Protein AF-Q23RE1-F1 (afdb_monomer_lite)

Sequence (460 aa):
MSYIGLNTQYVQHLGGQAGCQQHKNNHCCHHVPPTLEVQDVNYEVIREREELRIKIAQLEQNHLQELEILKNNIIAQCESTLEKELREQELSYENQISILNQKIDSLSKKCAQQDQVIQTMKKENADLEESSKQANIKVAKLKRNVTELEQKHEKDIKDLNESLNAKLKRELEEQENILNNAFERERIRQNSQIEEHKLKINEFQSRMKQVASELEKIRSELHAKKLIADEWRLKYESLQRSTELEIYQLRREVDVYKLTPPQKNLEYEIKELTEKLQRKKLKIQKVREEVRVKTETIVVEKPVEVEKIVEVVKYIPVEKIVKEIQPPKQPIIIQECGVADKSDTLIKDYQRELEDRDRTIERLKIENEDLIVQLRELQLQFDQLQADYLLLQHDRENLIAQISSFNSYLQQLEQAYGQKNQELMNKVQQLYSQITNQPKNVGKILVRIGKDGKPVVETK

Foldseek 3Di:
DDDDDDDDDDDDDDDDDDDDDDDDDDDDDDDDDDDDDDDDPVVVVVVVVVVVVVVVVVVVVVVVVVVVVVVVVVVVVVVVVVVVVVVVVVVVVVVVVVVVVVVVVVVVVVVVVVVVVVVVVVVVVVVVVVVVVVVVVVVVVVVVVVVVVVVVVVVVVVVVVVVVVVVVVVVVVVVVVVVVVVVVVVVVVVVVVVVVVVVVVVVVVVVVVVVVVVVVVVVVVVVVVVVVVVVVVVVVVVVVVVVVVVVVVVVVVVVVVVVDDPPVVVVVVVVVVVVVVVVVVVVVVVVVVVPDDDDDDDDDDDDDDDDDDDDDDDDDDDDDDDDDDDDDPDPPPPVPPDPDPPPVVVVVVVVVVVVVVVVVVVVVVVVVVVVVVVVVVVVVVVVVVVVVVVVVVVVVVVVVVVVVVVVVVVVVVVVVVVVVVVVVVVVVVVVVCCVVPPPPPPFPFDFDQDPVRDTDTDTD

pLDDT: mean 73.25, std 21.92, range [27.27, 95.75]

Structure (mmCIF, N/CA/C/O backbone):
data_AF-Q23RE1-F1
#
_entry.id   AF-Q23RE1-F1
#
loop_
_atom_site.group_PDB
_atom_site.id
_atom_site.type_symbol
_atom_site.label_atom_id
_atom_site.label_alt_id
_atom_site.label_comp_id
_atom_site.label_asym_id
_atom_site.label_entity_id
_atom_site.label_seq_id
_atom_site.pdbx_PDB_ins_code
_atom_site.Cartn_x
_atom_site.Cartn_y
_atom_site.Cartn_z
_atom_site.occupancy
_atom_site.B_iso_or_equiv
_atom_site.auth_seq_id
_atom_site.auth_comp_id
_atom_site.auth_asym_id
_atom_site.auth_atom_id
_atom_site.pdbx_PDB_model_num
ATOM 1 N N . MET A 1 1 ? -39.747 -19.073 85.329 1.00 41.94 1 MET A N 1
ATOM 2 C CA . MET A 1 1 ? -39.596 -20.254 86.201 1.00 41.94 1 MET A CA 1
ATOM 3 C C . MET A 1 1 ? -38.924 -19.809 87.487 1.00 41.94 1 MET A C 1
ATOM 5 O O . MET A 1 1 ? -37.759 -19.457 87.416 1.00 41.94 1 MET A O 1
ATOM 9 N N . SER A 1 2 ? -39.680 -19.731 88.582 1.00 36.50 2 SER A N 1
ATOM 10 C CA . SER A 1 2 ? -39.256 -19.870 89.988 1.00 36.50 2 SER A CA 1
ATOM 11 C C . SER A 1 2 ? -40.513 -19.721 90.847 1.00 36.50 2 SER A C 1
ATOM 13 O O . SER A 1 2 ? -41.362 -18.881 90.560 1.00 36.50 2 SER A O 1
ATOM 15 N N . TYR A 1 3 ? -40.664 -20.634 91.799 1.00 36.53 3 TYR A N 1
ATOM 16 C CA . TYR A 1 3 ? -41.891 -20.967 92.517 1.00 36.53 3 TYR A CA 1
ATOM 17 C C . TYR A 1 3 ? -42.221 -20.019 93.689 1.00 36.53 3 TYR A C 1
ATOM 19 O O . TYR A 1 3 ? -41.359 -19.354 94.252 1.00 36.53 3 TYR A O 1
ATOM 27 N N . ILE A 1 4 ? -43.512 -20.063 94.020 1.00 43.78 4 ILE A N 1
ATOM 28 C CA . ILE A 1 4 ? -44.318 -19.574 95.154 1.00 43.78 4 ILE A CA 1
ATOM 29 C C . ILE A 1 4 ? -43.710 -19.839 96.550 1.00 43.78 4 ILE A C 1
ATOM 31 O O . ILE A 1 4 ? -43.055 -20.862 96.737 1.00 43.78 4 ILE A O 1
ATOM 35 N N . GLY A 1 5 ? -44.073 -19.025 97.563 1.00 32.03 5 GLY A N 1
ATOM 36 C CA . GLY A 1 5 ? -44.171 -19.542 98.941 1.00 32.03 5 GLY A CA 1
ATOM 37 C C . GLY A 1 5 ? -44.229 -18.546 100.109 1.00 32.03 5 GLY A C 1
ATOM 38 O O . GLY A 1 5 ? -43.270 -18.470 100.866 1.00 32.03 5 GLY A O 1
ATOM 39 N N . LEU A 1 6 ? -45.367 -17.885 100.353 1.00 32.66 6 LEU A N 1
ATOM 40 C CA . LEU A 1 6 ? -45.792 -17.557 101.724 1.00 32.66 6 LEU A CA 1
ATOM 41 C C . LEU A 1 6 ? -47.168 -18.187 101.933 1.00 32.66 6 LEU A C 1
ATOM 43 O O . LEU A 1 6 ? -48.166 -17.738 101.378 1.00 32.66 6 LEU A O 1
ATOM 47 N N . ASN A 1 7 ? -47.161 -19.298 102.666 1.00 34.97 7 ASN A N 1
ATOM 48 C CA . ASN A 1 7 ? -48.334 -20.072 103.030 1.00 34.97 7 ASN A CA 1
ATOM 49 C C . ASN A 1 7 ? -48.819 -19.569 104.394 1.00 34.97 7 ASN A C 1
ATOM 51 O O . ASN A 1 7 ? -48.144 -19.733 105.410 1.00 34.97 7 ASN A O 1
ATOM 55 N N . THR A 1 8 ? -49.980 -18.934 104.391 1.00 41.78 8 THR A N 1
ATOM 56 C CA . THR A 1 8 ? -50.840 -18.697 105.546 1.00 41.78 8 THR A CA 1
ATOM 57 C C . THR A 1 8 ? -51.368 -20.047 106.042 1.00 41.78 8 THR A C 1
ATOM 59 O O . THR A 1 8 ? -51.971 -20.794 105.277 1.00 41.78 8 THR A O 1
ATOM 62 N N . GLN A 1 9 ? -51.186 -20.366 107.325 1.00 33.78 9 GLN A N 1
ATOM 63 C CA . GLN A 1 9 ? -51.977 -21.390 108.014 1.00 33.78 9 GLN A CA 1
ATOM 64 C C . GLN A 1 9 ? -52.793 -20.717 109.119 1.00 33.78 9 GLN A C 1
ATOM 66 O O . GLN A 1 9 ? -52.293 -20.432 110.201 1.00 33.78 9 GLN A O 1
ATOM 71 N N . TYR A 1 10 ? -54.065 -20.473 108.817 1.00 38.75 10 TYR A N 1
ATOM 72 C CA . TYR A 1 10 ? -55.150 -20.373 109.788 1.00 38.75 10 TYR A CA 1
ATOM 73 C C . TYR A 1 10 ? -56.297 -21.225 109.232 1.00 38.75 10 TYR A C 1
ATOM 75 O O . TYR A 1 10 ? -56.916 -20.875 108.233 1.00 38.75 10 TYR A O 1
ATOM 83 N N . VAL A 1 11 ? -56.526 -22.378 109.855 1.00 36.88 11 VAL A N 1
ATOM 84 C CA . VAL A 1 11 ? -57.699 -23.258 109.709 1.00 36.88 11 VAL A CA 1
ATOM 85 C C . VAL A 1 11 ? -57.984 -23.682 111.154 1.00 36.88 11 VAL A C 1
ATOM 87 O O . VAL A 1 11 ? -57.117 -24.269 111.790 1.00 36.88 11 VAL A O 1
ATOM 90 N N . GLN A 1 12 ? -58.968 -23.077 111.821 1.00 36.44 12 GLN A N 1
ATOM 91 C CA . GLN A 1 12 ? -60.419 -23.328 111.776 1.00 36.44 12 GLN A CA 1
ATOM 92 C C . GLN A 1 12 ? -60.873 -24.350 112.828 1.00 36.44 12 GLN A C 1
ATOM 94 O O . GLN A 1 12 ? -60.403 -25.481 112.847 1.00 36.44 12 GLN A O 1
ATOM 99 N N . HIS A 1 13 ? -61.912 -23.915 113.554 1.00 36.59 13 HIS A N 1
ATOM 100 C CA . HIS A 1 13 ? -62.974 -24.692 114.206 1.00 36.59 13 HIS A CA 1
ATOM 101 C C . HIS A 1 13 ? -62.558 -25.557 115.413 1.00 36.59 13 HIS A C 1
ATOM 103 O O . HIS A 1 13 ? -61.466 -26.094 115.478 1.00 36.59 13 HIS A O 1
ATOM 109 N N . LEU A 1 14 ? -63.354 -25.693 116.475 1.00 34.62 14 LEU A N 1
ATOM 110 C CA . LEU A 1 14 ? -64.798 -25.939 116.611 1.00 34.62 14 LEU A CA 1
ATOM 111 C C . LEU A 1 14 ? -65.261 -25.271 117.933 1.00 34.62 14 LEU A C 1
ATOM 113 O O . LEU A 1 14 ? -64.459 -25.120 118.845 1.00 34.62 14 LEU A O 1
ATOM 117 N N . GLY A 1 15 ? -66.477 -24.747 118.104 1.00 31.36 15 GLY A N 1
ATOM 118 C CA . GLY A 1 15 ? -67.763 -25.410 117.891 1.00 31.36 15 GLY A CA 1
ATOM 119 C C . GLY A 1 15 ? -68.229 -26.044 119.211 1.00 31.36 15 GLY A C 1
ATOM 120 O O . GLY A 1 15 ? -67.479 -26.806 119.808 1.00 31.36 15 GLY A O 1
ATOM 121 N N . GLY A 1 16 ? -69.456 -25.758 119.661 1.00 34.81 16 GLY A N 1
ATOM 122 C CA . GLY A 1 16 ? -70.076 -26.561 120.725 1.00 34.81 16 GLY A CA 1
ATOM 123 C C . GLY A 1 16 ? -71.131 -25.852 121.566 1.00 34.81 16 GLY A C 1
ATOM 124 O O . GLY A 1 16 ? -70.810 -25.195 122.545 1.00 34.81 16 GLY A O 1
ATOM 125 N N . GLN A 1 17 ? -72.389 -26.027 121.167 1.00 39.56 17 GLN A N 1
ATOM 126 C CA . GLN A 1 17 ? -73.622 -25.669 121.873 1.00 39.56 17 GLN A CA 1
ATOM 127 C C . GLN A 1 17 ? -73.912 -26.560 123.105 1.00 39.56 17 GLN A C 1
ATOM 129 O O . GLN A 1 17 ? -73.266 -27.584 123.304 1.00 39.56 17 GLN A O 1
ATOM 134 N N . ALA A 1 18 ? -75.034 -26.218 123.764 1.00 34.03 18 ALA A N 1
ATOM 135 C CA . ALA A 1 18 ? -75.893 -26.989 124.683 1.00 34.03 18 ALA A CA 1
ATOM 136 C C . ALA A 1 18 ? -75.635 -26.737 126.182 1.00 34.03 18 ALA A C 1
ATOM 138 O O . ALA A 1 18 ? -74.501 -26.724 126.626 1.00 34.03 18 ALA A O 1
ATOM 139 N N . GLY A 1 19 ? -76.634 -26.526 127.044 1.00 29.67 19 GLY A N 1
ATOM 140 C CA . GLY A 1 19 ? -78.087 -26.541 126.885 1.00 29.67 19 GLY A CA 1
ATOM 141 C C . GLY A 1 19 ? -78.801 -26.403 128.248 1.00 29.67 19 GLY A C 1
ATOM 142 O O . GLY A 1 19 ? -78.209 -26.656 129.287 1.00 29.67 19 GLY A O 1
ATOM 143 N N . CYS A 1 20 ? -80.069 -25.983 128.184 1.00 30.84 20 CYS A N 1
ATOM 144 C CA . CYS A 1 20 ? -81.245 -26.284 129.028 1.00 30.84 20 CYS A CA 1
ATOM 145 C C . CYS A 1 20 ? -81.204 -26.396 130.581 1.00 30.84 20 CYS A C 1
ATOM 147 O O . CYS A 1 20 ? -80.588 -27.287 131.143 1.00 30.84 20 CYS A O 1
ATOM 149 N N . GLN A 1 21 ? -82.087 -25.584 131.202 1.00 37.72 21 GLN A N 1
ATOM 150 C CA . GLN A 1 21 ? -83.114 -25.887 132.237 1.00 37.72 21 GLN A CA 1
ATOM 151 C C . GLN A 1 21 ? -82.752 -26.652 133.533 1.00 37.72 21 GLN A C 1
ATOM 153 O O . GLN A 1 21 ? -82.372 -27.813 133.476 1.00 37.72 21 GLN A O 1
ATOM 158 N N . GLN A 1 22 ? -83.142 -26.098 134.700 1.00 34.06 22 GLN A N 1
ATOM 159 C CA . GLN A 1 22 ? -84.203 -26.667 135.570 1.00 34.06 22 GLN A CA 1
ATOM 160 C C . GLN A 1 22 ? -84.543 -25.808 136.816 1.00 34.06 22 GLN A C 1
ATOM 162 O O . GLN A 1 22 ? -83.699 -25.144 137.406 1.00 34.06 22 GLN A O 1
ATOM 167 N N . HIS A 1 23 ? -85.829 -25.869 137.185 1.00 37.59 23 HIS A N 1
ATOM 168 C CA . HIS A 1 23 ? -86.545 -25.295 138.336 1.00 37.59 23 HIS A CA 1
ATOM 169 C C . HIS A 1 23 ? -86.069 -25.755 139.734 1.00 37.59 23 HIS A C 1
ATOM 171 O O . HIS A 1 23 ? -85.589 -26.880 139.860 1.00 37.59 23 HIS A O 1
ATOM 177 N N . LYS A 1 24 ? -86.421 -24.993 140.798 1.00 35.56 24 LYS A N 1
ATOM 178 C CA . LYS A 1 24 ? -87.217 -25.488 141.961 1.00 35.56 24 LYS A CA 1
ATOM 179 C C . LYS A 1 24 ? -87.683 -24.385 142.943 1.00 35.56 24 LYS A C 1
ATOM 181 O O . LYS A 1 24 ? -86.924 -23.494 143.300 1.00 35.56 24 LYS A O 1
ATOM 186 N N . ASN A 1 25 ? -88.948 -24.515 143.361 1.00 38.31 25 ASN A N 1
ATOM 187 C CA . ASN A 1 25 ? -89.707 -23.769 144.384 1.00 38.31 25 ASN A CA 1
ATOM 188 C C . ASN A 1 25 ? -89.386 -24.209 145.835 1.00 38.31 25 ASN A C 1
ATOM 190 O O . ASN A 1 25 ? -88.940 -25.341 146.015 1.00 38.31 25 ASN A O 1
ATOM 194 N N . ASN A 1 26 ? -89.716 -23.357 146.833 1.00 33.38 26 ASN A N 1
ATOM 195 C CA . ASN A 1 26 ? -90.401 -23.621 148.140 1.00 33.38 26 ASN A CA 1
ATOM 196 C C . ASN A 1 26 ? -90.231 -22.374 149.059 1.00 33.38 26 ASN A C 1
ATOM 198 O O . ASN A 1 26 ? -89.112 -21.897 149.176 1.00 33.38 26 ASN A O 1
ATOM 202 N N . HIS A 1 27 ? -91.224 -21.626 149.578 1.00 34.16 27 HIS A N 1
ATOM 203 C CA . HIS A 1 27 ? -92.368 -21.834 150.505 1.00 34.16 27 HIS A CA 1
ATOM 204 C C . HIS A 1 27 ? -92.059 -22.061 152.015 1.00 34.16 27 HIS A C 1
ATOM 206 O O . HIS A 1 27 ? -91.404 -23.032 152.374 1.00 34.16 27 HIS A O 1
ATOM 212 N N . CYS A 1 28 ? -92.699 -21.202 152.842 1.00 30.72 28 CYS A N 1
ATOM 213 C CA . CYS A 1 28 ? -93.179 -21.317 154.245 1.00 30.72 28 CYS A CA 1
ATOM 214 C C . CYS A 1 28 ? -92.360 -20.878 155.498 1.00 30.72 28 CYS A C 1
ATOM 216 O O . CYS A 1 28 ? -91.428 -21.543 155.925 1.00 30.72 28 CYS A O 1
ATOM 218 N N . CYS A 1 29 ? -92.888 -19.804 156.128 1.00 31.62 29 CYS A N 1
ATOM 219 C CA . CYS A 1 29 ? -93.319 -19.591 157.536 1.00 31.62 29 CYS A CA 1
ATOM 220 C C . CYS A 1 29 ? -92.392 -19.886 158.741 1.00 31.62 29 CYS A C 1
ATOM 222 O O . CYS A 1 29 ? -92.067 -21.037 158.991 1.00 31.62 29 CYS A O 1
ATOM 224 N N . HIS A 1 30 ? -92.180 -18.893 159.631 1.00 30.17 30 HIS A N 1
ATOM 225 C CA . HIS A 1 30 ? -92.964 -18.737 160.881 1.00 30.17 30 HIS A CA 1
ATOM 226 C C . HIS A 1 30 ? -92.507 -17.579 161.815 1.00 30.17 30 HIS A C 1
ATOM 228 O O . HIS A 1 30 ? -91.324 -17.392 162.065 1.00 30.17 30 HIS A O 1
ATOM 234 N N . HIS A 1 31 ? -93.520 -16.913 162.397 1.00 31.86 31 HIS A N 1
ATOM 235 C CA . HIS A 1 31 ? -93.609 -16.276 163.731 1.00 31.86 31 HIS A CA 1
ATOM 236 C C . HIS A 1 31 ? -93.037 -14.864 164.041 1.00 31.86 31 HIS A C 1
ATOM 238 O O . HIS A 1 31 ? -91.872 -14.670 164.358 1.00 31.86 31 HIS A O 1
ATOM 244 N N . VAL A 1 32 ? -93.984 -13.909 164.088 1.00 42.69 32 VAL A N 1
ATOM 245 C CA . VAL A 1 32 ? -94.141 -12.733 164.997 1.00 42.69 32 VAL A CA 1
ATOM 246 C C . VAL A 1 32 ? -94.178 -13.238 166.466 1.00 42.69 32 VAL A C 1
ATOM 248 O O . VAL A 1 32 ? -94.713 -14.345 166.613 1.00 42.69 32 VAL A O 1
ATOM 251 N N . PRO A 1 33 ? -93.694 -12.552 167.549 1.00 47.81 33 PRO A N 1
ATOM 252 C CA . PRO A 1 33 ? -94.167 -11.223 168.044 1.00 47.81 33 PRO A CA 1
ATOM 253 C C . PRO A 1 33 ? -93.158 -10.409 168.927 1.00 47.81 33 PRO A C 1
ATOM 255 O O . PRO A 1 33 ? -92.008 -10.816 169.044 1.00 47.81 33 PRO A O 1
ATOM 258 N N . PRO A 1 34 ? -93.546 -9.349 169.680 1.00 51.47 34 PRO A N 1
ATOM 259 C CA . PRO A 1 34 ? -94.335 -8.148 169.358 1.00 51.47 34 PRO A CA 1
ATOM 260 C C . PRO A 1 34 ? -93.615 -6.812 169.725 1.00 51.47 34 PRO A C 1
ATOM 262 O O . PRO A 1 34 ? -92.654 -6.794 170.485 1.00 51.47 34 PRO A O 1
ATOM 265 N N . THR A 1 35 ? -94.196 -5.693 169.256 1.00 37.81 35 THR A N 1
ATOM 266 C CA . THR A 1 35 ? -94.222 -4.332 169.867 1.00 37.81 35 THR A CA 1
ATOM 267 C C . THR A 1 35 ? -92.907 -3.616 170.208 1.00 37.81 35 THR A C 1
ATOM 269 O O . THR A 1 35 ? -92.248 -3.971 171.176 1.00 37.81 35 THR A O 1
ATOM 272 N N . LEU A 1 36 ? -92.629 -2.475 169.564 1.00 31.55 36 LEU A N 1
ATOM 273 C CA . LEU A 1 36 ? -92.935 -1.127 170.085 1.00 31.55 36 LEU A CA 1
ATOM 274 C C . LEU A 1 36 ? -92.404 -0.036 169.141 1.00 31.55 36 LEU A C 1
ATOM 276 O O . LEU A 1 36 ? -91.470 -0.243 168.375 1.00 31.55 36 LEU A O 1
ATOM 280 N N . GLU A 1 37 ? -93.095 1.096 169.205 1.00 46.66 37 GLU A N 1
ATOM 281 C CA . GLU A 1 37 ? -92.910 2.365 168.501 1.00 46.66 37 GLU A CA 1
ATOM 282 C C . GLU A 1 37 ? -91.450 2.831 168.421 1.00 46.66 37 GLU A C 1
ATOM 284 O O . GLU A 1 37 ? -90.727 2.695 169.398 1.00 46.66 37 GLU A O 1
ATOM 289 N N . VAL A 1 38 ? -91.054 3.414 167.281 1.00 34.28 38 VAL A N 1
ATOM 290 C CA . VAL A 1 38 ? -90.505 4.782 167.116 1.00 34.28 38 VAL A CA 1
ATOM 291 C C . VAL A 1 38 ? -90.265 4.994 165.605 1.00 34.28 38 VAL A C 1
ATOM 293 O O . VAL A 1 38 ? -89.623 4.178 164.950 1.00 34.28 38 VAL A O 1
ATOM 296 N N . GLN A 1 39 ? -90.811 6.071 165.027 1.00 46.09 39 GLN A N 1
ATOM 297 C CA . GLN A 1 39 ? -90.486 6.520 163.665 1.00 46.09 39 GLN A CA 1
ATOM 298 C C . GLN A 1 39 ? -89.015 6.955 163.607 1.00 46.09 39 GLN A C 1
ATOM 300 O O . GLN A 1 39 ? -88.648 7.928 164.262 1.00 46.09 39 GLN A O 1
ATOM 305 N N . ASP A 1 40 ? -88.193 6.262 162.815 1.00 44.00 40 ASP A N 1
ATOM 306 C CA . ASP A 1 40 ? -86.776 6.587 162.635 1.00 44.00 40 ASP A CA 1
ATOM 307 C C . ASP A 1 40 ? -86.490 6.907 161.157 1.00 44.00 40 ASP A C 1
ATOM 309 O O . ASP A 1 40 ? -86.525 6.042 160.278 1.00 44.00 40 ASP A O 1
ATOM 313 N N . VAL A 1 41 ? -86.229 8.188 160.889 1.00 56.81 41 VAL A N 1
ATOM 314 C CA . VAL A 1 41 ? -85.977 8.820 159.575 1.00 56.81 41 VAL A CA 1
ATOM 315 C C . VAL A 1 41 ? -84.848 8.123 158.785 1.00 56.81 41 VAL A C 1
ATOM 317 O O . VAL A 1 41 ? -84.738 8.255 157.567 1.00 56.81 41 VAL A O 1
ATOM 320 N N . ASN A 1 42 ? -84.036 7.306 159.457 1.00 60.09 42 ASN A N 1
ATOM 321 C CA . ASN A 1 42 ? -82.923 6.553 158.885 1.00 60.09 42 ASN A CA 1
ATOM 322 C C . ASN A 1 42 ? -83.331 5.519 157.814 1.00 60.09 42 ASN A C 1
ATOM 324 O O . ASN A 1 42 ? -82.558 5.250 156.893 1.00 60.09 42 ASN A O 1
ATOM 328 N N . TYR A 1 43 ? -84.529 4.932 157.904 1.00 65.44 43 TYR A N 1
ATOM 329 C CA . TYR A 1 43 ? -84.935 3.854 156.989 1.00 65.44 43 TYR A CA 1
ATOM 330 C C . TYR A 1 43 ? -85.298 4.367 155.583 1.00 65.44 43 TYR A C 1
ATOM 332 O O . TYR A 1 43 ? -85.019 3.701 154.585 1.00 65.44 43 TYR A O 1
ATOM 340 N N . GLU A 1 44 ? -85.866 5.572 155.480 1.00 68.50 44 GLU A N 1
ATOM 341 C CA . GLU A 1 44 ? -86.208 6.181 154.186 1.00 68.50 44 GLU A CA 1
ATOM 342 C C . GLU A 1 44 ? -84.964 6.621 153.415 1.00 68.50 44 GLU A C 1
ATOM 344 O O . GLU A 1 44 ? -84.870 6.363 152.216 1.00 68.50 44 GLU A O 1
ATOM 349 N N . VAL A 1 45 ? -83.959 7.158 154.113 1.00 72.31 45 VAL A N 1
ATOM 350 C CA . VAL A 1 45 ? -82.672 7.540 153.511 1.00 72.31 45 VAL A CA 1
ATOM 351 C C . VAL A 1 45 ? -81.933 6.319 152.947 1.00 72.31 45 VAL A C 1
ATOM 353 O O . VAL A 1 45 ? -81.334 6.391 151.873 1.00 72.31 45 VAL A O 1
ATOM 356 N N . ILE A 1 46 ? -81.983 5.173 153.638 1.00 75.31 46 ILE A N 1
ATOM 357 C CA . ILE A 1 46 ? -81.374 3.922 153.156 1.00 75.31 46 ILE A CA 1
ATOM 358 C C . ILE A 1 46 ? -82.095 3.407 151.904 1.00 75.31 46 ILE A C 1
ATOM 360 O O . ILE A 1 46 ? -81.429 3.006 150.948 1.00 75.31 46 ILE A O 1
ATOM 364 N N . ARG A 1 47 ? -83.433 3.452 151.878 1.00 78.81 47 ARG A N 1
ATOM 365 C CA . ARG A 1 47 ? -84.230 3.045 150.710 1.00 78.81 47 ARG A CA 1
ATOM 366 C C . ARG A 1 47 ? -83.927 3.917 149.490 1.00 78.81 47 ARG A C 1
ATOM 368 O O . ARG A 1 47 ? -83.626 3.379 148.430 1.00 78.81 47 ARG A O 1
ATOM 375 N N . GLU A 1 48 ? -83.940 5.241 149.645 1.00 79.00 48 GLU A N 1
ATOM 376 C CA . GLU A 1 48 ? -83.629 6.177 148.553 1.00 79.00 48 GLU A CA 1
ATOM 377 C C . GLU A 1 48 ? -82.204 5.987 148.022 1.00 79.00 48 GLU A C 1
ATOM 379 O O . GLU A 1 48 ? -81.970 6.012 146.813 1.00 79.00 48 GLU A O 1
ATOM 384 N N . ARG A 1 49 ? -81.237 5.732 148.910 1.00 81.62 49 ARG A N 1
ATOM 385 C CA . ARG A 1 49 ? -79.857 5.431 148.513 1.00 81.62 49 ARG A CA 1
ATOM 386 C C . ARG A 1 49 ? -79.762 4.158 147.672 1.00 81.62 49 ARG A C 1
ATOM 388 O O . ARG A 1 49 ? -78.978 4.119 146.723 1.00 81.62 49 ARG A O 1
ATOM 395 N N . GLU A 1 50 ? -80.520 3.123 148.018 1.00 81.44 50 GLU A N 1
ATOM 396 C CA . GLU A 1 50 ? -80.503 1.854 147.290 1.00 81.44 50 GLU A CA 1
ATOM 397 C C . GLU A 1 50 ? -81.236 1.964 145.942 1.00 81.44 50 GLU A C 1
ATOM 399 O O . GLU A 1 50 ? -80.738 1.472 144.930 1.00 81.44 50 GLU A O 1
ATOM 404 N N . GLU A 1 51 ? -82.337 2.717 145.877 1.00 82.75 51 GLU A N 1
ATOM 405 C CA . GLU A 1 51 ? -83.002 3.071 144.614 1.00 82.75 51 GLU A CA 1
ATOM 406 C C . GLU A 1 51 ? -82.072 3.862 143.683 1.00 82.75 51 GLU A C 1
ATOM 408 O O . GLU A 1 51 ? -81.987 3.568 142.488 1.00 82.75 51 GLU A O 1
ATOM 413 N N . LEU A 1 52 ? -81.312 4.821 144.223 1.00 84.44 52 LEU A N 1
ATOM 414 C CA . LEU A 1 52 ? -80.307 5.561 143.459 1.00 84.44 52 LEU A CA 1
ATOM 415 C C . LEU A 1 52 ? -79.179 4.653 142.960 1.00 84.44 52 LEU A C 1
ATOM 417 O O . LEU A 1 52 ? -78.754 4.807 141.819 1.00 84.44 52 LEU A O 1
ATOM 421 N N . ARG A 1 53 ? -78.715 3.684 143.758 1.00 84.81 53 ARG A N 1
ATOM 422 C CA . ARG A 1 53 ? -77.700 2.704 143.326 1.00 84.81 53 ARG A CA 1
ATOM 423 C C . ARG A 1 53 ? -78.190 1.823 142.187 1.00 84.81 53 ARG A C 1
ATOM 425 O O . ARG A 1 53 ? -77.461 1.645 141.217 1.00 84.81 53 ARG A O 1
ATOM 432 N N . ILE A 1 54 ? -79.416 1.310 142.283 1.00 84.75 54 ILE A N 1
ATOM 433 C CA . ILE A 1 54 ? -80.033 0.510 141.216 1.00 84.75 54 ILE A CA 1
ATOM 434 C C . ILE A 1 54 ? -80.162 1.351 139.944 1.00 84.75 54 ILE A C 1
ATOM 436 O O . ILE A 1 54 ? -79.838 0.881 138.855 1.00 84.75 54 ILE A O 1
ATOM 440 N N . LYS A 1 55 ? -80.574 2.614 140.082 1.00 88.31 55 LYS A N 1
ATOM 441 C CA . LYS A 1 55 ? -80.708 3.537 138.955 1.00 88.31 55 LYS A CA 1
ATOM 442 C C . LYS A 1 55 ? -79.360 3.883 138.321 1.00 88.31 55 LYS A C 1
ATOM 444 O O . LYS A 1 55 ? -79.275 3.931 137.100 1.00 88.31 55 LYS A O 1
ATOM 449 N N . ILE A 1 56 ? -78.310 4.073 139.123 1.00 86.81 56 ILE A N 1
ATOM 450 C CA . ILE A 1 56 ? -76.934 4.260 138.637 1.00 86.81 56 ILE A CA 1
ATOM 451 C C . ILE A 1 56 ? -76.470 3.012 137.881 1.00 86.81 56 ILE A C 1
ATOM 453 O O . ILE A 1 56 ? -76.049 3.139 136.740 1.00 86.81 56 ILE A O 1
ATOM 457 N N . ALA A 1 57 ? -76.635 1.814 138.449 1.00 84.06 57 ALA A N 1
ATOM 458 C CA . ALA A 1 57 ? -76.239 0.566 137.796 1.00 84.06 57 ALA A CA 1
ATOM 459 C C . ALA A 1 57 ? -76.994 0.323 136.473 1.00 84.06 57 ALA A C 1
ATOM 461 O O . ALA A 1 57 ? -76.402 -0.111 135.488 1.00 84.06 57 ALA A O 1
ATOM 462 N N . GLN A 1 58 ? -78.292 0.648 136.416 1.00 86.06 58 GLN A N 1
ATOM 463 C CA . GLN A 1 58 ? -79.076 0.592 135.177 1.00 86.06 58 GLN A CA 1
ATOM 464 C C . GLN A 1 58 ? -78.598 1.615 134.142 1.00 86.06 58 GLN A C 1
ATOM 466 O O . GLN A 1 58 ? -78.505 1.287 132.962 1.00 86.06 58 GLN A O 1
ATOM 471 N N . LEU A 1 59 ? -78.275 2.841 134.560 1.00 88.44 59 LEU A N 1
ATOM 472 C CA . LEU A 1 59 ? -77.729 3.862 133.664 1.00 88.44 59 LEU A CA 1
ATOM 473 C C . LEU A 1 59 ? -76.343 3.471 133.136 1.00 88.44 59 LEU A C 1
ATOM 475 O O . LEU A 1 59 ? -76.091 3.647 131.949 1.00 88.44 59 LEU A O 1
ATOM 479 N N . GLU A 1 60 ? -75.482 2.891 133.973 1.00 88.44 60 GLU A N 1
ATOM 480 C CA . GLU A 1 60 ? -74.173 2.361 133.573 1.00 88.44 60 GLU A CA 1
ATOM 481 C C . GLU A 1 60 ? -74.313 1.207 132.574 1.00 88.44 60 GLU A C 1
ATOM 483 O O . GLU A 1 60 ? -73.622 1.189 131.556 1.00 88.44 60 GLU A O 1
ATOM 488 N N . GLN A 1 61 ? -75.241 0.274 132.815 1.00 88.75 61 GLN A N 1
ATOM 489 C CA . GLN A 1 61 ? -75.521 -0.825 131.891 1.00 88.75 61 GLN A CA 1
ATOM 490 C C . GLN A 1 61 ? -76.072 -0.318 130.550 1.00 88.75 61 GLN A C 1
ATOM 492 O O . GLN A 1 61 ? -75.643 -0.793 129.499 1.00 88.75 61 GLN A O 1
ATOM 497 N N . ASN A 1 62 ? -76.973 0.667 130.574 1.00 88.69 62 ASN A N 1
ATOM 498 C CA . ASN A 1 62 ? -77.498 1.291 129.360 1.00 88.69 62 ASN A CA 1
ATOM 499 C C . ASN A 1 62 ? -76.394 2.039 128.599 1.00 88.69 62 ASN A C 1
ATOM 501 O O . ASN A 1 62 ? -76.268 1.855 127.394 1.00 88.69 62 ASN A O 1
ATOM 505 N N . HIS A 1 63 ? -75.541 2.806 129.288 1.00 89.81 63 HIS A N 1
ATOM 506 C CA . HIS A 1 63 ? -74.387 3.467 128.667 1.00 89.81 63 HIS A CA 1
ATOM 507 C C . HIS A 1 63 ? -73.402 2.463 128.059 1.00 89.81 63 HIS A C 1
ATOM 509 O O . HIS A 1 63 ? -72.907 2.690 126.959 1.00 89.81 63 HIS A O 1
ATOM 515 N N . LEU A 1 64 ? -73.127 1.338 128.727 1.00 90.25 64 LEU A N 1
ATOM 516 C CA . LEU A 1 64 ? -72.283 0.272 128.178 1.00 90.25 64 LEU A CA 1
ATOM 517 C C . LEU A 1 64 ? -72.887 -0.328 126.903 1.00 90.25 64 LEU A C 1
ATOM 519 O O . LEU A 1 64 ? -72.175 -0.495 125.916 1.00 90.25 64 LEU A O 1
ATOM 523 N N . GLN A 1 65 ? -74.195 -0.601 126.894 1.00 89.31 65 GLN A N 1
ATOM 524 C CA . GLN A 1 65 ? -74.894 -1.098 125.706 1.00 89.31 65 GLN A CA 1
ATOM 525 C C . GLN A 1 65 ? -74.894 -0.073 124.565 1.00 89.31 65 GLN A C 1
ATOM 527 O O . GLN A 1 65 ? -74.629 -0.436 123.421 1.00 89.31 65 GLN A O 1
ATOM 532 N N . GLU A 1 66 ? -75.137 1.206 124.858 1.00 90.19 66 GLU A N 1
ATOM 533 C CA . GLU A 1 66 ? -75.077 2.294 123.876 1.00 90.19 66 GLU A CA 1
ATOM 534 C C . GLU A 1 66 ? -73.668 2.451 123.288 1.00 90.19 66 GLU A C 1
ATOM 536 O O . GLU A 1 66 ? -73.523 2.581 122.071 1.00 90.19 66 GLU A O 1
ATOM 541 N N . LEU A 1 67 ? -72.624 2.368 124.121 1.00 90.50 67 LEU A N 1
ATOM 542 C CA . LEU A 1 67 ? -71.229 2.392 123.678 1.00 90.50 67 LEU A CA 1
ATOM 543 C C . LEU A 1 67 ? -70.874 1.174 122.817 1.00 90.50 67 LEU A C 1
ATOM 545 O O . LEU A 1 67 ? -70.145 1.318 121.836 1.00 90.50 67 LEU A O 1
ATOM 549 N N . GLU A 1 68 ? -71.389 -0.011 123.139 1.00 91.38 68 GLU A N 1
ATOM 550 C CA . GLU A 1 68 ? -71.164 -1.228 122.354 1.00 91.38 68 GLU A CA 1
ATOM 551 C C . GLU A 1 68 ? -71.875 -1.168 120.993 1.00 91.38 68 GLU A C 1
ATOM 553 O O . GLU A 1 68 ? -71.278 -1.495 119.965 1.00 91.38 68 GLU A O 1
ATOM 558 N N . ILE A 1 69 ? -73.112 -0.662 120.955 1.00 91.31 69 ILE A N 1
ATOM 559 C CA . ILE A 1 69 ? -73.841 -0.393 119.708 1.00 91.31 69 ILE A CA 1
ATOM 560 C C . ILE A 1 69 ? -73.085 0.641 118.866 1.00 91.31 69 ILE A C 1
ATOM 562 O O . ILE A 1 69 ? -72.877 0.426 117.671 1.00 91.31 69 ILE A O 1
ATOM 566 N N . LEU A 1 70 ? -72.629 1.739 119.476 1.00 93.25 70 LEU A N 1
ATOM 567 C CA . LEU A 1 70 ? -71.868 2.779 118.784 1.00 93.25 70 LEU A CA 1
ATOM 568 C C . LEU A 1 70 ? -70.555 2.226 118.217 1.00 93.25 70 LEU A C 1
ATOM 570 O O . LEU A 1 70 ? -70.243 2.470 117.053 1.00 93.25 70 LEU A O 1
ATOM 574 N N . LYS A 1 71 ? -69.814 1.437 119.002 1.00 93.56 71 LYS A N 1
ATOM 575 C CA . LYS A 1 71 ? -68.588 0.759 118.564 1.00 93.56 71 LYS A CA 1
ATOM 576 C C . LYS A 1 71 ? -68.854 -0.148 117.362 1.00 93.56 71 LYS A C 1
ATOM 578 O O . LYS A 1 71 ? -68.129 -0.059 116.377 1.00 93.56 71 LYS A O 1
ATOM 583 N N . ASN A 1 72 ? -69.886 -0.988 117.422 1.00 91.88 72 ASN A N 1
ATOM 584 C CA . ASN A 1 72 ? -70.223 -1.903 116.329 1.00 91.88 72 ASN A CA 1
ATOM 585 C C . ASN A 1 72 ? -70.653 -1.149 115.063 1.00 91.88 72 ASN A C 1
ATOM 587 O O . ASN A 1 72 ? -70.250 -1.528 113.967 1.00 91.88 72 ASN A O 1
ATOM 591 N N . ASN A 1 73 ? -71.390 -0.044 115.206 1.00 92.69 73 ASN A N 1
ATOM 592 C CA . ASN A 1 73 ? -71.752 0.818 114.080 1.00 92.69 73 ASN A CA 1
ATOM 593 C C . ASN A 1 73 ? -70.522 1.480 113.442 1.00 92.69 73 ASN A C 1
ATOM 595 O O . ASN A 1 73 ? -70.420 1.510 112.217 1.00 92.69 73 ASN A O 1
ATOM 599 N N . ILE A 1 74 ? -69.574 1.969 114.251 1.00 92.94 74 ILE A N 1
ATOM 600 C CA . ILE A 1 74 ? -68.315 2.543 113.751 1.00 92.94 74 ILE A CA 1
ATOM 601 C C . ILE A 1 74 ? -67.495 1.475 113.018 1.00 92.94 74 ILE A C 1
ATOM 603 O O . ILE A 1 74 ? -67.023 1.736 111.915 1.00 92.94 74 ILE A O 1
ATOM 607 N N . ILE A 1 75 ? -67.360 0.268 113.583 1.00 92.75 75 ILE A N 1
ATOM 608 C CA . ILE A 1 75 ? -66.640 -0.845 112.942 1.00 92.75 75 ILE A CA 1
ATOM 609 C C . ILE A 1 75 ? -67.281 -1.189 111.596 1.00 92.75 75 ILE A C 1
ATOM 611 O O . ILE A 1 75 ? -66.585 -1.182 110.585 1.00 92.75 75 ILE A O 1
ATOM 615 N N . ALA A 1 76 ? -68.600 -1.395 111.555 1.00 91.88 76 ALA A N 1
ATOM 616 C CA . ALA A 1 76 ? -69.310 -1.721 110.321 1.00 91.88 76 ALA A CA 1
ATOM 617 C C . ALA A 1 76 ? -69.177 -0.614 109.259 1.00 91.88 76 ALA A C 1
ATOM 619 O O . ALA A 1 76 ? -69.027 -0.898 108.070 1.00 91.88 76 ALA A O 1
ATOM 620 N N . GLN A 1 77 ? -69.188 0.659 109.671 1.00 93.06 77 GLN A N 1
ATOM 621 C CA . GLN A 1 77 ? -68.976 1.786 108.763 1.00 93.06 77 GLN A CA 1
ATOM 622 C C . GLN A 1 77 ? -67.537 1.823 108.222 1.00 93.06 77 GLN A C 1
ATOM 624 O O . GLN A 1 77 ? -67.338 2.068 107.029 1.00 93.06 77 GLN A O 1
ATOM 629 N N . CYS A 1 78 ? -66.535 1.552 109.064 1.00 92.19 78 CYS A N 1
ATOM 630 C CA . CYS A 1 78 ? -65.138 1.442 108.646 1.00 92.19 78 CYS A CA 1
ATOM 631 C C . CYS A 1 78 ? -64.920 0.264 107.687 1.00 92.19 78 CYS A C 1
ATOM 633 O O . CYS A 1 78 ? -64.303 0.454 106.643 1.00 92.19 78 CYS A O 1
ATOM 635 N N . GLU A 1 79 ? -65.461 -0.917 107.993 1.00 93.25 79 GLU A N 1
ATOM 636 C CA . GLU A 1 79 ? -65.389 -2.109 107.136 1.00 93.25 79 GLU A CA 1
ATOM 637 C C . GLU A 1 79 ? -66.062 -1.862 105.784 1.00 93.25 79 GLU A C 1
ATOM 639 O O . GLU A 1 79 ? -65.464 -2.121 104.742 1.00 93.25 79 GLU A O 1
ATOM 644 N N . SER A 1 80 ? -67.258 -1.267 105.781 1.00 93.88 80 SER A N 1
ATOM 645 C CA . SER A 1 80 ? -67.959 -0.919 104.542 1.00 93.88 80 SER A CA 1
ATOM 646 C C . SER A 1 80 ? -67.192 0.102 103.698 1.00 93.88 80 SER A C 1
ATOM 648 O O . SER A 1 80 ? -67.222 0.014 102.469 1.00 93.88 80 SER A O 1
ATOM 650 N N . THR A 1 81 ? -66.520 1.069 104.330 1.00 93.12 81 THR A N 1
ATOM 651 C CA . THR A 1 81 ? -65.707 2.067 103.618 1.00 93.12 81 THR A CA 1
ATOM 652 C C . THR A 1 81 ? -64.457 1.416 103.025 1.00 93.12 81 THR A C 1
ATOM 654 O O . THR A 1 81 ? -64.182 1.606 101.843 1.00 93.12 81 THR A O 1
ATOM 657 N N . LEU A 1 82 ? -63.761 0.581 103.803 1.00 93.31 82 LEU A N 1
ATOM 658 C CA . LEU A 1 82 ? -62.579 -0.160 103.357 1.00 93.31 82 LEU A CA 1
ATOM 659 C C . LEU A 1 82 ? -62.900 -1.140 102.224 1.00 93.31 82 LEU A C 1
ATOM 661 O O . LEU A 1 82 ? -62.168 -1.180 101.242 1.00 93.31 82 LEU A O 1
ATOM 665 N N . GLU A 1 83 ? -63.997 -1.898 102.308 1.00 94.19 83 GLU A N 1
ATOM 666 C CA . GLU A 1 83 ? -64.417 -2.792 101.219 1.00 94.19 83 GLU A CA 1
ATOM 667 C C . GLU A 1 83 ? -64.718 -2.024 99.934 1.00 94.19 83 GLU A C 1
ATOM 669 O O . GLU A 1 83 ? -64.397 -2.491 98.840 1.00 94.19 83 GLU A O 1
ATOM 674 N N . LYS A 1 84 ? -65.339 -0.845 100.048 1.00 94.38 84 LYS A N 1
ATOM 675 C CA . LYS A 1 84 ? -65.634 -0.008 98.888 1.00 94.38 84 LYS A CA 1
ATOM 676 C C . LYS A 1 84 ? -64.346 0.500 98.237 1.00 94.38 84 LYS A C 1
ATOM 678 O O . LYS A 1 84 ? -64.199 0.358 97.026 1.00 94.38 84 LYS A O 1
ATOM 683 N N . GLU A 1 85 ? -63.416 1.036 99.026 1.00 93.31 85 GLU A N 1
ATOM 684 C CA . GLU A 1 85 ? -62.112 1.498 98.534 1.00 93.31 85 GLU A CA 1
ATOM 685 C C . GLU A 1 85 ? -61.296 0.353 97.916 1.00 93.31 85 GLU A C 1
ATOM 687 O O . GLU A 1 85 ? -60.699 0.527 96.852 1.00 93.31 85 GLU A O 1
ATOM 692 N N . LEU A 1 86 ? -61.321 -0.836 98.530 1.00 94.06 86 LEU A N 1
ATOM 693 C CA . LEU A 1 86 ? -60.649 -2.025 98.010 1.00 94.06 86 LEU A CA 1
ATOM 694 C C . LEU A 1 86 ? -61.229 -2.438 96.651 1.00 94.06 86 LEU A C 1
ATOM 696 O O . LEU A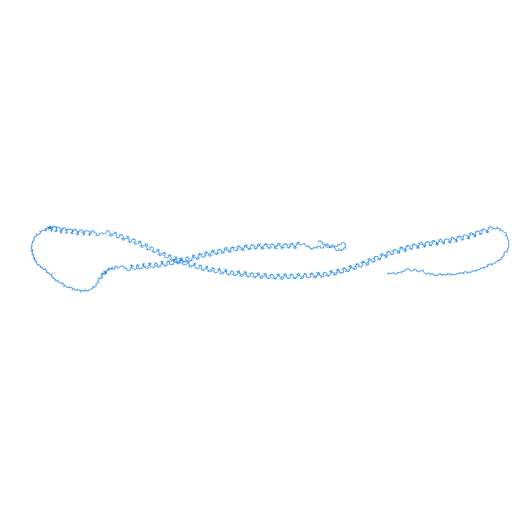 1 86 ? -60.472 -2.610 95.700 1.00 94.06 86 LEU A O 1
ATOM 700 N N . ARG A 1 87 ? -62.561 -2.516 96.520 1.00 93.25 87 ARG A N 1
ATOM 701 C CA . ARG A 1 87 ? -63.217 -2.855 95.243 1.00 93.25 87 ARG A CA 1
ATOM 702 C C . ARG A 1 87 ? -62.943 -1.821 94.155 1.00 93.25 87 ARG A C 1
ATOM 704 O O . ARG A 1 87 ? -62.758 -2.187 92.997 1.00 93.25 87 ARG A O 1
ATOM 711 N N . GLU A 1 88 ? -62.919 -0.532 94.496 1.00 93.94 88 GLU A N 1
ATOM 712 C CA . GLU A 1 88 ? -62.572 0.531 93.545 1.00 93.94 88 GLU A CA 1
ATOM 713 C C . GLU A 1 88 ? -61.116 0.401 93.062 1.00 93.94 88 GLU A C 1
ATOM 715 O O . GLU A 1 88 ? -60.845 0.564 91.867 1.00 93.94 88 GLU A O 1
ATOM 720 N N . GLN A 1 89 ? -60.184 0.047 93.955 1.00 93.75 89 GLN A N 1
ATOM 721 C CA . GLN A 1 89 ? -58.795 -0.237 93.585 1.00 93.75 89 GLN A CA 1
ATOM 722 C C . GLN A 1 89 ? -58.660 -1.503 92.733 1.00 93.75 89 GLN A C 1
ATOM 724 O O . GLN A 1 89 ? -57.966 -1.465 91.716 1.00 93.75 89 GLN A O 1
ATOM 729 N N . GLU A 1 90 ? -59.338 -2.594 93.091 1.00 93.94 90 GLU A N 1
ATOM 730 C CA . GLU A 1 90 ? -59.360 -3.839 92.312 1.00 93.94 90 GLU A CA 1
ATOM 731 C C . GLU A 1 90 ? -59.860 -3.583 90.887 1.00 93.94 90 GLU A C 1
ATOM 733 O O . GLU A 1 90 ? -59.167 -3.916 89.925 1.00 93.94 90 GLU A O 1
ATOM 738 N N . LEU A 1 91 ? -60.989 -2.881 90.738 1.00 94.56 91 LEU A N 1
ATOM 739 C CA . LEU A 1 91 ? -61.549 -2.533 89.431 1.00 94.56 91 LEU A CA 1
ATOM 740 C C . LEU A 1 91 ? -60.600 -1.631 88.619 1.00 94.56 91 LEU A C 1
ATOM 742 O O . LEU A 1 91 ? -60.478 -1.765 87.398 1.00 94.56 91 LEU A O 1
ATOM 746 N N . SER A 1 92 ? -59.912 -0.695 89.281 1.00 95.12 92 SER A N 1
ATOM 747 C CA . SER A 1 92 ? -58.906 0.165 88.645 1.00 95.12 92 SER A CA 1
ATOM 748 C C . SER A 1 92 ? -57.720 -0.649 88.120 1.00 95.12 92 SER A C 1
ATOM 750 O O . SER A 1 92 ? -57.309 -0.471 86.968 1.00 95.12 92 SER A O 1
ATOM 752 N N . TYR A 1 93 ? -57.193 -1.582 88.918 1.00 94.25 93 TYR A N 1
ATOM 753 C CA . TYR A 1 93 ? -56.083 -2.441 88.509 1.00 94.25 93 TYR A CA 1
ATOM 754 C C . TYR A 1 93 ? -56.484 -3.450 87.432 1.00 94.25 93 TYR A C 1
ATOM 756 O O . TYR A 1 93 ? -55.727 -3.629 86.479 1.00 94.25 93 TYR A O 1
ATOM 764 N N . GLU A 1 94 ? -57.675 -4.045 87.505 1.00 94.81 94 GLU A N 1
ATOM 765 C CA . GLU A 1 94 ? -58.200 -4.919 86.448 1.00 94.81 94 GLU A CA 1
ATOM 766 C C . GLU A 1 94 ? -58.296 -4.187 85.105 1.00 94.81 94 GLU A C 1
ATOM 768 O O . GLU A 1 94 ? -57.846 -4.701 84.075 1.00 94.81 94 GLU A O 1
ATOM 773 N N . ASN A 1 95 ? -58.797 -2.947 85.111 1.00 94.06 95 ASN A N 1
ATOM 774 C CA . ASN A 1 95 ? -58.847 -2.114 83.912 1.00 94.06 95 ASN A CA 1
ATOM 775 C C . ASN A 1 95 ? -57.444 -1.814 83.359 1.00 94.06 95 ASN A C 1
ATOM 777 O O . ASN A 1 95 ? -57.221 -1.916 82.150 1.00 94.06 95 ASN A O 1
ATOM 781 N N . GLN A 1 96 ? -56.473 -1.494 84.220 1.00 94.44 96 GLN A N 1
ATOM 782 C CA . GLN A 1 96 ? -55.087 -1.258 83.795 1.00 94.44 96 GLN A CA 1
ATOM 783 C C . GLN A 1 96 ? -54.436 -2.518 83.210 1.00 94.44 96 GLN A C 1
ATOM 785 O O . GLN A 1 96 ? -53.791 -2.442 82.162 1.00 94.44 96 GLN A O 1
ATOM 790 N N . ILE A 1 97 ? -54.636 -3.679 83.841 1.00 93.94 97 ILE A N 1
ATOM 791 C CA . ILE A 1 97 ? -54.146 -4.974 83.351 1.00 93.94 97 ILE A CA 1
ATOM 792 C C . ILE A 1 97 ? -54.760 -5.289 81.984 1.00 93.94 97 ILE A C 1
ATOM 794 O O . ILE A 1 97 ? -54.040 -5.679 81.067 1.00 93.94 97 ILE A O 1
ATOM 798 N N . SER A 1 98 ? -56.064 -5.058 81.809 1.00 95.12 98 SER A N 1
ATOM 799 C CA . SER A 1 98 ? -56.755 -5.250 80.529 1.00 95.12 98 SER A CA 1
ATOM 800 C C . SER A 1 98 ? -56.151 -4.387 79.411 1.00 95.12 98 SER A C 1
ATOM 802 O O . SER A 1 98 ? -55.812 -4.901 78.342 1.00 95.12 98 SER A O 1
ATOM 804 N N . ILE A 1 99 ? -55.910 -3.096 79.674 1.00 94.75 99 ILE A N 1
ATOM 805 C CA . ILE A 1 99 ? -55.274 -2.176 78.714 1.00 94.75 99 ILE A CA 1
ATOM 806 C C . ILE A 1 99 ? -53.845 -2.626 78.374 1.00 94.75 99 ILE A C 1
ATOM 808 O O . ILE A 1 99 ? -53.444 -2.617 77.205 1.00 94.75 99 ILE A O 1
ATOM 812 N N . LEU A 1 100 ? -53.061 -3.029 79.378 1.00 94.69 100 LEU A N 1
ATOM 813 C CA . LEU A 1 100 ? -51.695 -3.511 79.171 1.00 94.69 100 LEU A CA 1
ATOM 814 C C . LEU A 1 100 ? -51.670 -4.806 78.354 1.00 94.69 100 LEU A C 1
ATOM 816 O O . LEU A 1 100 ? -50.862 -4.910 77.432 1.00 94.69 100 LEU A O 1
ATOM 820 N N . ASN A 1 101 ? -52.585 -5.741 78.613 1.00 94.44 101 ASN A N 1
ATOM 821 C CA . ASN A 1 101 ? -52.707 -6.981 77.848 1.00 94.44 101 ASN A CA 1
ATOM 822 C C . ASN A 1 101 ? -53.064 -6.709 76.381 1.00 94.44 101 ASN A C 1
ATOM 824 O O . ASN A 1 101 ? -52.402 -7.231 75.487 1.00 94.44 101 ASN A O 1
ATOM 828 N N . GLN A 1 102 ? -54.009 -5.801 76.105 1.00 94.50 102 GLN A N 1
ATOM 829 C CA . GLN A 1 102 ? -54.318 -5.388 74.728 1.00 94.50 102 GLN A CA 1
ATOM 830 C C . GLN A 1 102 ? -53.102 -4.773 74.017 1.00 94.50 102 GLN A C 1
ATOM 832 O O . GLN A 1 102 ? -52.877 -4.999 72.822 1.00 94.50 102 GLN A O 1
ATOM 837 N N . LYS A 1 103 ? -52.288 -3.994 74.743 1.00 95.31 103 LYS A N 1
ATOM 838 C CA . LYS A 1 103 ? -51.057 -3.407 74.203 1.00 95.31 103 LYS A CA 1
ATOM 839 C C . LYS A 1 103 ? -49.993 -4.470 73.925 1.00 95.31 103 LYS A C 1
ATOM 841 O O . LYS A 1 103 ? -49.347 -4.393 72.879 1.00 95.31 103 LYS A O 1
ATOM 846 N N . ILE A 1 104 ? -49.834 -5.452 74.814 1.00 94.81 104 ILE A N 1
ATOM 847 C CA . ILE A 1 104 ? -48.945 -6.606 74.618 1.00 94.81 104 ILE A CA 1
ATOM 848 C C . ILE A 1 104 ? -49.376 -7.384 73.372 1.00 94.81 104 ILE A C 1
ATOM 850 O O . ILE A 1 104 ? -48.551 -7.588 72.488 1.00 94.81 104 ILE A O 1
ATOM 854 N N . ASP A 1 105 ? -50.660 -7.711 73.229 1.00 94.44 105 ASP A N 1
ATOM 855 C CA . ASP A 1 105 ? -51.177 -8.437 72.063 1.00 94.44 105 ASP A CA 1
ATOM 856 C C . ASP A 1 105 ? -50.926 -7.688 70.747 1.00 94.44 105 ASP A C 1
ATOM 858 O O . ASP A 1 105 ? -50.528 -8.279 69.739 1.00 94.44 105 ASP A O 1
ATOM 862 N N . SER A 1 106 ? -51.131 -6.368 70.748 1.00 95.44 106 SER A N 1
ATOM 863 C CA . SER A 1 106 ? -50.862 -5.508 69.591 1.00 95.44 106 SER A CA 1
ATOM 864 C C . SER A 1 106 ? -49.376 -5.490 69.219 1.00 95.44 106 SER A C 1
ATOM 866 O O . SER A 1 106 ? -49.026 -5.622 68.042 1.00 95.44 106 SER A O 1
ATOM 868 N N . LEU A 1 107 ? -48.487 -5.370 70.210 1.00 94.00 107 LEU A N 1
ATOM 869 C CA . LEU A 1 107 ? -47.041 -5.387 69.991 1.00 94.00 107 LEU A CA 1
ATOM 870 C C . LEU A 1 107 ? -46.553 -6.764 69.534 1.00 94.00 107 LEU A C 1
ATOM 872 O O . LEU A 1 107 ? -45.791 -6.832 68.574 1.00 94.00 107 LEU A O 1
ATOM 876 N N . SER A 1 108 ? -47.049 -7.851 70.125 1.00 94.38 108 SER A N 1
ATOM 877 C CA . SER A 1 108 ? -46.708 -9.216 69.716 1.00 94.38 108 SER A CA 1
ATOM 878 C C . SER A 1 108 ? -47.127 -9.504 68.274 1.00 94.38 108 SER A C 1
ATOM 880 O O . SER A 1 108 ? -46.350 -10.084 67.515 1.00 94.38 108 SER A O 1
ATOM 882 N N . LYS A 1 109 ? -48.306 -9.027 67.842 1.00 95.06 109 LYS A N 1
ATOM 883 C CA . LYS A 1 109 ? -48.724 -9.107 66.431 1.00 95.06 109 LYS A CA 1
ATOM 884 C C . LYS A 1 109 ? -47.784 -8.328 65.507 1.00 95.06 109 LYS A C 1
ATOM 886 O O . LYS A 1 109 ? -47.419 -8.843 64.453 1.00 95.06 109 LYS A O 1
ATOM 891 N N . LYS A 1 110 ? -47.361 -7.120 65.897 1.00 95.00 110 LYS A N 1
ATOM 892 C CA . LYS A 1 110 ? -46.399 -6.320 65.116 1.00 95.00 110 LYS A CA 1
ATOM 893 C C . LYS A 1 110 ? -45.023 -6.983 65.032 1.00 95.00 110 LYS A C 1
ATOM 895 O O . LYS A 1 110 ? -44.451 -7.005 63.948 1.00 95.00 110 LYS A O 1
ATOM 900 N N . CYS A 1 111 ? -44.518 -7.552 66.128 1.00 93.38 111 CYS A N 1
ATOM 901 C CA . CYS A 1 111 ? -43.260 -8.301 66.128 1.00 93.38 111 CYS A CA 1
ATOM 902 C C . CYS A 1 111 ? -43.333 -9.504 65.181 1.00 93.38 111 CYS A C 1
ATOM 904 O O . CYS A 1 111 ? -42.478 -9.636 64.313 1.00 93.38 111 CYS A O 1
ATOM 906 N N . ALA A 1 112 ? -44.403 -10.303 65.252 1.00 93.75 112 ALA A N 1
ATOM 907 C CA . ALA A 1 112 ? -44.586 -11.444 64.353 1.00 93.75 112 ALA A CA 1
ATOM 908 C C . ALA A 1 112 ? -44.647 -11.030 62.867 1.00 93.75 112 ALA A C 1
ATOM 910 O O . ALA A 1 112 ? -44.069 -11.698 62.009 1.00 93.75 112 ALA A O 1
ATOM 911 N N . GLN A 1 113 ? -45.309 -9.910 62.552 1.00 94.25 113 GLN A N 1
ATOM 912 C CA . GLN A 1 113 ? -45.331 -9.353 61.194 1.00 94.25 113 GLN A CA 1
ATOM 913 C C . GLN A 1 113 ? -43.940 -8.896 60.738 1.00 94.25 113 GLN A C 1
ATOM 915 O O . GLN A 1 113 ? -43.540 -9.175 59.609 1.00 94.25 113 GLN A O 1
ATOM 920 N N . GLN A 1 114 ? -43.183 -8.216 61.602 1.00 94.44 114 GLN A N 1
ATOM 921 C CA . GLN A 1 114 ? -41.819 -7.788 61.286 1.00 94.44 114 GLN A CA 1
ATOM 922 C C . GLN A 1 114 ? -40.877 -8.979 61.083 1.00 94.44 114 GLN A C 1
ATOM 924 O O . GLN A 1 114 ? -40.077 -8.956 60.150 1.00 94.44 114 GLN A O 1
ATOM 929 N N . ASP A 1 115 ? -41.015 -10.042 61.875 1.00 94.75 115 ASP A N 1
ATOM 930 C CA . ASP A 1 115 ? -40.237 -11.270 61.702 1.00 94.75 115 ASP A CA 1
ATOM 931 C C . ASP A 1 115 ? -40.518 -11.937 60.349 1.00 94.75 115 ASP A C 1
ATOM 933 O O . ASP A 1 115 ? -39.584 -12.366 59.667 1.00 94.75 115 ASP A O 1
ATOM 937 N N . GLN A 1 116 ? -41.779 -11.959 59.900 1.00 94.50 116 GLN A N 1
ATOM 938 C CA . GLN A 1 116 ? -42.129 -12.438 58.556 1.00 94.50 116 GLN A CA 1
ATOM 939 C C . GLN A 1 116 ? -41.502 -11.577 57.449 1.00 94.50 116 GLN A C 1
ATOM 941 O O . GLN A 1 116 ? -40.975 -12.116 56.471 1.00 94.50 116 GLN A O 1
ATOM 946 N N . VAL A 1 117 ? -41.501 -10.249 57.600 1.00 94.81 117 VAL A N 1
ATOM 947 C CA . VAL A 1 117 ? -40.842 -9.340 56.644 1.00 94.81 117 VAL A CA 1
ATOM 948 C C . VAL A 1 117 ? -39.335 -9.604 56.597 1.00 94.81 117 VAL A C 1
ATOM 950 O O . VAL A 1 117 ? -38.773 -9.738 55.512 1.00 94.81 117 VAL A O 1
ATOM 953 N N . ILE A 1 118 ? -38.683 -9.760 57.753 1.00 93.56 118 ILE A N 1
ATOM 954 C CA . ILE A 1 118 ? -37.249 -10.075 57.837 1.00 93.56 118 ILE A CA 1
ATOM 955 C C . ILE A 1 118 ? -36.944 -11.418 57.166 1.00 93.56 118 ILE A C 1
ATOM 957 O O . ILE A 1 118 ? -35.957 -11.526 56.438 1.00 93.56 118 ILE A O 1
ATOM 961 N N . GLN A 1 119 ? -37.773 -12.443 57.379 1.00 93.94 119 GLN A N 1
ATOM 962 C CA . GLN A 1 119 ? -37.608 -13.739 56.714 1.00 93.94 119 GLN A CA 1
ATOM 963 C C . GLN A 1 119 ? -37.741 -13.623 55.191 1.00 93.94 119 GLN A C 1
ATOM 965 O O . GLN A 1 119 ? -36.943 -14.216 54.464 1.00 93.94 119 GLN A O 1
ATOM 970 N N . THR A 1 120 ? -38.689 -12.817 54.711 1.00 94.94 120 THR A N 1
ATOM 971 C CA . THR A 1 120 ? -38.894 -12.580 53.274 1.00 94.94 120 THR A CA 1
ATOM 972 C C . THR A 1 120 ? -37.693 -11.856 52.660 1.00 94.94 120 THR A C 1
ATOM 974 O O . THR A 1 120 ? -37.124 -12.339 51.685 1.00 94.94 120 THR A O 1
ATOM 977 N N . MET A 1 121 ? -37.212 -10.782 53.295 1.00 93.38 121 MET A N 1
ATOM 978 C CA . MET A 1 121 ? -36.020 -10.049 52.843 1.00 93.38 121 MET A CA 1
ATOM 979 C C . MET A 1 121 ? -34.752 -10.911 52.863 1.00 93.38 121 MET A C 1
ATOM 981 O O . MET A 1 121 ? -33.906 -10.796 51.978 1.00 93.38 121 MET A O 1
ATOM 985 N N . LYS A 1 122 ? -34.600 -11.801 53.854 1.00 94.12 122 LYS A N 1
ATOM 986 C CA . LYS A 1 122 ? -33.479 -12.756 53.892 1.00 94.12 122 LYS A CA 1
ATOM 987 C C . LYS A 1 122 ? -33.503 -13.703 52.696 1.00 94.12 122 LYS A C 1
ATOM 989 O O . LYS A 1 122 ? -32.445 -13.988 52.140 1.00 94.12 122 LYS A O 1
ATOM 994 N N . LYS A 1 123 ? -34.688 -14.173 52.302 1.00 95.44 123 LYS A N 1
ATOM 995 C CA . LYS A 1 123 ? -34.855 -15.025 51.124 1.00 95.44 123 LYS A CA 1
ATOM 996 C C . LYS A 1 123 ? -34.528 -14.264 49.835 1.00 95.44 123 LYS A C 1
ATOM 998 O O . LYS A 1 123 ? -33.723 -14.746 49.050 1.00 95.44 123 LYS A O 1
ATOM 1003 N N . GLU A 1 124 ? -35.068 -13.058 49.666 1.00 95.06 124 GLU A N 1
ATOM 1004 C CA . GLU A 1 124 ? -34.790 -12.212 48.494 1.00 95.06 124 GLU A CA 1
ATOM 1005 C C . GLU A 1 124 ? -33.297 -11.884 48.352 1.00 95.06 124 GLU A C 1
ATOM 1007 O O . GLU A 1 124 ? -32.748 -11.960 47.255 1.00 95.06 124 GLU A O 1
ATOM 1012 N N . ASN A 1 125 ? -32.609 -11.584 49.459 1.00 92.38 125 ASN A N 1
ATOM 1013 C CA . ASN A 1 125 ? -31.163 -11.363 49.438 1.00 92.38 125 ASN A CA 1
ATOM 1014 C C . ASN A 1 125 ? -30.390 -12.616 49.008 1.00 92.38 125 ASN A C 1
ATOM 1016 O O . ASN A 1 125 ? -29.452 -12.499 48.223 1.00 92.38 125 ASN A O 1
ATOM 1020 N N . ALA A 1 126 ? -30.785 -13.803 49.475 1.00 94.19 126 ALA A N 1
ATOM 1021 C CA . ALA A 1 126 ? -30.154 -15.053 49.054 1.00 94.19 126 ALA A CA 1
ATOM 1022 C C . ALA A 1 126 ? -30.355 -15.317 47.549 1.00 94.19 126 ALA A C 1
ATOM 1024 O O . ALA A 1 126 ? -29.404 -15.682 46.855 1.00 94.19 126 ALA A O 1
ATOM 1025 N N . ASP A 1 127 ? -31.560 -15.061 47.030 1.00 94.69 127 ASP A N 1
ATOM 1026 C CA . ASP A 1 127 ? -31.876 -15.206 45.604 1.00 94.69 127 ASP A CA 1
ATOM 1027 C C . ASP A 1 127 ? -31.071 -14.208 44.741 1.00 94.69 127 ASP A C 1
ATOM 1029 O O . ASP A 1 127 ? -30.542 -14.563 43.682 1.00 94.69 127 ASP A O 1
ATOM 1033 N N . LEU A 1 128 ? -30.913 -12.963 45.207 1.00 94.00 128 LEU A N 1
ATOM 1034 C CA . LEU A 1 128 ? -30.095 -11.942 44.542 1.00 94.00 128 LEU A CA 1
ATOM 1035 C C . LEU A 1 128 ? -28.597 -12.271 44.573 1.00 94.00 128 LEU A C 1
ATOM 1037 O O . LEU A 1 128 ? -27.908 -12.070 43.570 1.00 94.00 128 LEU A O 1
ATOM 1041 N N . GLU A 1 129 ? -28.082 -12.790 45.689 1.00 94.00 129 GLU A N 1
ATOM 1042 C CA . GLU A 1 129 ? -26.691 -13.242 45.790 1.00 94.00 129 GLU A CA 1
ATOM 1043 C C . GLU A 1 129 ? -26.397 -14.380 44.810 1.00 94.00 129 GLU A C 1
ATOM 1045 O O . GLU A 1 129 ? -25.360 -14.368 44.142 1.00 94.00 129 GLU A O 1
ATOM 1050 N N . GLU A 1 130 ? -27.311 -15.341 44.683 1.00 95.12 130 GLU A N 1
ATOM 1051 C CA . GLU A 1 130 ? -27.170 -16.449 43.741 1.00 95.12 130 GLU A CA 1
ATOM 1052 C C . GLU A 1 130 ? -27.229 -15.964 42.284 1.00 95.12 130 GLU A C 1
ATOM 1054 O O . GLU A 1 130 ? -26.360 -16.299 41.474 1.00 95.12 130 GLU A O 1
ATOM 1059 N N . SER A 1 131 ? -28.177 -15.081 41.957 1.00 94.38 131 SER A N 1
ATOM 1060 C CA . SER A 1 131 ? -28.262 -14.448 40.634 1.00 94.38 131 SER A CA 1
ATOM 1061 C C . SER A 1 131 ? -26.985 -13.666 40.284 1.00 94.38 131 SER A C 1
ATOM 1063 O O . SER A 1 131 ? -26.443 -13.793 39.180 1.00 94.38 131 SER A O 1
ATOM 1065 N N . SER A 1 132 ? -26.431 -12.923 41.247 1.00 92.56 132 SER A N 1
ATOM 1066 C CA . SER A 1 132 ? -25.166 -12.193 41.103 1.00 92.56 132 SER A CA 1
ATOM 1067 C C . SER A 1 132 ? -23.980 -13.133 40.849 1.00 92.56 132 SER A C 1
ATOM 1069 O O . SER A 1 132 ? -23.179 -12.897 39.937 1.00 92.56 132 SER A O 1
ATOM 1071 N N . LYS A 1 133 ? -23.881 -14.252 41.581 1.00 94.81 133 LYS A N 1
ATOM 1072 C CA . LYS A 1 133 ? -22.853 -15.284 41.344 1.00 94.81 133 LYS A CA 1
ATOM 1073 C C . LYS A 1 133 ? -22.954 -15.856 39.930 1.00 94.81 133 LYS A C 1
ATOM 1075 O O . LYS A 1 133 ? -21.942 -15.932 39.229 1.00 94.81 133 LYS A O 1
ATOM 1080 N N . GLN A 1 134 ? -24.159 -16.187 39.470 1.00 94.44 134 GLN A N 1
ATOM 1081 C CA . GLN A 1 134 ? -24.378 -16.706 38.118 1.00 94.44 134 GLN A CA 1
ATOM 1082 C C . GLN A 1 134 ? -24.026 -15.681 37.031 1.00 94.44 134 GLN A C 1
ATOM 1084 O O . GLN A 1 134 ? -23.401 -16.034 36.024 1.00 94.44 134 GLN A O 1
ATOM 1089 N N . ALA A 1 135 ? -24.372 -14.407 37.230 1.00 92.44 135 ALA A N 1
ATOM 1090 C CA . ALA A 1 135 ? -23.994 -13.327 36.323 1.00 92.44 135 ALA A CA 1
ATOM 1091 C C . ALA A 1 135 ? -22.466 -13.166 36.239 1.00 92.44 135 ALA A C 1
ATOM 1093 O O . ALA A 1 135 ? -21.916 -13.088 35.140 1.00 92.44 135 ALA A O 1
ATOM 1094 N N . ASN A 1 136 ? -21.763 -13.217 37.374 1.00 91.81 136 ASN A N 1
ATOM 1095 C CA . ASN A 1 136 ? -20.301 -13.141 37.416 1.00 91.81 136 ASN A CA 1
ATOM 1096 C C . ASN A 1 136 ? -19.628 -14.308 36.677 1.00 91.81 136 ASN A C 1
ATOM 1098 O O . ASN A 1 136 ? -18.662 -14.095 35.942 1.00 91.81 136 ASN A O 1
ATOM 1102 N N . ILE A 1 137 ? -20.169 -15.526 36.792 1.00 94.50 137 ILE A N 1
ATOM 1103 C CA . ILE A 1 137 ? -19.693 -16.689 36.025 1.00 94.50 137 ILE A CA 1
ATOM 1104 C C . ILE A 1 137 ? -19.876 -16.459 34.516 1.00 94.50 137 ILE A C 1
ATOM 1106 O O . ILE A 1 137 ? -18.954 -16.713 33.735 1.00 94.50 137 ILE A O 1
ATOM 1110 N N . LYS A 1 138 ? -21.034 -15.934 34.086 1.00 94.88 138 LYS A N 1
ATOM 1111 C CA . LYS A 1 138 ? -21.285 -15.600 32.672 1.00 94.88 138 LYS A CA 1
ATOM 1112 C C . LYS A 1 138 ? -20.317 -14.533 32.159 1.00 94.88 138 LYS A C 1
ATOM 1114 O O . LYS A 1 138 ? -19.752 -14.707 31.082 1.00 94.88 138 LYS A O 1
ATOM 1119 N N . VAL A 1 139 ? -20.077 -13.474 32.933 1.00 92.69 139 VAL A N 1
ATOM 1120 C CA . VAL A 1 139 ? -19.112 -12.417 32.584 1.00 92.69 139 VAL A CA 1
ATOM 1121 C C . VAL A 1 139 ? -17.700 -12.986 32.453 1.00 92.69 139 VAL A C 1
ATOM 1123 O O . VAL A 1 139 ? -17.009 -12.678 31.484 1.00 92.69 139 VAL A O 1
ATOM 1126 N N . ALA A 1 140 ? -17.272 -13.854 33.373 1.00 93.38 140 ALA A N 1
ATOM 1127 C CA . ALA A 1 140 ? -15.966 -14.503 33.289 1.00 93.38 140 ALA A CA 1
ATOM 1128 C C . ALA A 1 140 ? -15.830 -15.371 32.024 1.00 93.38 140 ALA A C 1
ATOM 1130 O O . ALA A 1 140 ? -14.789 -15.338 31.368 1.00 93.38 140 ALA A O 1
ATOM 1131 N N . LYS A 1 141 ? -16.887 -16.101 31.642 1.00 94.56 141 LYS A N 1
ATOM 1132 C CA . LYS A 1 141 ? -16.917 -16.886 30.398 1.00 94.56 141 LYS A CA 1
ATOM 1133 C C . LYS A 1 141 ? -16.829 -15.993 29.158 1.00 94.56 141 LYS A C 1
ATOM 1135 O O . LYS A 1 141 ? -16.032 -16.272 28.271 1.00 94.56 141 LYS A O 1
ATOM 1140 N N . LEU A 1 142 ? -17.594 -14.902 29.114 1.00 93.44 142 LEU A N 1
ATOM 1141 C CA . LEU A 1 142 ? -17.543 -13.948 28.002 1.00 93.44 142 LEU A CA 1
ATOM 1142 C C . LEU A 1 142 ? -16.164 -13.293 27.873 1.00 93.44 142 LEU A C 1
ATOM 1144 O O . LEU A 1 142 ? -15.659 -13.188 26.762 1.00 93.44 142 LEU A O 1
ATOM 1148 N N . LYS A 1 143 ? -15.522 -12.925 28.989 1.00 93.06 143 LYS A N 1
ATOM 1149 C CA . LYS A 1 143 ? -14.151 -12.391 28.972 1.00 93.06 143 LYS A CA 1
ATOM 1150 C C . LYS A 1 143 ? -13.157 -13.374 28.353 1.00 93.06 143 LYS A C 1
ATOM 1152 O O . LYS A 1 143 ? -12.353 -12.953 27.532 1.00 93.06 143 LYS A O 1
ATOM 1157 N N . ARG A 1 144 ? -13.244 -14.667 28.695 1.00 94.44 144 ARG A N 1
ATOM 1158 C CA . ARG A 1 144 ? -12.399 -15.708 28.079 1.00 94.44 144 ARG A CA 1
ATOM 1159 C C . ARG A 1 144 ? -12.638 -15.818 26.573 1.00 94.44 144 ARG A C 1
ATOM 1161 O O . ARG A 1 144 ? -11.682 -15.783 25.809 1.00 94.44 144 ARG A O 1
ATOM 1168 N N . ASN A 1 145 ? -13.901 -15.852 26.146 1.00 93.88 145 ASN A N 1
ATOM 1169 C CA . ASN A 1 145 ? -14.240 -15.912 24.722 1.00 93.88 145 ASN A CA 1
ATOM 1170 C C . ASN A 1 145 ? -13.710 -14.695 23.946 1.00 93.88 145 ASN A C 1
ATOM 1172 O O . ASN A 1 145 ? -13.237 -14.846 22.825 1.00 93.88 145 ASN A O 1
ATOM 1176 N N . VAL A 1 146 ? -13.783 -13.493 24.532 1.00 93.31 146 VAL A N 1
ATOM 1177 C CA . VAL A 1 146 ? -13.228 -12.276 23.919 1.00 93.31 146 VAL A CA 1
ATOM 1178 C C . VAL A 1 146 ? -11.716 -12.407 23.758 1.00 93.31 146 VAL A C 1
ATOM 1180 O O . VAL A 1 146 ? -11.224 -12.219 22.652 1.00 93.31 146 VAL A O 1
ATOM 1183 N N . THR A 1 147 ? -10.994 -12.826 24.802 1.00 92.88 147 THR A N 1
ATOM 1184 C CA . THR A 1 147 ? -9.535 -13.006 24.711 1.00 92.88 147 THR A CA 1
ATOM 1185 C C . THR A 1 147 ? -9.126 -14.082 23.700 1.00 92.88 147 THR A C 1
ATOM 1187 O O . THR A 1 147 ? -8.135 -13.914 22.997 1.00 92.88 147 THR A O 1
ATOM 1190 N N . GLU A 1 148 ? -9.894 -15.170 23.576 1.00 94.50 148 GLU A N 1
ATOM 1191 C CA . GLU A 1 148 ? -9.646 -16.219 22.575 1.00 94.50 148 GLU A CA 1
ATOM 1192 C C . GLU A 1 148 ? -9.877 -15.707 21.143 1.00 94.50 148 GLU A C 1
ATOM 1194 O O . GLU A 1 148 ? -9.096 -16.010 20.239 1.00 94.50 148 GLU A O 1
ATOM 1199 N N . LEU A 1 149 ? -10.925 -14.904 20.929 1.00 93.25 149 LEU A N 1
ATOM 1200 C CA . LEU A 1 149 ? -11.204 -14.279 19.635 1.00 93.25 149 LEU A CA 1
ATOM 1201 C C . LEU A 1 149 ? -10.146 -13.239 19.258 1.00 93.25 149 LEU A C 1
ATOM 1203 O O . LEU A 1 149 ? -9.722 -13.208 18.106 1.00 93.25 149 LEU A O 1
ATOM 1207 N N . GLU A 1 150 ? -9.693 -12.423 20.211 1.00 92.69 150 GLU A N 1
ATOM 1208 C CA . GLU A 1 150 ? -8.613 -11.452 20.003 1.00 92.69 150 GLU A CA 1
ATOM 1209 C C . GLU A 1 150 ? -7.315 -12.151 19.586 1.00 92.69 150 GLU A C 1
ATOM 1211 O O . GLU A 1 150 ? -6.738 -11.795 18.560 1.00 92.69 150 GLU A O 1
ATOM 1216 N N . GLN A 1 151 ? -6.910 -13.208 20.300 1.00 94.38 151 GLN A N 1
ATOM 1217 C CA . GLN A 1 151 ? -5.723 -14.000 19.952 1.00 94.38 151 GLN A CA 1
ATOM 1218 C C . GLN A 1 151 ? -5.842 -14.655 18.573 1.00 94.38 151 GLN A C 1
ATOM 1220 O O . GLN A 1 151 ? -4.871 -14.701 17.814 1.00 94.38 151 GLN A O 1
ATOM 1225 N N . LYS A 1 152 ? -7.033 -15.158 18.226 1.00 95.75 152 LYS A N 1
ATOM 1226 C CA . LYS A 1 152 ? -7.286 -15.733 16.904 1.00 95.75 152 LYS A CA 1
ATOM 1227 C C . LYS A 1 152 ? -7.158 -14.677 15.804 1.00 95.75 152 LYS A C 1
ATOM 1229 O O . LYS A 1 152 ? -6.454 -14.913 14.830 1.00 95.75 152 LYS A O 1
ATOM 1234 N N . HIS A 1 153 ? -7.796 -13.518 15.966 1.00 93.00 153 HIS A N 1
ATOM 1235 C CA . HIS A 1 153 ? -7.718 -12.436 14.983 1.00 93.00 153 HIS A CA 1
ATOM 1236 C C . HIS A 1 153 ? -6.297 -11.888 14.836 1.00 93.00 153 HIS A C 1
ATOM 1238 O O . HIS A 1 153 ? -5.867 -11.615 13.720 1.00 93.00 153 HIS A O 1
ATOM 1244 N N . GLU A 1 154 ? -5.550 -11.755 15.933 1.00 94.06 154 GLU A N 1
ATOM 1245 C CA . GLU A 1 154 ? -4.154 -11.317 15.889 1.00 94.06 154 GLU A CA 1
ATOM 1246 C C . GLU A 1 154 ? -3.285 -12.298 15.090 1.00 94.06 154 GLU A C 1
ATOM 1248 O O . GLU A 1 154 ? -2.484 -11.880 14.249 1.00 94.06 154 GLU A O 1
ATOM 1253 N N . LYS A 1 155 ? -3.503 -13.605 15.277 1.00 95.69 155 LYS A N 1
ATOM 1254 C CA . LYS A 1 155 ? -2.849 -14.641 14.474 1.00 95.69 155 LYS A CA 1
ATOM 1255 C C . LYS A 1 155 ? -3.241 -14.558 12.996 1.00 95.69 155 LYS A C 1
ATOM 1257 O O . LYS A 1 155 ? -2.355 -14.536 12.149 1.00 95.69 155 LYS A O 1
ATOM 1262 N N . ASP A 1 156 ? -4.533 -14.453 12.686 1.00 94.62 156 ASP A N 1
ATOM 1263 C CA . ASP A 1 156 ? -5.024 -14.377 11.303 1.00 94.62 156 ASP A CA 1
ATOM 1264 C C . ASP A 1 156 ? -4.464 -13.137 10.570 1.00 94.62 156 ASP A C 1
ATOM 1266 O O . ASP A 1 156 ? -4.066 -13.223 9.407 1.00 94.62 156 ASP A O 1
ATOM 1270 N N . ILE A 1 157 ? -4.366 -11.988 11.255 1.00 92.75 157 ILE A N 1
ATOM 1271 C CA . ILE A 1 157 ? -3.744 -10.763 10.720 1.00 92.75 157 ILE A CA 1
ATOM 1272 C C . ILE A 1 157 ? -2.258 -10.986 10.434 1.00 92.75 157 ILE A C 1
ATOM 1274 O O . ILE A 1 157 ? -1.757 -10.547 9.395 1.00 92.75 157 ILE A O 1
ATOM 1278 N N . LYS A 1 158 ? -1.544 -11.655 11.344 1.00 94.75 158 LYS A N 1
ATOM 1279 C CA . LYS A 1 158 ? -0.119 -11.946 11.175 1.00 94.75 158 LYS A CA 1
ATOM 1280 C C . LYS A 1 158 ? 0.121 -12.873 9.983 1.00 94.75 158 LYS A C 1
ATOM 1282 O O . LYS A 1 158 ? 0.921 -12.530 9.114 1.00 94.75 158 LYS A O 1
ATOM 1287 N N . ASP A 1 159 ? -0.628 -13.969 9.896 1.00 94.44 159 ASP A N 1
ATOM 1288 C CA . ASP A 1 159 ? -0.535 -14.943 8.805 1.00 94.44 159 ASP A CA 1
ATOM 1289 C C . ASP A 1 159 ? -0.868 -14.286 7.448 1.00 94.44 159 ASP A C 1
ATOM 1291 O O . ASP A 1 159 ? -0.182 -14.510 6.444 1.00 94.44 159 ASP A O 1
ATOM 1295 N N . LEU A 1 160 ? -1.882 -13.409 7.408 1.00 94.56 160 LEU A N 1
ATOM 1296 C CA . LEU A 1 160 ? -2.241 -12.657 6.204 1.00 94.56 160 LEU A CA 1
ATOM 1297 C C . LEU A 1 160 ? -1.141 -11.670 5.785 1.00 94.56 160 LEU A C 1
ATOM 1299 O O . LEU A 1 160 ? -0.795 -11.616 4.604 1.00 94.56 160 LEU A O 1
ATOM 1303 N N . ASN A 1 161 ? -0.571 -10.916 6.729 1.00 91.94 161 ASN A N 1
ATOM 1304 C CA . ASN A 1 161 ? 0.524 -9.982 6.454 1.00 91.94 161 ASN A CA 1
ATOM 1305 C C . ASN A 1 161 ? 1.778 -10.703 5.945 1.00 91.94 161 ASN A C 1
ATOM 1307 O O . ASN A 1 161 ? 2.403 -10.246 4.989 1.00 91.94 161 ASN A O 1
ATOM 1311 N N . GLU A 1 162 ? 2.139 -11.838 6.543 1.00 94.50 162 GLU A N 1
ATOM 1312 C CA . GLU A 1 162 ? 3.264 -12.658 6.086 1.00 94.50 162 GLU A CA 1
ATOM 1313 C C . GLU A 1 162 ? 3.025 -13.188 4.663 1.00 94.50 162 GLU A C 1
ATOM 1315 O O . GLU A 1 162 ? 3.911 -13.095 3.809 1.00 94.50 162 GLU A O 1
ATOM 1320 N N . SER A 1 163 ? 1.807 -13.657 4.367 1.00 95.38 163 SER A N 1
ATOM 1321 C CA . SER A 1 163 ? 1.418 -14.101 3.023 1.00 95.38 163 SER A CA 1
ATOM 1322 C C . SER A 1 163 ? 1.485 -12.972 1.987 1.00 95.38 163 SER A C 1
ATOM 1324 O O . SER A 1 163 ? 2.028 -13.162 0.895 1.00 95.38 163 SER A O 1
ATOM 1326 N N . LEU A 1 164 ? 0.967 -11.786 2.326 1.00 92.56 164 LEU A N 1
ATOM 1327 C CA . LEU A 1 164 ? 0.947 -10.626 1.435 1.00 92.56 164 LEU A CA 1
ATOM 1328 C C . LEU A 1 164 ? 2.366 -10.123 1.145 1.00 92.56 164 LEU A C 1
ATOM 1330 O O . LEU A 1 164 ? 2.720 -9.920 -0.015 1.00 92.56 164 LEU A O 1
ATOM 1334 N N . ASN A 1 165 ? 3.201 -10.001 2.179 1.00 92.06 165 ASN A N 1
ATOM 1335 C CA . ASN A 1 165 ? 4.597 -9.591 2.036 1.00 92.06 165 ASN A CA 1
ATOM 1336 C C . ASN A 1 165 ? 5.398 -10.593 1.199 1.00 92.06 165 ASN A C 1
ATOM 1338 O O . ASN A 1 165 ? 6.203 -10.191 0.361 1.00 92.06 165 ASN A O 1
ATOM 1342 N N . ALA A 1 166 ? 5.157 -11.896 1.375 1.00 92.69 166 ALA A N 1
ATOM 1343 C CA . ALA A 1 166 ? 5.801 -12.922 0.563 1.00 92.69 166 ALA A CA 1
ATOM 1344 C C . ALA A 1 166 ? 5.391 -12.841 -0.917 1.00 92.69 166 ALA A C 1
ATOM 1346 O O . ALA A 1 166 ? 6.241 -13.034 -1.784 1.00 92.69 166 ALA A O 1
ATOM 1347 N N . LYS A 1 167 ? 4.117 -12.551 -1.220 1.00 93.38 167 LYS A N 1
ATOM 1348 C CA . LYS A 1 167 ? 3.653 -12.339 -2.603 1.00 93.38 167 LYS A CA 1
ATOM 1349 C C . LYS A 1 167 ? 4.265 -11.086 -3.217 1.00 93.38 167 LYS A C 1
ATOM 1351 O O . LYS A 1 167 ? 4.859 -11.180 -4.284 1.00 93.38 167 LYS A O 1
ATOM 1356 N N . LEU A 1 168 ? 4.198 -9.959 -2.507 1.00 92.81 168 LEU A N 1
ATOM 1357 C CA . LEU A 1 168 ? 4.749 -8.688 -2.972 1.00 92.81 168 LEU A CA 1
ATOM 1358 C C . LEU A 1 168 ? 6.251 -8.796 -3.254 1.00 92.81 168 LEU A C 1
ATOM 1360 O O . LEU A 1 168 ? 6.727 -8.303 -4.270 1.00 92.81 168 LEU A O 1
ATOM 1364 N N . LYS A 1 169 ? 7.000 -9.486 -2.384 1.00 94.25 169 LYS A N 1
ATOM 1365 C CA . LYS A 1 169 ? 8.434 -9.708 -2.585 1.00 94.25 169 LYS A CA 1
ATOM 1366 C C . LYS A 1 169 ? 8.721 -10.505 -3.861 1.00 94.25 169 LYS A C 1
ATOM 1368 O O . LYS A 1 169 ? 9.604 -10.116 -4.615 1.00 94.25 169 LYS A O 1
ATOM 1373 N N . ARG A 1 170 ? 7.962 -11.576 -4.126 1.00 93.50 170 ARG A N 1
ATOM 1374 C CA . ARG A 1 170 ? 8.114 -12.367 -5.361 1.00 93.50 170 ARG A CA 1
ATOM 1375 C C . ARG A 1 170 ? 7.780 -11.553 -6.606 1.00 93.50 170 ARG A C 1
ATOM 1377 O O . ARG A 1 170 ? 8.522 -11.626 -7.574 1.00 93.50 170 ARG A O 1
ATOM 1384 N N . GLU A 1 171 ? 6.698 -10.777 -6.577 1.00 92.69 171 GLU A N 1
ATOM 1385 C CA . GLU A 1 171 ? 6.307 -9.922 -7.706 1.00 92.69 171 GLU A CA 1
ATOM 1386 C C . GLU A 1 171 ? 7.361 -8.845 -7.990 1.00 92.69 171 GLU A C 1
ATOM 1388 O O . GLU A 1 171 ? 7.688 -8.601 -9.149 1.00 92.69 171 GLU A O 1
ATOM 1393 N N . LEU A 1 172 ? 7.943 -8.238 -6.949 1.00 92.44 172 LEU A N 1
ATOM 1394 C CA . LEU A 1 172 ? 9.038 -7.278 -7.102 1.00 92.44 172 LEU A CA 1
ATOM 1395 C C . LEU A 1 172 ? 10.296 -7.931 -7.687 1.00 92.44 172 LEU A C 1
ATOM 1397 O O . LEU A 1 172 ? 10.860 -7.392 -8.635 1.00 92.44 172 LEU A O 1
ATOM 1401 N N . GLU A 1 173 ? 10.703 -9.097 -7.176 1.00 93.12 173 GLU A N 1
ATOM 1402 C CA . GLU A 1 173 ? 11.845 -9.855 -7.709 1.00 93.12 173 GLU A CA 1
ATOM 1403 C C . GLU A 1 173 ? 11.611 -10.278 -9.173 1.00 93.12 173 GLU A C 1
ATOM 1405 O O . GLU A 1 173 ? 12.528 -10.239 -9.994 1.00 93.12 173 GLU A O 1
ATOM 1410 N N . GLU A 1 174 ? 10.385 -10.658 -9.540 1.00 93.31 174 GLU A N 1
ATOM 1411 C CA . GLU A 1 174 ? 10.028 -11.006 -10.918 1.00 93.31 174 GLU A CA 1
ATOM 1412 C C . GLU A 1 174 ? 10.090 -9.786 -11.849 1.00 93.31 174 GLU A C 1
ATOM 1414 O O . GLU A 1 174 ? 10.702 -9.862 -12.916 1.00 93.31 174 GLU A O 1
ATOM 1419 N N . GLN A 1 175 ? 9.529 -8.646 -11.436 1.00 90.31 175 GLN A N 1
ATOM 1420 C CA . GLN A 1 175 ? 9.589 -7.398 -12.204 1.00 90.31 175 GLN A CA 1
ATOM 1421 C C . GLN A 1 175 ? 11.026 -6.894 -12.369 1.00 90.31 175 GLN A C 1
ATOM 1423 O O . GLN A 1 175 ? 11.416 -6.500 -13.469 1.00 90.31 175 GLN A O 1
ATOM 1428 N N . GLU A 1 176 ? 11.836 -6.957 -11.312 1.00 91.94 176 GLU A N 1
ATOM 1429 C CA . GLU A 1 176 ? 13.255 -6.604 -11.362 1.00 91.94 176 GLU A CA 1
ATOM 1430 C C . GLU A 1 176 ? 14.014 -7.504 -12.347 1.00 91.94 176 GLU A C 1
ATOM 1432 O O . GLU A 1 176 ? 14.763 -7.011 -13.192 1.00 91.94 176 GLU A O 1
ATOM 1437 N N . ASN A 1 177 ? 13.764 -8.816 -12.320 1.00 92.75 177 ASN A N 1
ATOM 1438 C CA . ASN A 1 177 ? 14.365 -9.755 -13.266 1.00 92.75 177 ASN A CA 1
ATOM 1439 C C . ASN A 1 177 ? 13.927 -9.496 -14.714 1.00 92.75 177 ASN A C 1
ATOM 1441 O O . ASN A 1 177 ? 14.758 -9.554 -15.624 1.00 92.75 177 ASN A O 1
ATOM 1445 N N . ILE A 1 178 ? 12.647 -9.203 -14.962 1.00 91.75 178 ILE A N 1
ATOM 1446 C CA . ILE A 1 178 ? 12.146 -8.859 -16.303 1.00 91.75 178 ILE A CA 1
ATOM 1447 C C . ILE A 1 178 ? 12.840 -7.595 -16.815 1.00 91.75 178 ILE A C 1
ATOM 1449 O O . ILE A 1 178 ? 13.331 -7.580 -17.947 1.00 91.75 178 ILE A O 1
ATOM 1453 N N . LEU A 1 179 ? 12.920 -6.562 -15.976 1.00 90.56 179 LEU A N 1
ATOM 1454 C CA . LEU A 1 179 ? 13.517 -5.282 -16.331 1.00 90.56 179 LEU A CA 1
ATOM 1455 C C . LEU A 1 179 ? 15.022 -5.419 -16.596 1.00 90.56 179 LEU A C 1
ATOM 1457 O O . LEU A 1 179 ? 15.501 -4.973 -17.638 1.00 90.56 179 LEU A O 1
ATOM 1461 N N . ASN A 1 180 ? 15.754 -6.108 -15.719 1.00 90.88 180 ASN A N 1
ATOM 1462 C CA . ASN A 1 180 ? 17.184 -6.373 -15.892 1.00 90.88 180 ASN A CA 1
ATOM 1463 C C . ASN A 1 180 ? 17.459 -7.176 -17.170 1.00 90.88 180 ASN A C 1
ATOM 1465 O O . ASN A 1 180 ? 18.367 -6.844 -17.930 1.00 90.88 180 ASN A O 1
ATOM 1469 N N . ASN A 1 181 ? 16.634 -8.183 -17.468 1.00 92.62 181 ASN A N 1
ATOM 1470 C CA . ASN A 1 181 ? 16.749 -8.947 -18.708 1.00 92.62 181 ASN A CA 1
ATOM 1471 C C . ASN A 1 181 ? 16.456 -8.100 -19.955 1.00 92.62 181 ASN A C 1
ATOM 1473 O O . ASN A 1 181 ? 17.075 -8.321 -20.997 1.00 92.62 181 ASN A O 1
ATOM 1477 N N . ALA A 1 182 ? 15.512 -7.158 -19.887 1.00 89.06 182 ALA A N 1
ATOM 1478 C CA . ALA A 1 182 ? 15.232 -6.238 -20.987 1.00 89.06 182 ALA A CA 1
ATOM 1479 C C . ALA A 1 182 ? 16.399 -5.262 -21.212 1.00 89.06 182 ALA A C 1
ATOM 1481 O O . ALA A 1 182 ? 16.839 -5.091 -22.351 1.00 89.06 182 ALA A O 1
ATOM 1482 N N . PHE A 1 183 ? 16.953 -4.697 -20.134 1.00 89.62 183 PHE A N 1
ATOM 1483 C CA . PHE A 1 183 ? 18.133 -3.833 -20.195 1.00 89.62 183 PHE A CA 1
ATOM 1484 C C . PHE A 1 183 ? 19.352 -4.556 -20.762 1.00 89.62 183 PHE A C 1
ATOM 1486 O O . PHE A 1 183 ? 20.028 -4.012 -21.631 1.00 89.62 183 PHE A O 1
ATOM 1493 N N . GLU A 1 184 ? 19.623 -5.787 -20.326 1.00 91.19 184 GLU A N 1
ATOM 1494 C CA . GLU A 1 184 ? 20.781 -6.541 -20.807 1.00 91.19 184 GLU A CA 1
ATOM 1495 C C . GLU A 1 184 ? 20.646 -6.893 -22.296 1.00 91.19 184 GLU A C 1
ATOM 1497 O O . GLU A 1 184 ? 21.610 -6.766 -23.052 1.00 91.19 184 GLU A O 1
ATOM 1502 N N . ARG A 1 185 ? 19.438 -7.244 -22.761 1.00 92.12 185 ARG A N 1
ATOM 1503 C CA . ARG A 1 185 ? 19.174 -7.450 -24.196 1.00 92.12 185 ARG A CA 1
ATOM 1504 C C . ARG A 1 185 ? 19.429 -6.188 -25.011 1.00 92.12 185 ARG A C 1
ATOM 1506 O O . ARG A 1 185 ? 20.083 -6.269 -26.050 1.00 92.12 185 ARG A O 1
ATOM 1513 N N . GLU A 1 186 ? 18.943 -5.036 -24.551 1.00 88.81 186 GLU A N 1
ATOM 1514 C CA . GLU A 1 186 ? 19.163 -3.773 -25.260 1.00 88.81 186 GLU A CA 1
ATOM 1515 C C . GLU A 1 186 ? 20.641 -3.367 -25.230 1.00 88.81 186 GLU A C 1
ATOM 1517 O O . GLU A 1 186 ? 21.177 -2.943 -26.252 1.00 88.81 186 GLU A O 1
ATOM 1522 N N . ARG A 1 187 ? 21.342 -3.599 -24.113 1.00 92.12 187 ARG A N 1
ATOM 1523 C CA . ARG A 1 187 ? 22.791 -3.382 -24.008 1.00 92.12 187 ARG A CA 1
ATOM 1524 C C . ARG A 1 187 ? 23.559 -4.220 -25.028 1.00 92.12 187 ARG A C 1
ATOM 1526 O O . ARG A 1 187 ? 24.431 -3.697 -25.719 1.00 92.12 187 ARG A O 1
ATOM 1533 N N . ILE A 1 188 ? 23.234 -5.508 -25.151 1.00 92.69 188 ILE A N 1
ATOM 1534 C CA . ILE A 1 188 ? 23.847 -6.406 -26.143 1.00 92.69 188 ILE A CA 1
ATOM 1535 C C . ILE A 1 188 ? 23.546 -5.922 -27.568 1.00 92.69 188 ILE A C 1
ATOM 1537 O O . ILE A 1 188 ? 24.452 -5.888 -28.407 1.00 92.69 188 ILE A O 1
ATOM 1541 N N . ARG A 1 189 ? 22.302 -5.507 -27.845 1.00 93.31 189 ARG A N 1
ATOM 1542 C CA . ARG A 1 189 ? 21.894 -4.974 -29.153 1.00 93.31 189 ARG A CA 1
ATOM 1543 C C . ARG A 1 189 ? 22.686 -3.721 -29.526 1.00 93.31 189 ARG A C 1
ATOM 1545 O O . ARG A 1 189 ? 23.263 -3.673 -30.609 1.00 93.31 189 ARG A O 1
ATOM 1552 N N . GLN A 1 190 ? 22.768 -2.749 -28.620 1.00 90.69 190 GLN A N 1
ATOM 1553 C CA . GLN A 1 190 ? 23.506 -1.503 -28.835 1.00 90.69 190 GLN A CA 1
ATOM 1554 C C . GLN A 1 190 ? 25.006 -1.751 -29.000 1.00 90.69 190 GLN A C 1
ATOM 1556 O O . GLN A 1 190 ? 25.615 -1.205 -29.915 1.00 90.69 190 GLN A O 1
ATOM 1561 N N . ASN A 1 191 ? 25.604 -2.627 -28.188 1.00 91.38 191 ASN A N 1
ATOM 1562 C CA . ASN A 1 191 ? 27.011 -2.999 -28.351 1.00 91.38 191 ASN A CA 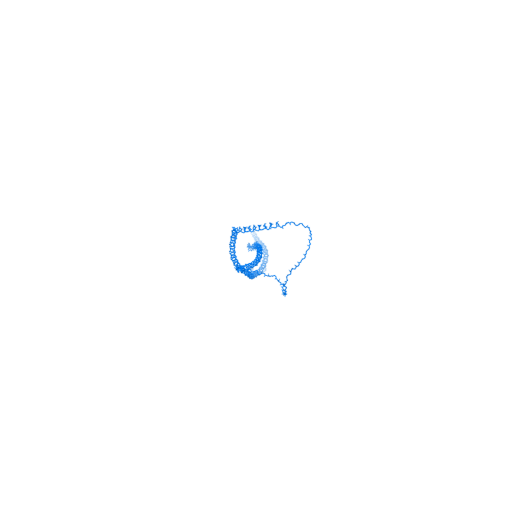1
ATOM 1563 C C . ASN A 1 191 ? 27.280 -3.648 -29.714 1.00 91.38 191 ASN A C 1
ATOM 1565 O O . ASN A 1 191 ? 28.284 -3.339 -30.349 1.00 91.38 191 ASN A O 1
ATOM 1569 N N . SER A 1 192 ? 26.368 -4.497 -30.193 1.00 93.38 192 SER A N 1
ATOM 1570 C CA . SER A 1 192 ? 26.487 -5.112 -31.521 1.00 93.38 192 SER A CA 1
ATOM 1571 C C . SER A 1 192 ? 26.442 -4.059 -32.636 1.00 93.38 192 SER A C 1
ATOM 1573 O O . SER A 1 192 ? 27.266 -4.100 -33.546 1.00 93.38 192 SER A O 1
ATOM 1575 N N . GLN A 1 193 ? 25.544 -3.071 -32.532 1.00 91.44 193 GLN A N 1
ATOM 1576 C CA . GLN A 1 193 ? 25.479 -1.943 -33.473 1.00 91.44 193 GLN A CA 1
ATOM 1577 C C . GLN A 1 193 ? 26.749 -1.083 -33.434 1.00 91.44 193 GLN A C 1
ATOM 1579 O O . GLN A 1 193 ? 27.263 -0.686 -34.478 1.00 91.44 193 GLN A O 1
ATOM 1584 N N . ILE A 1 194 ? 27.291 -0.815 -32.242 1.00 90.19 194 ILE A N 1
ATOM 1585 C CA . ILE A 1 194 ? 28.546 -0.068 -32.082 1.00 90.19 194 ILE A CA 1
ATOM 1586 C C . ILE A 1 194 ? 29.700 -0.795 -32.781 1.00 90.19 194 ILE A C 1
ATOM 1588 O O . ILE A 1 194 ? 30.471 -0.155 -33.497 1.00 90.19 194 ILE A O 1
ATOM 1592 N N . GLU A 1 195 ? 29.826 -2.111 -32.604 1.00 93.25 195 GLU A N 1
ATOM 1593 C CA . GLU A 1 195 ? 30.876 -2.891 -33.269 1.00 93.25 195 GLU A CA 1
ATOM 1594 C C . GLU A 1 195 ? 30.698 -2.922 -34.794 1.00 93.25 195 GLU A C 1
ATOM 1596 O O . GLU A 1 195 ? 31.672 -2.749 -35.528 1.00 93.25 195 GLU A O 1
ATOM 1601 N N . GLU A 1 196 ? 29.464 -3.028 -35.292 1.00 93.69 196 GLU A N 1
ATOM 1602 C CA . GLU A 1 196 ? 29.180 -2.921 -36.728 1.00 93.69 196 GLU A CA 1
ATOM 1603 C C . GLU A 1 196 ? 29.604 -1.554 -37.294 1.00 93.69 196 GLU A C 1
ATOM 1605 O O . GLU A 1 196 ? 30.266 -1.469 -38.332 1.00 93.69 196 GLU A O 1
ATOM 1610 N N . HIS A 1 197 ? 29.281 -0.464 -36.593 1.00 89.94 197 HIS A N 1
ATOM 1611 C CA . HIS A 1 197 ? 29.687 0.878 -37.004 1.00 89.94 197 HIS A CA 1
ATOM 1612 C C . HIS A 1 197 ? 31.206 1.072 -36.954 1.00 89.94 197 HIS A C 1
ATOM 1614 O O . HIS A 1 197 ? 31.761 1.702 -37.855 1.00 89.94 197 HIS A O 1
ATOM 1620 N N . LYS A 1 198 ? 31.903 0.500 -35.964 1.00 92.25 198 LYS A N 1
ATOM 1621 C CA . LYS A 1 198 ? 33.375 0.511 -35.923 1.00 92.25 198 LYS A CA 1
ATOM 1622 C C . LYS A 1 198 ? 33.981 -0.200 -37.132 1.00 92.25 198 LYS A C 1
ATOM 1624 O O . LYS A 1 198 ? 34.925 0.324 -37.722 1.00 92.25 198 LYS A O 1
ATOM 1629 N N . LEU A 1 199 ? 33.437 -1.354 -37.524 1.00 92.88 199 LEU A N 1
ATOM 1630 C CA . LEU A 1 199 ? 33.884 -2.074 -38.720 1.00 92.88 199 LEU A CA 1
ATOM 1631 C C . LEU A 1 199 ? 33.697 -1.222 -39.980 1.00 92.88 199 LEU A C 1
ATOM 1633 O O . LEU A 1 199 ? 34.659 -1.024 -40.720 1.00 92.88 199 LEU A O 1
ATOM 1637 N N . LYS A 1 200 ? 32.513 -0.623 -40.162 1.00 92.62 200 LYS A N 1
ATOM 1638 C CA . LYS A 1 200 ? 32.235 0.294 -41.282 1.00 92.62 200 LYS A CA 1
ATOM 1639 C C . LYS A 1 200 ? 33.209 1.474 -41.313 1.00 92.62 200 LYS A C 1
ATOM 1641 O O . LYS A 1 200 ? 33.756 1.791 -42.366 1.00 92.62 200 LYS A O 1
ATOM 1646 N N . ILE A 1 201 ? 33.479 2.104 -40.167 1.00 90.38 201 ILE A N 1
ATOM 1647 C CA . ILE A 1 201 ? 34.457 3.201 -40.067 1.00 90.38 201 ILE A CA 1
ATOM 1648 C C . ILE A 1 201 ? 35.850 2.734 -40.509 1.00 90.38 201 ILE A C 1
ATOM 1650 O O . ILE A 1 201 ? 36.513 3.436 -41.274 1.00 90.38 201 ILE A O 1
ATOM 1654 N N . ASN A 1 202 ? 36.292 1.554 -40.074 1.00 92.38 202 ASN A N 1
ATOM 1655 C CA . ASN A 1 202 ? 37.595 1.008 -40.459 1.00 92.38 202 ASN A CA 1
ATOM 1656 C C . ASN A 1 202 ? 37.676 0.717 -41.967 1.00 92.38 202 ASN A C 1
ATOM 1658 O O . ASN A 1 202 ? 38.687 1.032 -42.600 1.00 92.38 202 ASN A O 1
ATOM 1662 N N . GLU A 1 203 ? 36.614 0.172 -42.562 1.00 93.06 203 GLU A N 1
ATOM 1663 C CA . GLU A 1 203 ? 36.520 -0.032 -44.013 1.00 93.06 203 GLU A CA 1
ATOM 1664 C C . GLU A 1 203 ? 36.609 1.295 -44.774 1.00 93.06 203 GLU A C 1
ATOM 1666 O O . GLU A 1 203 ? 37.401 1.417 -45.713 1.00 93.06 203 GLU A O 1
ATOM 1671 N N . PHE A 1 204 ? 35.866 2.318 -44.336 1.00 90.44 204 PHE A N 1
ATOM 1672 C CA . PHE 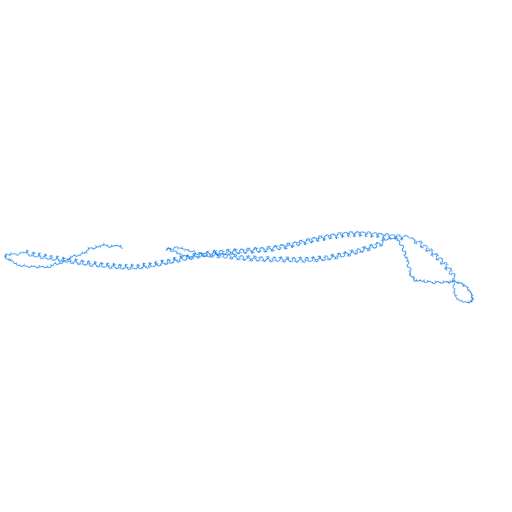A 1 204 ? 35.934 3.660 -44.918 1.00 90.44 204 PHE A CA 1
ATOM 1673 C C . PHE A 1 204 ? 37.336 4.261 -44.818 1.00 90.44 204 PHE A C 1
ATOM 1675 O O . PHE A 1 204 ? 37.849 4.792 -45.803 1.00 90.44 204 PHE A O 1
ATOM 1682 N N . GLN A 1 205 ? 37.995 4.146 -43.665 1.00 90.94 205 GLN A N 1
ATOM 1683 C CA . GLN A 1 205 ? 39.369 4.622 -43.494 1.00 90.94 205 GLN A CA 1
ATOM 1684 C C . GLN A 1 205 ? 40.353 3.897 -44.418 1.00 90.94 205 GLN A C 1
ATOM 1686 O O . GLN A 1 205 ? 41.260 4.530 -44.960 1.00 90.94 205 GLN A O 1
ATOM 1691 N N . SER A 1 206 ? 40.176 2.589 -44.619 1.00 92.94 206 SER A N 1
ATOM 1692 C CA . SER A 1 206 ? 40.997 1.805 -45.546 1.00 92.94 206 SER A CA 1
ATOM 1693 C C . SER A 1 206 ? 40.811 2.270 -46.994 1.00 92.94 206 SER A C 1
ATOM 1695 O O . SER A 1 206 ? 41.792 2.560 -47.681 1.00 92.94 206 SER A O 1
ATOM 1697 N N . ARG A 1 207 ? 39.556 2.460 -47.427 1.00 92.62 207 ARG A N 1
ATOM 1698 C CA . ARG A 1 207 ? 39.233 2.995 -48.759 1.00 92.62 207 ARG A CA 1
ATOM 1699 C C . ARG A 1 207 ? 39.796 4.400 -48.963 1.00 92.62 207 ARG A C 1
ATOM 1701 O O . ARG A 1 207 ? 40.410 4.659 -49.991 1.00 92.62 207 ARG A O 1
ATOM 1708 N N . MET A 1 208 ? 39.669 5.290 -47.977 1.00 89.00 208 MET A N 1
ATOM 1709 C CA . MET A 1 208 ? 40.256 6.634 -48.057 1.00 89.00 208 MET A CA 1
ATOM 1710 C C . MET A 1 208 ? 41.778 6.593 -48.223 1.00 89.00 208 MET A C 1
ATOM 1712 O O . MET A 1 208 ? 42.323 7.352 -49.020 1.00 89.00 208 MET A O 1
ATOM 1716 N N . LYS A 1 209 ? 42.476 5.702 -47.504 1.00 93.12 209 LYS A N 1
ATOM 1717 C CA . LYS A 1 209 ? 43.928 5.518 -47.666 1.00 93.12 209 LYS A CA 1
ATOM 1718 C C . LYS A 1 209 ? 44.283 5.023 -49.066 1.00 93.12 209 LYS A C 1
ATOM 1720 O O . LYS A 1 209 ? 45.256 5.506 -49.642 1.00 93.12 209 LYS A O 1
ATOM 1725 N N . GLN A 1 210 ? 43.497 4.099 -49.616 1.00 93.19 210 GLN A N 1
ATOM 1726 C CA . GLN A 1 210 ? 43.685 3.619 -50.982 1.00 93.19 210 GLN A CA 1
ATOM 1727 C C . GLN A 1 210 ? 43.523 4.760 -51.996 1.00 93.19 210 GLN A C 1
ATOM 1729 O O . GLN A 1 210 ? 44.455 5.019 -52.755 1.00 93.19 210 GLN A O 1
ATOM 1734 N N . VAL A 1 211 ? 42.410 5.498 -51.943 1.00 92.50 211 VAL A N 1
ATOM 1735 C CA . VAL A 1 211 ? 42.147 6.641 -52.836 1.00 92.50 211 VAL A CA 1
ATOM 1736 C C . VAL A 1 211 ? 43.237 7.707 -52.710 1.00 92.50 211 VAL A C 1
ATOM 1738 O O . VAL A 1 211 ? 43.728 8.213 -53.714 1.00 92.50 211 VAL A O 1
ATOM 1741 N N . ALA A 1 212 ? 43.685 8.018 -51.489 1.00 89.94 212 ALA A N 1
ATOM 1742 C CA . ALA A 1 212 ? 44.788 8.953 -51.277 1.00 89.94 212 ALA A CA 1
ATOM 1743 C C . ALA A 1 212 ? 46.088 8.477 -51.952 1.00 89.94 212 ALA A C 1
ATOM 1745 O O . ALA A 1 212 ? 46.800 9.283 -52.550 1.00 89.94 212 ALA A O 1
ATOM 1746 N N . SER A 1 213 ? 46.382 7.173 -51.902 1.00 93.88 213 SER A N 1
ATOM 1747 C CA . SER A 1 213 ? 47.555 6.602 -52.573 1.00 93.88 213 SER A CA 1
ATOM 1748 C C . SER A 1 213 ? 47.447 6.645 -54.102 1.00 93.88 213 SER A C 1
ATOM 1750 O O . SER A 1 213 ? 48.440 6.904 -54.780 1.00 93.88 213 SER A O 1
ATOM 1752 N N . GLU A 1 214 ? 46.251 6.428 -54.653 1.00 92.81 214 GLU A N 1
ATOM 1753 C CA . GLU A 1 214 ? 45.985 6.505 -56.093 1.00 92.81 214 GLU A CA 1
ATOM 1754 C C . GLU A 1 214 ? 46.094 7.948 -56.597 1.00 92.81 214 GLU A C 1
ATOM 1756 O O . GLU A 1 214 ? 46.764 8.199 -57.598 1.00 92.81 214 GLU A O 1
ATOM 1761 N N . LEU A 1 215 ? 45.551 8.915 -55.853 1.00 90.81 215 LEU A N 1
ATOM 1762 C CA . LEU A 1 215 ? 45.714 10.340 -56.151 1.00 90.81 215 LEU A CA 1
ATOM 1763 C C . LEU A 1 215 ? 47.185 10.766 -56.166 1.00 90.81 215 LEU A C 1
ATOM 1765 O O . LEU A 1 215 ? 47.583 11.554 -57.023 1.00 90.81 215 LEU A O 1
ATOM 1769 N N . GLU A 1 216 ? 48.005 10.248 -55.252 1.00 93.88 216 GLU A N 1
ATOM 1770 C CA . GLU A 1 216 ? 49.433 10.573 -55.214 1.00 93.88 216 GLU A CA 1
ATOM 1771 C C . GLU A 1 216 ? 50.200 9.984 -56.411 1.00 93.88 216 GLU A C 1
ATOM 1773 O O . GLU A 1 216 ? 51.086 10.641 -56.970 1.00 93.88 216 GLU A O 1
ATOM 1778 N N . LYS A 1 217 ? 49.813 8.787 -56.879 1.00 94.00 217 LYS A N 1
ATOM 1779 C CA . LYS A 1 217 ? 50.336 8.212 -58.131 1.00 94.00 217 LYS A CA 1
ATOM 1780 C C . LYS A 1 217 ? 49.978 9.086 -59.330 1.00 94.00 217 LYS A C 1
ATOM 1782 O O . LYS A 1 217 ? 50.875 9.485 -60.068 1.00 94.00 217 LYS A O 1
ATOM 1787 N N . ILE A 1 218 ? 48.705 9.465 -59.469 1.00 91.25 218 ILE A N 1
ATOM 1788 C CA . ILE A 1 218 ? 48.234 10.330 -60.564 1.00 91.25 218 ILE A CA 1
ATOM 1789 C C . ILE A 1 218 ? 48.959 11.682 -60.538 1.00 91.25 218 ILE A C 1
ATOM 1791 O O . ILE A 1 218 ? 49.401 12.170 -61.576 1.00 91.25 218 ILE A O 1
ATOM 1795 N N . ARG A 1 219 ? 49.146 12.289 -59.357 1.00 91.50 219 ARG A N 1
ATOM 1796 C CA . ARG A 1 219 ? 49.916 13.538 -59.208 1.00 91.50 219 ARG A CA 1
ATOM 1797 C C . ARG A 1 219 ? 51.359 13.389 -59.677 1.00 91.50 219 ARG A C 1
ATOM 1799 O O . ARG A 1 219 ? 51.863 14.269 -60.375 1.00 91.50 219 ARG A O 1
ATOM 1806 N N . SER A 1 220 ? 52.006 12.284 -59.317 1.00 93.75 220 SER A N 1
ATOM 1807 C CA . SER A 1 220 ? 53.384 11.988 -59.719 1.00 93.75 220 SER A CA 1
ATOM 1808 C C . SER A 1 220 ? 53.500 11.797 -61.235 1.00 93.75 220 SER A C 1
ATOM 1810 O O . SER A 1 220 ? 54.387 12.371 -61.870 1.00 93.75 220 SER A O 1
ATOM 1812 N N . GLU A 1 221 ? 52.571 11.052 -61.837 1.00 92.19 221 GLU A N 1
ATOM 1813 C CA . GLU A 1 221 ? 52.506 10.844 -63.287 1.00 92.19 221 GLU A CA 1
ATOM 1814 C C . GLU A 1 221 ? 52.239 12.149 -64.040 1.00 92.19 221 GLU A C 1
ATOM 1816 O O . GLU A 1 221 ? 52.935 12.459 -65.010 1.00 92.19 221 GLU A O 1
ATOM 1821 N N . LEU A 1 222 ? 51.293 12.960 -63.561 1.00 92.44 222 LEU A N 1
ATOM 1822 C CA . LEU A 1 222 ? 50.995 14.273 -64.125 1.00 92.44 222 LEU A CA 1
ATOM 1823 C C . LEU A 1 222 ? 52.223 15.190 -64.074 1.00 92.44 222 LEU A C 1
ATOM 1825 O O . LEU A 1 222 ? 52.531 15.861 -65.060 1.00 92.44 222 LEU A O 1
ATOM 1829 N N . HIS A 1 223 ? 52.955 15.199 -62.957 1.00 92.56 223 HIS A N 1
ATOM 1830 C CA . HIS A 1 223 ? 54.190 15.968 -62.825 1.00 92.56 223 HIS A CA 1
ATOM 1831 C C . HIS A 1 223 ? 55.256 15.507 -63.831 1.00 92.56 223 HIS A C 1
ATOM 1833 O O . HIS A 1 223 ? 55.868 16.336 -64.506 1.00 92.56 223 HIS A O 1
ATOM 1839 N N . ALA A 1 224 ? 55.448 14.194 -63.994 1.00 92.75 224 ALA A N 1
ATOM 1840 C CA . ALA A 1 224 ? 56.381 13.645 -64.978 1.00 92.75 224 ALA A CA 1
ATOM 1841 C C . ALA A 1 224 ? 55.988 14.014 -66.420 1.00 92.75 224 ALA A C 1
ATOM 1843 O O . ALA A 1 224 ? 56.831 14.445 -67.207 1.00 92.75 224 ALA A O 1
ATOM 1844 N N . LYS A 1 225 ? 54.698 13.913 -66.768 1.00 91.31 225 LYS A N 1
ATOM 1845 C CA . LYS A 1 225 ? 54.188 14.316 -68.089 1.00 91.31 225 LYS A CA 1
ATOM 1846 C C . LYS A 1 225 ? 54.347 15.813 -68.337 1.00 91.31 225 LYS A C 1
ATOM 1848 O O . LYS A 1 225 ? 54.683 16.201 -69.453 1.00 91.31 225 LYS A O 1
ATOM 1853 N N . LYS A 1 226 ? 54.163 16.644 -67.308 1.00 93.00 226 LYS A N 1
ATOM 1854 C CA . LYS A 1 226 ? 54.390 18.090 -67.388 1.00 93.00 226 LYS A CA 1
ATOM 1855 C C . LYS A 1 226 ? 55.854 18.419 -67.691 1.00 93.00 226 LYS A C 1
ATOM 1857 O O . LYS A 1 226 ? 56.100 19.217 -68.587 1.00 93.00 226 LYS A O 1
ATOM 1862 N N . LEU A 1 227 ? 56.806 17.759 -67.024 1.00 93.69 227 LEU A N 1
ATOM 1863 C CA . LEU A 1 227 ? 58.238 17.919 -67.316 1.00 93.69 227 LEU A CA 1
ATOM 1864 C C . LEU A 1 227 ? 58.566 17.556 -68.769 1.00 93.69 227 LEU A C 1
ATOM 1866 O O . LEU A 1 227 ? 59.214 18.334 -69.462 1.00 93.69 227 LEU A O 1
ATOM 1870 N N . ILE A 1 228 ? 58.055 16.420 -69.255 1.00 92.56 228 ILE A N 1
ATOM 1871 C CA . ILE A 1 228 ? 58.237 16.000 -70.653 1.00 92.56 228 ILE A CA 1
ATOM 1872 C C . ILE A 1 228 ? 57.658 17.050 -71.614 1.00 92.56 228 ILE A C 1
ATOM 1874 O O . ILE A 1 228 ? 58.300 17.413 -72.597 1.00 92.56 228 ILE A O 1
ATOM 1878 N N . ALA A 1 229 ? 56.456 17.565 -71.341 1.00 89.06 229 ALA A N 1
ATOM 1879 C CA . ALA A 1 229 ? 55.839 18.602 -72.165 1.00 89.06 229 ALA A CA 1
ATOM 1880 C C . ALA A 1 229 ? 56.663 19.903 -72.184 1.00 89.06 229 ALA A C 1
ATOM 1882 O O . ALA A 1 229 ? 56.840 20.496 -73.249 1.00 89.06 229 ALA A O 1
ATOM 1883 N N . ASP A 1 230 ? 57.206 20.325 -71.038 1.00 90.94 230 ASP A N 1
ATOM 1884 C CA . ASP A 1 230 ? 58.084 21.495 -70.938 1.00 90.94 230 ASP A CA 1
ATOM 1885 C C . ASP A 1 230 ? 59.404 21.291 -71.714 1.00 90.94 230 ASP A C 1
ATOM 1887 O O . ASP A 1 230 ? 59.845 22.202 -72.417 1.00 90.94 230 ASP A O 1
ATOM 1891 N N . GLU A 1 231 ? 60.005 20.095 -71.669 1.00 93.06 231 GLU A N 1
ATOM 1892 C CA . GLU A 1 231 ? 61.185 19.750 -72.478 1.00 93.06 231 GLU A CA 1
ATOM 1893 C C . GLU A 1 231 ? 60.900 19.829 -73.984 1.00 93.06 231 GLU A C 1
ATOM 1895 O O . GLU A 1 231 ? 61.693 20.390 -74.746 1.00 93.06 231 GLU A O 1
ATOM 1900 N N . TRP A 1 232 ? 59.763 19.286 -74.430 1.00 90.38 232 TRP A N 1
ATOM 1901 C CA . TRP A 1 232 ? 59.352 19.362 -75.833 1.00 90.38 232 TRP A CA 1
ATOM 1902 C C . TRP A 1 232 ? 59.060 20.793 -76.273 1.00 90.38 232 TRP A C 1
ATOM 1904 O O . TRP A 1 232 ? 59.455 21.169 -77.378 1.00 90.38 232 TRP A O 1
ATOM 1914 N N . ARG A 1 233 ? 58.442 21.610 -75.409 1.00 92.50 233 ARG A N 1
ATOM 1915 C CA . ARG A 1 233 ? 58.244 23.041 -75.673 1.00 92.50 233 ARG A CA 1
ATOM 1916 C C . ARG A 1 233 ? 59.584 23.738 -75.916 1.00 92.50 233 ARG A C 1
ATOM 1918 O O . ARG A 1 233 ? 59.730 24.417 -76.926 1.00 92.50 233 ARG A O 1
ATOM 1925 N N . LEU A 1 234 ? 60.580 23.517 -75.053 1.00 91.12 234 LEU A N 1
ATOM 1926 C CA . LEU A 1 234 ? 61.916 24.111 -75.204 1.00 91.12 234 LEU A CA 1
ATOM 1927 C C . LEU A 1 234 ? 62.627 23.650 -76.487 1.00 91.12 234 LEU A C 1
ATOM 1929 O O . LEU A 1 234 ? 63.236 24.465 -77.182 1.00 91.12 234 LEU A O 1
ATOM 1933 N N . LYS A 1 235 ? 62.536 22.358 -76.836 1.00 90.81 235 LYS A N 1
ATOM 1934 C CA . LYS A 1 235 ? 63.088 21.831 -78.099 1.00 90.81 235 LYS A CA 1
ATOM 1935 C C . LYS A 1 235 ? 62.428 22.477 -79.316 1.00 90.81 235 LYS A C 1
ATOM 1937 O O . LYS A 1 235 ? 63.131 22.862 -80.248 1.00 90.81 235 LYS A O 1
ATOM 1942 N N . TYR A 1 236 ? 61.103 22.615 -79.295 1.00 88.12 236 TYR A N 1
ATOM 1943 C CA . TYR A 1 236 ? 60.351 23.266 -80.363 1.00 88.12 236 TYR A CA 1
ATOM 1944 C C . TYR A 1 236 ? 60.742 24.742 -80.507 1.00 88.12 236 TYR A C 1
ATOM 1946 O O . TYR A 1 236 ? 61.071 25.172 -81.608 1.00 88.12 236 TYR A O 1
ATOM 1954 N N . GLU A 1 237 ? 60.806 25.496 -79.406 1.00 88.50 237 GLU A N 1
ATOM 1955 C CA . GLU A 1 237 ? 61.260 26.894 -79.413 1.00 88.50 237 GLU A CA 1
ATOM 1956 C C . GLU A 1 237 ? 62.689 27.033 -79.964 1.00 88.50 237 GLU A C 1
ATOM 1958 O O . GLU A 1 237 ? 62.977 27.952 -80.732 1.00 88.50 237 GLU A O 1
ATOM 1963 N N . SER A 1 238 ? 63.592 26.110 -79.614 1.00 88.75 238 SER A N 1
ATOM 1964 C CA . SER A 1 238 ? 64.959 26.090 -80.148 1.00 88.75 238 SER A CA 1
ATOM 1965 C C . SER A 1 238 ? 64.990 25.826 -81.654 1.00 88.75 238 SER A C 1
ATOM 1967 O O . SER A 1 238 ? 65.727 26.502 -82.373 1.00 88.75 238 SER A O 1
ATOM 1969 N N . LEU A 1 239 ? 64.209 24.854 -82.132 1.00 88.19 239 LEU A N 1
ATOM 1970 C CA . LEU A 1 239 ? 64.116 24.516 -83.554 1.00 88.19 239 LEU A CA 1
ATOM 1971 C C . LEU A 1 239 ? 63.479 25.654 -84.361 1.00 88.19 239 LEU A C 1
ATOM 1973 O O . LEU A 1 239 ? 63.919 25.968 -85.468 1.00 88.19 239 LEU A O 1
ATOM 1977 N N . GLN A 1 240 ? 62.462 26.303 -83.797 1.00 84.81 240 GLN A N 1
ATOM 1978 C CA . GLN A 1 240 ? 61.839 27.474 -84.398 1.00 84.81 240 GLN A CA 1
ATOM 1979 C C . GLN A 1 240 ? 62.862 28.609 -84.553 1.00 84.81 240 GLN A C 1
ATOM 1981 O O . GLN A 1 240 ? 63.009 29.160 -85.639 1.00 84.81 240 GLN A O 1
ATOM 1986 N N . ARG A 1 241 ? 63.660 28.902 -83.516 1.00 86.69 241 ARG A N 1
ATOM 1987 C CA . ARG A 1 241 ? 64.730 29.911 -83.612 1.00 86.69 241 ARG A CA 1
ATOM 1988 C C . ARG A 1 241 ? 65.800 29.548 -84.644 1.00 86.69 241 ARG A C 1
ATOM 1990 O O . ARG A 1 241 ? 66.283 30.434 -85.347 1.00 86.69 241 ARG A O 1
ATOM 1997 N N . SER A 1 242 ? 66.195 28.276 -84.748 1.00 84.81 242 SER A N 1
ATOM 1998 C CA . SER A 1 242 ? 67.207 27.857 -85.729 1.00 84.81 242 SER A CA 1
ATOM 1999 C C . SER A 1 242 ? 66.691 27.941 -87.164 1.00 84.81 242 SER A C 1
ATOM 2001 O O . SER A 1 242 ? 67.412 28.411 -88.037 1.00 84.81 242 SER A O 1
ATOM 2003 N N . THR A 1 243 ? 65.440 27.545 -87.403 1.00 80.62 243 THR A N 1
ATOM 2004 C CA . THR A 1 243 ? 64.806 27.658 -88.727 1.00 80.62 243 THR A CA 1
ATOM 2005 C C . THR A 1 243 ? 64.576 29.116 -89.122 1.00 80.62 243 THR A C 1
ATOM 2007 O O . THR A 1 243 ? 64.842 29.484 -90.262 1.00 80.62 243 THR A O 1
ATOM 2010 N N . GLU A 1 244 ? 64.178 29.986 -88.189 1.00 82.06 244 GLU A N 1
ATOM 2011 C CA . GLU A 1 244 ? 64.103 31.435 -88.425 1.00 82.06 244 GLU A CA 1
ATOM 2012 C C . GLU A 1 244 ? 65.473 32.028 -88.816 1.00 82.06 244 GLU A C 1
ATOM 2014 O O . GLU A 1 244 ? 65.556 32.828 -89.753 1.00 82.06 244 GLU A O 1
ATOM 2019 N N . LEU A 1 245 ? 66.559 31.601 -88.159 1.00 83.50 245 LEU A N 1
ATOM 2020 C CA . LEU A 1 245 ? 67.932 31.996 -88.503 1.00 83.50 245 LEU A CA 1
ATOM 2021 C C . LEU A 1 245 ? 68.371 31.482 -89.878 1.00 83.50 245 LEU A C 1
ATOM 2023 O O . LEU A 1 245 ? 68.992 32.226 -90.636 1.00 83.50 245 LEU A O 1
ATOM 2027 N N . GLU A 1 246 ? 68.049 30.236 -90.213 1.00 82.69 246 GLU A N 1
ATOM 2028 C CA . GLU A 1 246 ? 68.369 29.632 -91.507 1.00 82.69 246 GLU A CA 1
ATOM 2029 C C . GLU A 1 246 ? 67.616 30.331 -92.648 1.00 82.69 246 GLU A C 1
ATOM 2031 O O . GLU A 1 246 ? 68.217 30.717 -93.649 1.00 82.69 246 GLU A O 1
ATOM 2036 N N . ILE A 1 247 ? 66.324 30.626 -92.459 1.00 78.38 247 ILE A N 1
ATOM 2037 C CA . ILE A 1 247 ? 65.535 31.440 -93.395 1.00 78.38 247 ILE A CA 1
ATOM 2038 C C . ILE A 1 247 ? 66.167 32.827 -93.569 1.00 78.38 247 ILE A C 1
ATOM 2040 O O . ILE A 1 247 ? 66.240 33.338 -94.690 1.00 78.38 247 ILE A O 1
ATOM 2044 N N . TYR A 1 248 ? 66.633 33.451 -92.484 1.00 80.00 248 TYR A N 1
ATOM 2045 C CA . TYR A 1 248 ? 67.319 34.741 -92.547 1.00 80.00 248 TYR A CA 1
ATOM 2046 C C . TYR A 1 248 ? 68.645 34.660 -93.328 1.00 80.00 248 TYR A C 1
ATOM 2048 O O . TYR A 1 248 ? 68.924 35.532 -94.155 1.00 80.00 248 TYR A O 1
ATOM 2056 N N . GLN A 1 249 ? 69.442 33.608 -93.118 1.00 77.06 249 GLN A N 1
ATOM 2057 C CA . GLN A 1 249 ? 70.690 33.367 -93.851 1.00 77.06 249 GLN A CA 1
ATOM 2058 C C . GLN A 1 249 ? 70.439 33.131 -95.344 1.00 77.06 249 GLN A C 1
ATOM 2060 O O . GLN A 1 249 ? 71.056 33.800 -96.170 1.00 77.06 249 GLN A O 1
ATOM 2065 N N . LEU A 1 250 ? 69.471 32.280 -95.692 1.00 76.75 250 LEU A N 1
ATOM 2066 C CA . LEU A 1 250 ? 69.081 32.016 -97.079 1.00 76.75 250 LEU A CA 1
ATOM 2067 C C . LEU A 1 250 ? 68.585 33.284 -97.785 1.00 76.75 250 LEU A C 1
ATOM 2069 O O . LEU A 1 250 ? 68.952 33.541 -98.931 1.00 76.75 250 LEU A O 1
ATOM 2073 N N . ARG A 1 251 ? 67.798 34.130 -97.103 1.00 72.94 251 ARG A N 1
ATOM 2074 C CA . ARG A 1 251 ? 67.396 35.441 -97.645 1.00 72.94 251 ARG A CA 1
ATOM 2075 C C . ARG A 1 251 ? 68.610 36.319 -97.953 1.00 72.94 251 ARG A C 1
ATOM 2077 O O . ARG A 1 251 ? 68.671 36.910 -99.028 1.00 72.94 251 ARG A O 1
ATOM 2084 N N . ARG A 1 252 ? 69.595 36.355 -97.052 1.00 71.12 252 ARG A N 1
ATOM 2085 C CA . ARG A 1 252 ? 70.838 37.111 -97.249 1.00 71.12 252 ARG A CA 1
ATOM 2086 C C . ARG A 1 252 ? 71.667 36.570 -98.419 1.00 71.12 252 ARG A C 1
ATOM 2088 O O . ARG A 1 252 ? 72.204 37.362 -99.186 1.00 71.12 252 ARG A O 1
ATOM 2095 N N . GLU A 1 253 ? 71.766 35.253 -98.581 1.00 71.19 253 GLU A N 1
ATOM 2096 C CA . GLU A 1 253 ? 72.476 34.629 -99.707 1.00 71.19 253 GLU A CA 1
ATOM 2097 C C . GLU A 1 253 ? 71.803 34.925 -101.051 1.00 71.19 253 GLU A C 1
ATOM 2099 O O . GLU A 1 253 ? 72.484 35.275 -102.015 1.00 71.19 253 GLU A O 1
ATOM 2104 N N . VAL A 1 254 ? 70.469 34.876 -101.113 1.00 64.81 254 VAL A N 1
ATOM 2105 C CA . VAL A 1 254 ? 69.704 35.284 -102.302 1.00 64.81 254 VAL A CA 1
ATOM 2106 C C . VAL A 1 254 ? 69.966 36.752 -102.655 1.00 64.81 254 VAL A C 1
ATOM 2108 O O . VAL A 1 254 ? 70.127 37.080 -103.832 1.00 64.81 254 VAL A O 1
ATOM 2111 N N . ASP A 1 255 ? 70.054 37.636 -101.661 1.00 63.66 255 ASP A N 1
ATOM 2112 C CA . ASP A 1 255 ? 70.371 39.049 -101.891 1.00 63.66 255 ASP A CA 1
ATOM 2113 C C . ASP A 1 255 ? 71.818 39.254 -102.382 1.00 63.66 255 ASP A C 1
ATOM 2115 O O . ASP A 1 255 ? 72.061 40.118 -103.226 1.00 63.66 255 ASP A O 1
ATOM 2119 N N . VAL A 1 256 ? 72.771 38.419 -101.948 1.00 58.62 256 VAL A N 1
ATOM 2120 C CA . VAL A 1 256 ? 74.158 38.414 -102.460 1.00 58.62 256 VAL A CA 1
ATOM 2121 C C . VAL A 1 256 ? 74.230 37.892 -103.904 1.00 58.62 256 VAL A C 1
ATOM 2123 O O . VAL A 1 256 ? 74.922 38.486 -104.734 1.00 58.62 256 VAL A O 1
ATOM 2126 N N . TYR A 1 257 ? 73.475 36.843 -104.248 1.00 55.09 257 TYR A N 1
ATOM 2127 C CA . TYR A 1 257 ? 73.405 36.313 -105.619 1.00 55.09 257 TYR A CA 1
ATOM 2128 C C . TYR A 1 257 ? 72.756 37.289 -106.613 1.00 55.09 257 TYR A C 1
ATOM 2130 O O . TYR A 1 257 ? 73.129 37.315 -107.785 1.00 55.09 257 TYR A O 1
ATOM 2138 N N . LYS A 1 258 ? 71.837 38.155 -106.166 1.00 54.69 258 LYS A N 1
ATOM 2139 C CA . LYS A 1 258 ? 71.275 39.234 -107.003 1.00 54.69 258 LYS A CA 1
ATOM 2140 C C . LYS A 1 258 ? 72.282 40.345 -107.341 1.00 54.69 258 LYS A C 1
ATOM 2142 O O . LYS A 1 258 ? 72.008 41.147 -108.231 1.00 54.69 258 LYS A O 1
ATOM 2147 N N . LEU A 1 259 ? 73.436 40.401 -106.670 1.00 53.28 259 LEU A N 1
ATOM 2148 C CA . LEU A 1 259 ? 74.452 41.450 -106.834 1.00 53.28 259 LEU A CA 1
ATOM 2149 C C . LEU A 1 259 ? 75.673 41.026 -107.682 1.00 53.28 259 LEU A C 1
ATOM 2151 O O . LEU A 1 259 ? 76.615 41.805 -107.816 1.00 53.28 259 LEU A O 1
ATOM 2155 N N . THR A 1 260 ? 75.671 39.838 -108.302 1.00 48.91 260 THR A N 1
ATOM 2156 C CA . THR A 1 260 ? 76.763 39.352 -109.177 1.00 48.91 260 THR A CA 1
ATOM 2157 C C . THR A 1 260 ? 76.299 39.230 -110.646 1.00 48.91 260 THR A C 1
ATOM 2159 O O . THR A 1 260 ? 75.473 38.369 -110.934 1.00 48.91 260 THR A O 1
ATOM 2162 N N . PRO A 1 261 ? 76.782 40.052 -111.611 1.00 48.88 261 PRO A N 1
ATOM 2163 C CA . PRO A 1 261 ? 76.226 40.064 -112.972 1.00 48.88 261 PRO A CA 1
ATOM 2164 C C . PRO A 1 261 ? 77.119 39.396 -114.048 1.00 48.88 261 PRO A C 1
ATOM 2166 O O . PRO A 1 261 ? 78.165 39.948 -114.390 1.00 48.88 261 PRO A O 1
ATOM 2169 N N . PRO A 1 262 ? 76.657 38.317 -114.723 1.00 53.53 262 PRO A N 1
ATOM 2170 C CA . PRO A 1 262 ? 77.130 37.908 -116.054 1.00 53.53 262 PRO A CA 1
ATOM 2171 C C . PRO A 1 262 ? 76.296 38.515 -117.206 1.00 53.53 262 PRO A C 1
ATOM 2173 O O . PRO A 1 262 ? 76.579 38.269 -118.377 1.00 53.53 262 PRO A O 1
ATOM 2176 N N . GLN A 1 263 ? 75.263 39.314 -116.907 1.00 56.09 263 GLN A N 1
ATOM 2177 C CA . GLN A 1 263 ? 74.288 39.792 -117.903 1.00 56.09 263 GLN A CA 1
ATOM 2178 C C . GLN A 1 263 ? 74.844 40.809 -118.919 1.00 56.09 263 GLN A C 1
ATOM 2180 O O . GLN A 1 263 ? 74.352 40.865 -120.042 1.00 56.09 263 GLN A O 1
ATOM 2185 N N . LYS A 1 264 ? 75.914 41.554 -118.598 1.00 56.31 264 LYS A N 1
ATOM 2186 C CA . LYS A 1 264 ? 76.486 42.550 -119.531 1.00 56.31 264 LYS A CA 1
ATOM 2187 C C . LYS A 1 264 ? 77.195 41.943 -120.750 1.00 56.31 264 LYS A C 1
ATOM 2189 O O . LYS A 1 264 ? 77.234 42.588 -121.794 1.00 56.31 264 LYS A O 1
ATOM 2194 N N . ASN A 1 265 ? 77.731 40.724 -120.644 1.00 57.16 265 ASN A N 1
ATOM 2195 C CA . ASN A 1 265 ? 78.432 40.081 -121.765 1.00 57.16 265 ASN A CA 1
ATOM 2196 C C . ASN A 1 265 ? 77.455 39.508 -122.800 1.00 57.16 265 ASN A C 1
ATOM 2198 O O . ASN A 1 265 ? 77.684 39.647 -123.999 1.00 57.16 265 ASN A O 1
ATOM 2202 N N . LEU A 1 266 ? 76.326 38.956 -122.346 1.00 57.75 266 LEU A N 1
ATOM 2203 C CA . LEU A 1 266 ? 75.288 38.418 -123.230 1.00 57.75 266 LEU A CA 1
ATOM 2204 C C . LEU A 1 266 ? 74.542 39.529 -123.991 1.00 57.75 266 LEU A C 1
ATOM 2206 O O . LEU A 1 266 ? 74.196 39.352 -125.157 1.00 57.75 266 LEU A O 1
ATOM 2210 N N . GLU A 1 267 ? 74.352 40.706 -123.385 1.00 60.47 267 GLU A N 1
ATOM 2211 C CA . GLU A 1 267 ? 73.746 41.856 -124.073 1.00 60.47 267 GLU A CA 1
ATOM 2212 C C . GLU A 1 267 ? 74.633 42.430 -125.190 1.00 60.47 267 GLU A C 1
ATOM 2214 O O . GLU A 1 267 ? 74.113 42.834 -126.232 1.00 60.47 267 GLU A O 1
ATOM 2219 N N . TYR A 1 268 ? 75.961 42.439 -125.019 1.00 69.38 268 TYR A N 1
ATOM 2220 C CA . TYR A 1 268 ? 76.893 42.898 -126.059 1.00 69.38 268 TYR A CA 1
ATOM 2221 C C . TYR A 1 268 ? 76.912 41.954 -127.267 1.00 69.38 268 TYR A C 1
ATOM 2223 O O . TYR A 1 268 ? 76.869 42.409 -128.413 1.00 69.38 268 TYR A O 1
ATOM 2231 N N . GLU A 1 269 ? 76.901 40.645 -127.013 1.00 71.62 269 GLU A N 1
ATOM 2232 C CA . GLU A 1 269 ? 76.936 39.610 -128.049 1.00 71.62 269 GLU A CA 1
ATOM 2233 C C . GLU A 1 269 ? 75.641 39.591 -128.884 1.00 71.62 269 GLU A C 1
ATOM 2235 O O . GLU A 1 269 ? 75.681 39.521 -130.117 1.00 71.62 269 GLU A O 1
ATOM 2240 N N . ILE A 1 270 ? 74.483 39.789 -128.239 1.00 71.56 270 ILE A N 1
ATOM 2241 C CA . ILE A 1 270 ? 73.193 39.948 -128.929 1.00 71.56 270 ILE A CA 1
ATOM 2242 C C . ILE A 1 270 ? 73.189 41.213 -129.800 1.00 71.56 270 ILE A C 1
ATOM 2244 O O . ILE A 1 270 ? 72.712 41.175 -130.939 1.00 71.56 270 ILE A O 1
ATOM 2248 N N . LYS A 1 271 ? 73.748 42.332 -129.321 1.00 75.81 271 LYS A N 1
ATOM 2249 C CA . LYS A 1 271 ? 73.793 43.596 -130.078 1.00 75.81 271 LYS A CA 1
ATOM 2250 C C . LYS A 1 271 ? 74.681 43.487 -131.321 1.00 75.81 271 LYS A C 1
ATOM 2252 O O . LYS A 1 271 ? 74.273 43.904 -132.407 1.00 75.81 271 LYS A O 1
ATOM 2257 N N . GLU A 1 272 ? 75.846 42.854 -131.195 1.00 78.62 272 GLU A N 1
ATOM 2258 C CA . GLU A 1 272 ? 76.791 42.675 -132.302 1.00 78.62 272 GLU A CA 1
ATOM 2259 C C . GLU A 1 272 ? 76.243 41.733 -133.392 1.00 78.62 272 GLU A C 1
ATOM 2261 O O . GLU A 1 272 ? 76.363 42.009 -134.594 1.00 78.62 272 GLU A O 1
ATOM 2266 N N . LEU A 1 273 ? 75.579 40.642 -132.993 1.00 75.44 273 LEU A N 1
ATOM 2267 C CA . LEU A 1 273 ? 74.925 39.721 -133.928 1.00 75.44 273 LEU A CA 1
ATOM 2268 C C . LEU A 1 273 ? 73.728 40.375 -134.634 1.00 75.44 273 LEU A C 1
ATOM 2270 O O . LEU A 1 273 ? 73.536 40.170 -135.838 1.00 75.44 273 LEU A O 1
ATOM 2274 N N . THR A 1 274 ? 72.973 41.222 -133.930 1.00 73.81 274 THR A N 1
ATOM 2275 C CA . THR A 1 274 ? 71.829 41.951 -134.500 1.00 73.81 274 THR A CA 1
ATOM 2276 C C . THR A 1 274 ? 72.278 42.992 -135.534 1.00 73.81 274 THR A C 1
ATOM 2278 O O . THR A 1 274 ? 71.685 43.080 -136.614 1.00 73.81 274 THR A O 1
ATOM 2281 N N . GLU A 1 275 ? 73.378 43.714 -135.288 1.00 79.00 275 GLU A N 1
ATOM 2282 C CA . GLU A 1 275 ? 73.955 44.648 -136.266 1.00 79.00 275 GLU A CA 1
ATOM 2283 C C . GLU A 1 275 ? 74.508 43.939 -137.512 1.00 79.00 275 GLU A C 1
ATOM 2285 O O . GLU A 1 275 ? 74.288 44.394 -138.642 1.00 79.00 275 GLU A O 1
ATOM 2290 N N . LYS A 1 276 ? 75.190 42.794 -137.349 1.00 78.19 276 LYS A N 1
ATOM 2291 C CA . LYS A 1 276 ? 75.679 41.989 -138.485 1.00 78.19 276 LYS A CA 1
ATOM 2292 C C . LYS A 1 276 ? 74.520 41.466 -139.341 1.00 78.19 276 LYS A C 1
ATOM 2294 O O . LYS A 1 276 ? 74.617 41.477 -140.574 1.00 78.19 276 LYS A O 1
ATOM 2299 N N . LEU A 1 277 ? 73.410 41.067 -138.715 1.00 76.00 277 LEU A N 1
ATOM 2300 C CA . LEU A 1 277 ? 72.197 40.636 -139.412 1.00 76.00 277 LEU A CA 1
ATOM 2301 C C . LEU A 1 277 ? 71.531 41.798 -140.173 1.00 76.00 277 LEU A C 1
ATOM 2303 O O . LEU A 1 277 ? 71.156 41.631 -141.336 1.00 76.00 277 LEU A O 1
ATOM 2307 N N . GLN A 1 278 ? 71.433 42.987 -139.567 1.00 74.44 278 GLN A N 1
ATOM 2308 C CA . GLN A 1 278 ? 70.870 44.178 -140.218 1.00 74.44 278 GLN A CA 1
ATOM 2309 C C . GLN A 1 278 ? 71.706 44.646 -141.417 1.00 74.44 278 GLN A C 1
ATOM 2311 O O . GLN A 1 278 ? 71.142 44.931 -142.475 1.00 74.44 278 GLN A O 1
ATOM 2316 N N . ARG A 1 279 ? 73.045 44.637 -141.323 1.00 77.06 279 ARG A N 1
ATOM 2317 C CA . ARG A 1 279 ? 73.922 44.973 -142.463 1.00 77.06 279 ARG A CA 1
ATOM 2318 C C . ARG A 1 279 ? 73.764 43.990 -143.628 1.00 77.06 279 ARG A C 1
ATOM 2320 O O . ARG A 1 279 ? 73.790 44.408 -144.786 1.00 77.06 279 ARG A O 1
ATOM 2327 N N . LYS A 1 280 ? 73.570 42.693 -143.349 1.00 76.38 280 LYS A N 1
ATOM 2328 C CA . LYS A 1 280 ? 73.305 41.683 -144.391 1.00 76.38 280 LYS A CA 1
ATOM 2329 C C . LYS A 1 280 ? 71.912 41.839 -145.013 1.00 76.38 280 LYS A C 1
ATOM 2331 O O . LYS A 1 280 ? 71.801 41.743 -146.233 1.00 76.38 280 LYS A O 1
ATOM 2336 N N . LYS A 1 281 ? 70.877 42.158 -144.223 1.00 72.94 281 LYS A N 1
ATOM 2337 C CA . LYS A 1 281 ? 69.527 42.461 -144.741 1.00 72.94 281 LYS A CA 1
ATOM 2338 C C . LYS A 1 281 ? 69.512 43.700 -145.643 1.00 72.94 281 LYS A C 1
ATOM 2340 O O . LYS A 1 281 ? 68.949 43.626 -146.728 1.00 72.94 281 LYS A O 1
ATOM 2345 N N . LEU A 1 282 ? 70.202 44.781 -145.267 1.00 74.31 282 LEU A N 1
ATOM 2346 C CA . LEU A 1 282 ? 70.331 45.995 -146.090 1.00 74.31 282 LEU A CA 1
ATOM 2347 C C . LEU A 1 282 ? 71.061 45.746 -147.421 1.00 74.31 282 LEU A C 1
ATOM 2349 O O . LEU A 1 282 ? 70.675 46.310 -148.443 1.00 74.31 282 LEU A O 1
ATOM 2353 N N . LYS A 1 283 ? 72.076 44.869 -147.446 1.00 72.56 283 LYS A N 1
ATOM 2354 C CA . LYS A 1 283 ? 72.732 44.457 -148.701 1.00 72.56 283 LYS A CA 1
ATOM 2355 C C . LYS A 1 283 ? 71.802 43.638 -149.603 1.00 72.56 283 LYS A C 1
ATOM 2357 O O . LYS A 1 283 ? 71.765 43.883 -150.801 1.00 72.56 283 LYS A O 1
ATOM 2362 N N . ILE A 1 284 ? 71.027 42.711 -149.038 1.00 67.88 284 ILE A N 1
ATOM 2363 C CA . ILE A 1 284 ? 70.055 41.899 -149.795 1.00 67.88 284 ILE A CA 1
ATOM 2364 C C . ILE A 1 284 ? 68.892 42.761 -150.316 1.00 67.88 284 ILE A C 1
ATOM 2366 O O . ILE A 1 284 ? 68.393 42.513 -151.410 1.00 67.88 284 ILE A O 1
ATOM 2370 N N . GLN A 1 285 ? 68.480 43.785 -149.564 1.00 62.81 285 GLN A N 1
ATOM 2371 C CA . GLN A 1 285 ? 67.411 44.700 -149.959 1.00 62.81 285 GLN A CA 1
ATOM 2372 C C . GLN A 1 285 ? 67.844 45.655 -151.082 1.00 62.81 285 GLN A C 1
ATOM 2374 O O . GLN A 1 285 ? 67.111 45.779 -152.056 1.00 62.81 285 GLN A O 1
ATOM 2379 N N . LYS A 1 286 ? 69.072 46.201 -151.039 1.00 64.06 286 LYS A N 1
ATOM 2380 C CA . LYS A 1 286 ? 69.628 46.995 -152.153 1.00 64.06 286 LYS A CA 1
ATOM 2381 C C . LYS A 1 286 ? 69.755 46.197 -153.457 1.00 64.06 286 LYS A C 1
ATOM 2383 O O . LYS A 1 286 ? 69.409 46.710 -154.510 1.00 64.06 286 LYS A O 1
ATOM 2388 N N . VAL A 1 287 ? 70.161 44.925 -153.388 1.00 57.34 287 VAL A N 1
ATOM 2389 C CA . VAL A 1 287 ? 70.232 44.051 -154.579 1.00 57.34 287 VAL A CA 1
ATOM 2390 C C . VAL A 1 287 ? 68.834 43.662 -155.090 1.00 57.34 287 VAL A C 1
ATOM 2392 O O . VAL A 1 287 ? 68.640 43.476 -156.286 1.00 57.34 287 VAL A O 1
ATOM 2395 N N . ARG A 1 288 ? 67.827 43.563 -154.208 1.00 53.41 288 ARG A N 1
ATOM 2396 C CA . ARG A 1 288 ? 66.429 43.305 -154.604 1.00 53.41 288 ARG A CA 1
ATOM 2397 C C . ARG A 1 288 ? 65.723 44.528 -155.199 1.00 53.41 288 ARG A C 1
ATOM 2399 O O . ARG A 1 288 ? 64.826 44.339 -156.017 1.00 53.41 288 ARG A O 1
ATOM 2406 N N . GLU A 1 289 ? 66.108 45.743 -154.816 1.00 53.53 289 GLU A N 1
ATOM 2407 C CA . GLU A 1 289 ? 65.547 46.997 -155.347 1.00 53.53 289 GLU A CA 1
ATOM 2408 C C . GLU A 1 289 ? 66.142 47.394 -156.713 1.00 53.53 289 GLU A C 1
ATOM 2410 O O . GLU A 1 289 ? 65.467 48.071 -157.482 1.00 53.53 289 GLU A O 1
ATOM 2415 N N . GLU A 1 290 ? 67.320 46.881 -157.092 1.00 52.16 290 GLU A N 1
ATOM 2416 C CA . GLU A 1 290 ? 67.876 47.037 -158.452 1.00 52.16 290 GLU A CA 1
ATOM 2417 C C . GLU A 1 290 ? 67.198 46.138 -159.513 1.00 52.16 290 GLU A C 1
ATOM 2419 O O . GLU A 1 290 ? 67.370 46.369 -160.707 1.00 52.16 290 GLU A O 1
ATOM 2424 N N . VAL A 1 291 ? 66.400 45.130 -159.122 1.00 43.91 291 VAL A N 1
ATOM 2425 C CA . VAL A 1 291 ? 65.930 44.068 -160.048 1.00 43.91 291 VAL A CA 1
ATOM 2426 C C . VAL A 1 291 ? 64.402 43.887 -160.069 1.00 43.91 291 VAL A C 1
ATOM 2428 O O . VAL A 1 291 ? 63.889 42.834 -160.438 1.00 43.91 291 VAL A O 1
ATOM 2431 N N . ARG A 1 292 ? 63.604 44.908 -159.733 1.00 33.94 292 ARG A N 1
ATOM 2432 C CA . ARG A 1 292 ? 62.146 44.812 -159.957 1.00 33.94 292 ARG A CA 1
ATOM 2433 C C . ARG A 1 292 ? 61.536 46.084 -160.534 1.00 33.94 292 ARG A C 1
ATOM 2435 O O . ARG A 1 292 ? 60.834 46.829 -159.859 1.00 33.94 292 ARG A O 1
ATOM 2442 N N . VAL A 1 293 ? 61.773 46.289 -161.828 1.00 35.44 293 VAL A N 1
ATOM 2443 C CA . VAL A 1 293 ? 60.962 47.192 -162.652 1.00 35.44 293 VAL A CA 1
ATOM 2444 C C . VAL A 1 293 ? 59.649 46.490 -163.000 1.00 35.44 293 VAL A C 1
ATOM 2446 O O . VAL A 1 293 ? 59.624 45.318 -163.374 1.00 35.44 293 VAL A O 1
ATOM 2449 N N . LYS A 1 294 ? 58.560 47.236 -162.808 1.00 35.97 294 LYS A N 1
ATOM 2450 C CA . LYS A 1 294 ? 57.172 46.893 -163.121 1.00 35.97 294 LYS A CA 1
ATOM 2451 C C . LYS A 1 294 ? 57.038 46.301 -164.526 1.00 35.97 294 LYS A C 1
ATOM 2453 O O . LYS A 1 294 ? 57.455 46.919 -165.500 1.00 35.97 294 LYS A O 1
ATOM 2458 N N . THR A 1 295 ? 56.369 45.161 -164.618 1.00 31.61 295 THR A N 1
ATOM 2459 C CA . THR A 1 295 ? 55.681 44.723 -165.830 1.00 31.61 295 THR A CA 1
ATOM 2460 C C . THR A 1 295 ? 54.246 45.244 -165.801 1.00 31.61 295 THR A C 1
ATOM 2462 O O . THR A 1 295 ? 53.481 44.916 -164.896 1.00 31.61 295 THR A O 1
ATOM 2465 N N . GLU A 1 296 ? 53.879 46.031 -166.810 1.00 27.58 296 GLU A N 1
ATOM 2466 C CA . GLU A 1 296 ? 52.541 45.982 -167.397 1.00 27.58 296 GLU A CA 1
ATOM 2467 C C . GLU A 1 296 ? 52.610 45.025 -168.592 1.00 27.58 296 GLU A C 1
ATOM 2469 O O . GLU A 1 296 ? 53.495 45.109 -169.441 1.00 27.58 296 GLU A O 1
ATOM 2474 N N . THR A 1 297 ? 51.704 44.058 -168.611 1.00 27.45 297 THR A N 1
ATOM 2475 C CA . THR A 1 297 ? 51.424 43.170 -169.742 1.00 27.45 297 THR A CA 1
ATOM 2476 C C . THR A 1 297 ? 50.727 43.921 -170.875 1.00 27.45 297 THR A C 1
ATOM 2478 O O . THR A 1 297 ? 49.765 44.624 -170.586 1.00 27.45 297 THR A O 1
ATOM 2481 N N . ILE A 1 298 ? 51.127 43.663 -172.133 1.00 27.27 298 ILE A N 1
ATOM 2482 C CA . ILE A 1 298 ? 50.256 43.320 -173.284 1.00 27.27 298 ILE A CA 1
ATOM 2483 C C . ILE A 1 298 ? 51.110 42.810 -174.484 1.00 27.27 298 ILE A C 1
ATOM 2485 O O . ILE A 1 298 ? 51.912 43.544 -175.043 1.00 27.27 298 ILE A O 1
ATOM 2489 N N . VAL A 1 299 ? 50.902 41.516 -174.800 1.00 30.89 299 VAL A N 1
ATOM 2490 C CA . VAL A 1 299 ? 50.744 40.798 -176.100 1.00 30.89 299 VAL A CA 1
ATOM 2491 C C . VAL A 1 299 ? 51.838 40.844 -177.206 1.00 30.89 299 VAL A C 1
ATOM 2493 O O . VAL A 1 299 ? 52.201 41.910 -177.680 1.00 30.89 299 VAL A O 1
ATOM 2496 N N . VAL A 1 300 ? 52.240 39.648 -177.704 1.00 28.30 300 VAL A N 1
ATOM 2497 C CA . VAL A 1 300 ? 52.100 39.112 -179.103 1.00 28.30 300 VAL A CA 1
ATOM 2498 C C . VAL A 1 300 ? 53.197 38.069 -179.457 1.00 28.30 300 VAL A C 1
ATOM 2500 O O . VAL A 1 300 ? 54.370 38.408 -179.442 1.00 28.30 300 VAL A O 1
ATOM 2503 N N . GLU A 1 301 ? 52.738 36.845 -179.815 1.00 27.81 301 GLU A N 1
ATOM 2504 C CA . GLU A 1 301 ? 53.261 35.799 -180.755 1.00 27.81 301 GLU A CA 1
ATOM 2505 C C . GLU A 1 301 ? 54.737 35.316 -180.673 1.00 27.81 301 GLU A C 1
ATOM 2507 O O . GLU A 1 301 ? 55.640 36.089 -180.417 1.00 27.81 301 GLU A O 1
ATOM 2512 N N . LYS A 1 302 ? 55.157 34.071 -180.953 1.00 30.38 302 LYS A N 1
ATOM 2513 C CA . LYS A 1 302 ? 54.617 32.795 -181.485 1.00 30.38 302 LYS A CA 1
ATOM 2514 C C . LYS A 1 302 ? 55.698 31.690 -181.215 1.00 30.38 302 LYS A C 1
ATOM 2516 O O . LYS A 1 302 ? 56.681 32.001 -180.551 1.00 30.38 302 LYS A O 1
ATOM 2521 N N . PRO A 1 303 ? 55.532 30.413 -181.629 1.00 50.00 303 PRO A N 1
ATOM 2522 C CA . PRO A 1 303 ? 55.836 29.224 -180.824 1.00 50.00 303 PRO A CA 1
ATOM 2523 C C . PRO A 1 303 ? 57.209 28.590 -181.119 1.00 50.00 303 PRO A C 1
ATOM 2525 O O . PRO A 1 303 ? 57.878 29.005 -182.059 1.00 50.00 303 PRO A O 1
ATOM 2528 N N . VAL A 1 304 ? 57.577 27.543 -180.363 1.00 29.27 304 VAL A N 1
ATOM 2529 C CA . VAL A 1 304 ? 57.991 26.203 -180.855 1.00 29.27 304 VAL A CA 1
ATOM 2530 C C . VAL A 1 304 ? 58.439 25.319 -179.671 1.00 29.27 304 VAL A C 1
ATOM 2532 O O . VAL A 1 304 ? 59.014 25.790 -178.694 1.00 29.27 304 VAL A O 1
ATOM 2535 N N . GLU A 1 305 ? 58.073 24.041 -179.770 1.00 34.59 305 GLU A N 1
ATOM 2536 C CA . GLU A 1 305 ? 58.336 22.898 -178.884 1.00 34.59 305 GLU A CA 1
ATOM 2537 C C . GLU A 1 305 ? 59.832 22.525 -178.777 1.00 34.59 305 GLU A C 1
ATOM 2539 O O . GLU A 1 305 ? 60.623 22.977 -179.601 1.00 34.59 305 GLU A O 1
ATOM 2544 N N . VAL A 1 306 ? 60.194 21.649 -177.816 1.00 29.73 306 VAL A N 1
ATOM 2545 C CA . VAL A 1 306 ? 60.969 20.387 -178.012 1.00 29.73 306 VAL A CA 1
ATOM 2546 C C . VAL A 1 306 ? 61.625 19.872 -176.697 1.00 29.73 306 VAL A C 1
ATOM 2548 O O . VAL A 1 306 ? 62.409 20.564 -176.061 1.00 29.73 306 VAL A O 1
ATOM 2551 N N . GLU A 1 307 ? 61.257 18.621 -176.357 1.00 28.00 307 GLU A N 1
ATOM 2552 C CA . GLU A 1 307 ? 62.002 17.481 -175.744 1.00 28.00 307 GLU A CA 1
ATOM 2553 C C . GLU A 1 307 ? 62.619 17.520 -174.319 1.00 28.00 307 GLU A C 1
ATOM 2555 O O . GLU A 1 307 ? 63.399 18.390 -173.965 1.00 28.00 307 GLU A O 1
ATOM 2560 N N . LYS A 1 308 ? 62.161 16.599 -173.434 1.00 31.69 308 LYS A N 1
ATOM 2561 C CA . LYS A 1 308 ? 62.809 15.356 -172.887 1.00 31.69 308 LYS A CA 1
ATOM 2562 C C . LYS A 1 308 ? 64.117 15.590 -172.105 1.00 31.69 308 LYS A C 1
ATOM 2564 O O . LYS A 1 308 ? 65.016 16.255 -172.583 1.00 31.69 308 LYS A O 1
ATOM 2569 N N . ILE A 1 309 ? 64.291 15.060 -170.885 1.00 30.30 309 ILE A N 1
ATOM 2570 C CA . ILE A 1 309 ? 64.666 13.672 -170.487 1.00 30.30 309 ILE A CA 1
ATOM 2571 C C . ILE A 1 309 ? 64.432 13.605 -168.947 1.00 30.30 309 ILE A C 1
ATOM 2573 O O . ILE A 1 309 ? 64.895 14.497 -168.247 1.00 30.30 309 ILE A O 1
ATOM 2577 N N . VAL A 1 310 ? 63.508 12.829 -168.359 1.00 31.25 310 VAL A N 1
ATOM 2578 C CA . VAL A 1 310 ? 63.528 11.407 -167.915 1.00 31.25 310 VAL A CA 1
ATOM 2579 C C . VAL A 1 310 ? 64.811 10.910 -167.229 1.00 31.25 310 VAL A C 1
ATOM 2581 O O . VAL A 1 310 ? 65.768 10.580 -167.908 1.00 31.25 310 VAL A O 1
ATOM 2584 N N . GLU A 1 311 ? 64.747 10.629 -165.923 1.00 30.59 311 GLU A N 1
ATOM 2585 C CA . GLU A 1 311 ? 65.388 9.428 -165.366 1.00 30.59 311 GLU A CA 1
ATOM 2586 C C . GLU A 1 311 ? 64.580 8.866 -164.182 1.00 30.59 311 GLU A C 1
ATOM 2588 O O . GLU A 1 311 ? 63.963 9.592 -163.405 1.00 30.59 311 GLU A O 1
ATOM 2593 N N . VAL A 1 312 ? 64.507 7.538 -164.152 1.00 31.03 312 VAL A N 1
ATOM 2594 C CA . VAL A 1 312 ? 63.587 6.651 -163.419 1.00 31.03 312 VAL A CA 1
ATOM 2595 C C . VAL A 1 312 ? 64.426 5.761 -162.485 1.00 31.03 312 VAL A C 1
ATOM 2597 O O . VAL A 1 312 ? 65.640 5.708 -162.655 1.00 31.03 312 VAL A O 1
ATOM 2600 N N . VAL A 1 313 ? 63.749 4.961 -161.635 1.00 31.59 313 VAL A N 1
ATOM 2601 C CA . VAL A 1 313 ? 64.133 3.616 -161.103 1.00 31.59 313 VAL A CA 1
ATOM 2602 C C . VAL A 1 313 ? 64.474 3.656 -159.592 1.00 31.59 313 VAL A C 1
ATOM 2604 O O . VAL A 1 313 ? 65.323 4.432 -159.192 1.00 31.59 313 VAL A O 1
ATOM 2607 N N . LYS A 1 314 ? 63.914 2.857 -158.658 1.00 31.34 314 LYS A N 1
ATOM 2608 C CA . LYS A 1 314 ? 62.945 1.730 -158.644 1.00 31.34 314 LYS A CA 1
ATOM 2609 C C . LYS A 1 314 ? 62.393 1.507 -157.214 1.00 31.34 314 LYS A C 1
ATOM 2611 O O . LYS A 1 314 ? 63.064 1.798 -156.232 1.00 31.34 314 LYS A O 1
ATOM 2616 N N . TYR A 1 315 ? 61.214 0.884 -157.151 1.00 34.00 315 TYR A N 1
ATOM 2617 C CA . TYR A 1 315 ? 60.528 0.267 -155.999 1.00 34.00 315 TYR A CA 1
ATOM 2618 C C . TYR A 1 315 ? 61.210 -1.008 -155.466 1.00 34.00 315 TYR A C 1
ATOM 2620 O O . TYR A 1 315 ? 61.760 -1.720 -156.300 1.00 34.00 315 TYR A O 1
ATOM 2628 N N . ILE A 1 316 ? 60.995 -1.361 -154.177 1.00 29.62 316 ILE A N 1
ATOM 2629 C CA . ILE A 1 316 ? 60.427 -2.657 -153.686 1.00 29.62 316 ILE A CA 1
ATOM 2630 C C . ILE A 1 316 ? 59.735 -2.441 -152.304 1.00 29.62 316 ILE A C 1
ATOM 2632 O O . ILE A 1 316 ? 60.347 -1.818 -151.438 1.00 29.62 316 ILE A O 1
ATOM 2636 N N . PRO A 1 317 ? 58.506 -2.954 -152.058 1.00 42.22 317 PRO A N 1
ATOM 2637 C CA . PRO A 1 317 ? 57.818 -2.945 -150.758 1.00 42.22 317 PRO A CA 1
ATOM 2638 C C . PRO A 1 317 ? 57.963 -4.282 -149.997 1.00 42.22 317 PRO A C 1
ATOM 2640 O O . PRO A 1 317 ? 58.064 -5.337 -150.619 1.00 42.22 317 PRO A O 1
ATOM 2643 N N . VAL A 1 318 ? 57.891 -4.264 -148.660 1.00 31.27 318 VAL A N 1
ATOM 2644 C CA . VAL A 1 318 ? 57.653 -5.472 -147.842 1.00 31.27 318 VAL A CA 1
ATOM 2645 C C . VAL A 1 318 ? 56.702 -5.128 -146.693 1.00 31.27 318 VAL A C 1
ATOM 2647 O O . VAL A 1 318 ? 57.044 -4.351 -145.804 1.00 31.27 318 VAL A O 1
ATOM 2650 N N . GLU A 1 319 ? 55.506 -5.715 -146.715 1.00 39.59 319 GLU A N 1
ATOM 2651 C CA . GLU A 1 319 ? 54.564 -5.733 -145.594 1.00 39.59 319 GLU A CA 1
ATOM 2652 C C . GLU A 1 319 ? 55.103 -6.602 -144.448 1.00 39.59 319 GLU A C 1
ATOM 2654 O O . GLU A 1 319 ? 55.553 -7.726 -144.675 1.00 39.59 319 GLU A O 1
ATOM 2659 N N . LYS A 1 320 ? 54.984 -6.128 -143.202 1.00 36.94 320 LYS A N 1
ATOM 2660 C CA . LYS A 1 320 ? 54.940 -6.985 -142.008 1.00 36.94 320 LYS A CA 1
ATOM 2661 C C . LYS A 1 320 ? 54.114 -6.327 -140.898 1.00 36.94 320 LYS A C 1
ATOM 2663 O O . LYS A 1 320 ? 54.457 -5.271 -140.385 1.00 36.94 320 LYS A O 1
ATOM 2668 N N . ILE A 1 321 ? 53.009 -7.004 -140.596 1.00 34.22 321 ILE A N 1
ATOM 2669 C CA . ILE A 1 321 ? 52.262 -7.152 -139.337 1.00 34.22 321 ILE A CA 1
ATOM 2670 C C . ILE A 1 321 ? 52.921 -6.508 -138.091 1.00 34.22 321 ILE A C 1
ATOM 2672 O O . ILE A 1 321 ? 54.098 -6.753 -137.842 1.00 34.22 321 ILE A O 1
ATOM 2676 N N . VAL A 1 322 ? 52.103 -5.851 -137.246 1.00 31.31 322 VAL A N 1
ATOM 2677 C CA . VAL A 1 322 ? 51.978 -6.036 -135.770 1.00 31.31 322 VAL A CA 1
ATOM 2678 C C . VAL A 1 322 ? 51.747 -4.713 -135.001 1.00 31.31 322 VAL A C 1
ATOM 2680 O O . VAL A 1 322 ? 52.616 -3.857 -134.936 1.00 31.31 322 VAL A O 1
ATOM 2683 N N . LYS A 1 323 ? 50.571 -4.672 -134.350 1.00 34.25 323 LYS A N 1
ATOM 2684 C CA . LYS A 1 323 ? 50.174 -4.084 -133.045 1.00 34.25 323 LYS A CA 1
ATOM 2685 C C . LYS A 1 323 ? 50.441 -2.603 -132.722 1.00 34.25 323 LYS A C 1
ATOM 2687 O O . LYS A 1 323 ? 51.566 -2.159 -132.555 1.00 34.25 323 LYS A O 1
ATOM 2692 N N . GLU A 1 324 ? 49.316 -1.925 -132.482 1.00 36.44 324 GLU A N 1
ATOM 2693 C CA . GLU A 1 324 ? 48.994 -1.075 -131.321 1.00 36.44 324 GLU A CA 1
ATOM 2694 C C . GLU A 1 324 ? 50.191 -0.637 -130.454 1.00 36.44 324 GLU A C 1
ATOM 2696 O O . GLU A 1 324 ? 50.661 -1.356 -129.570 1.00 36.44 324 GLU A O 1
ATOM 2701 N N . ILE A 1 325 ? 50.670 0.580 -130.712 1.00 37.16 325 ILE A N 1
ATOM 2702 C CA . ILE A 1 325 ? 51.705 1.240 -129.919 1.00 37.16 325 ILE A CA 1
ATOM 2703 C C . ILE A 1 325 ? 50.999 2.036 -128.816 1.00 37.16 325 ILE A C 1
ATOM 2705 O O . ILE A 1 325 ? 50.464 3.117 -129.062 1.00 37.16 325 ILE A O 1
ATOM 2709 N N . GLN A 1 326 ? 51.006 1.498 -127.592 1.00 42.56 326 GLN A N 1
ATOM 2710 C CA . GLN A 1 326 ? 50.849 2.318 -126.390 1.00 42.56 326 GLN A CA 1
ATOM 2711 C C . GLN A 1 326 ? 51.979 3.359 -126.348 1.00 42.56 326 GLN A C 1
ATOM 2713 O O . GLN A 1 326 ? 53.123 3.020 -126.670 1.00 42.56 326 GLN A O 1
ATOM 2718 N N . PRO A 1 327 ? 51.699 4.612 -125.947 1.00 43.88 327 PRO A N 1
ATOM 2719 C CA . PRO A 1 327 ? 52.724 5.639 -125.872 1.00 43.88 327 PRO A CA 1
ATOM 2720 C C . PRO A 1 327 ? 53.846 5.194 -124.922 1.00 43.88 327 PRO A C 1
ATOM 2722 O O . PRO A 1 327 ? 53.568 4.646 -123.849 1.00 43.88 327 PRO A O 1
ATOM 2725 N N . PRO A 1 328 ? 55.117 5.410 -125.297 1.00 40.28 328 PRO A N 1
ATOM 2726 C CA . PRO A 1 328 ? 56.245 5.021 -124.472 1.00 40.28 328 PRO A CA 1
ATOM 2727 C C . PRO A 1 328 ? 56.171 5.762 -123.134 1.00 40.28 328 PRO A C 1
ATOM 2729 O O . PRO A 1 328 ? 56.256 6.990 -123.088 1.00 40.28 328 PRO A O 1
ATOM 2732 N N . LYS A 1 329 ? 56.055 5.005 -122.033 1.00 45.22 329 LYS A N 1
ATOM 2733 C CA . LYS A 1 329 ? 56.510 5.464 -120.719 1.00 45.22 329 LYS A CA 1
ATOM 2734 C C . LYS A 1 329 ? 57.995 5.766 -120.873 1.00 45.22 329 LYS A C 1
ATOM 2736 O O . LYS A 1 329 ? 58.821 4.858 -120.831 1.00 45.2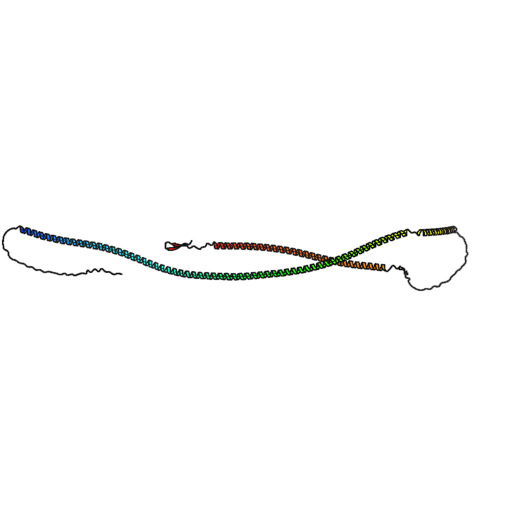2 329 LYS A O 1
ATOM 2741 N N . GLN A 1 330 ? 58.320 7.032 -121.117 1.00 38.34 330 GLN A N 1
ATOM 2742 C CA . GLN A 1 330 ? 59.676 7.512 -120.925 1.00 38.34 330 GLN A CA 1
ATOM 2743 C C . GLN A 1 330 ? 60.049 7.181 -119.476 1.00 38.34 330 GLN A C 1
ATOM 2745 O O . GLN A 1 330 ? 59.315 7.578 -118.565 1.00 38.34 330 GLN A O 1
ATOM 2750 N N . PRO A 1 331 ? 61.130 6.428 -119.232 1.00 38.25 331 PRO A N 1
ATOM 2751 C CA . PRO A 1 331 ? 61.654 6.323 -117.892 1.00 38.25 331 PRO A CA 1
ATOM 2752 C C . PRO A 1 331 ? 62.176 7.715 -117.551 1.00 38.25 331 PRO A C 1
ATOM 2754 O O . PRO A 1 331 ? 63.190 8.159 -118.090 1.00 38.25 331 PRO A O 1
ATOM 2757 N N . ILE A 1 332 ? 61.471 8.428 -116.673 1.00 39.00 332 ILE A N 1
ATOM 2758 C CA . ILE A 1 332 ? 62.132 9.463 -115.891 1.00 39.00 332 ILE A CA 1
ATOM 2759 C C . ILE A 1 332 ? 63.113 8.682 -115.025 1.00 39.00 332 ILE A C 1
ATOM 2761 O O . ILE A 1 332 ? 62.753 8.130 -113.989 1.00 39.00 332 ILE A O 1
ATOM 2765 N N . ILE A 1 333 ? 64.346 8.566 -115.509 1.00 36.69 333 ILE A N 1
ATOM 2766 C CA . ILE A 1 333 ? 65.486 8.241 -114.671 1.00 36.69 333 ILE A CA 1
ATOM 2767 C C . ILE A 1 333 ? 65.647 9.477 -113.790 1.00 36.69 333 ILE A C 1
ATOM 2769 O O . ILE A 1 333 ? 66.359 10.418 -114.133 1.00 36.69 333 ILE A O 1
ATOM 2773 N N . ILE A 1 334 ? 64.912 9.506 -112.676 1.00 40.91 334 ILE A N 1
ATOM 2774 C CA . ILE A 1 334 ? 65.365 10.254 -111.514 1.00 40.91 334 ILE A CA 1
ATOM 2775 C C . ILE A 1 334 ? 66.599 9.476 -111.095 1.00 40.91 334 ILE A C 1
ATOM 2777 O O . ILE A 1 334 ? 66.509 8.394 -110.523 1.00 40.91 334 ILE A O 1
ATOM 2781 N N . GLN A 1 335 ? 67.759 9.974 -111.508 1.00 34.12 335 GLN A N 1
ATOM 2782 C CA . GLN A 1 335 ? 69.000 9.599 -110.872 1.00 34.12 335 GLN A CA 1
ATOM 2783 C C . GLN A 1 335 ? 68.795 9.979 -109.409 1.00 34.12 335 GLN A C 1
ATOM 2785 O O . GLN A 1 335 ? 68.766 11.163 -109.074 1.00 34.12 335 GLN A O 1
ATOM 2790 N N . GLU A 1 336 ? 68.515 8.973 -108.581 1.00 40.84 336 GLU A N 1
ATOM 2791 C CA . GLU A 1 336 ? 68.513 9.082 -107.133 1.00 40.84 336 GLU A CA 1
ATOM 2792 C C . GLU A 1 336 ? 69.911 9.566 -106.754 1.00 40.84 336 GLU A C 1
ATOM 2794 O O . GLU A 1 336 ? 70.857 8.797 -106.587 1.00 40.84 336 GLU A O 1
ATOM 2799 N N . CYS A 1 337 ? 70.073 10.887 -106.695 1.00 35.09 337 CYS A N 1
ATOM 2800 C CA . CYS A 1 337 ? 71.112 11.485 -105.892 1.00 35.09 337 CYS A CA 1
ATOM 2801 C C . CYS A 1 337 ? 70.848 10.953 -104.493 1.00 35.09 337 CYS A C 1
ATOM 2803 O O . CYS A 1 337 ? 69.844 11.315 -103.883 1.00 35.09 337 CYS A O 1
ATOM 2805 N N . GLY A 1 338 ? 71.703 10.035 -104.043 1.00 47.00 338 GLY A N 1
ATOM 2806 C CA . GLY A 1 338 ? 71.634 9.434 -102.725 1.00 47.00 338 GLY A CA 1
ATOM 2807 C C . GLY A 1 338 ? 71.576 10.513 -101.652 1.00 47.00 338 GLY A C 1
ATOM 2808 O O . GLY A 1 338 ? 72.600 11.001 -101.185 1.00 47.00 338 GLY A O 1
ATOM 2809 N N . VAL A 1 339 ? 70.359 10.857 -101.248 1.00 43.97 339 VAL A N 1
ATOM 2810 C CA . VAL A 1 339 ? 70.049 11.526 -99.995 1.00 43.97 339 VAL A CA 1
ATOM 2811 C C . VAL A 1 339 ? 69.115 10.579 -99.263 1.00 43.97 339 VAL A C 1
ATOM 2813 O O . VAL A 1 339 ? 67.906 10.733 -99.278 1.00 43.97 339 VAL A O 1
ATOM 2816 N N . ALA A 1 340 ? 69.766 9.547 -98.727 1.00 42.19 340 ALA A N 1
ATOM 2817 C CA . ALA A 1 340 ? 69.425 8.704 -97.590 1.00 42.19 340 ALA A CA 1
ATOM 2818 C C . ALA A 1 340 ? 67.940 8.403 -97.304 1.00 42.19 340 ALA A C 1
ATOM 2820 O O . ALA A 1 340 ? 67.137 9.301 -97.080 1.00 42.19 340 ALA A O 1
ATOM 2821 N N . ASP A 1 341 ? 67.691 7.112 -97.063 1.00 54.22 341 ASP A N 1
ATOM 2822 C CA . ASP A 1 341 ? 66.567 6.421 -96.396 1.00 54.22 341 ASP A CA 1
ATOM 2823 C C . ASP A 1 341 ? 65.963 7.068 -95.119 1.00 54.22 341 ASP A C 1
ATOM 2825 O O . ASP A 1 341 ? 65.164 6.450 -94.416 1.00 54.22 341 ASP A O 1
ATOM 2829 N N . LYS A 1 342 ? 66.345 8.298 -94.765 1.00 53.75 342 LYS A N 1
ATOM 2830 C CA . LYS A 1 342 ? 65.992 9.024 -93.544 1.00 53.75 342 LYS A CA 1
ATOM 2831 C C . LYS A 1 342 ? 64.688 9.824 -93.640 1.00 53.75 342 LYS A C 1
ATOM 2833 O O . LYS A 1 342 ? 64.078 10.038 -92.603 1.00 53.75 342 LYS A O 1
ATOM 2838 N N . SER A 1 343 ? 64.242 10.275 -94.821 1.00 51.78 343 SER A N 1
ATOM 2839 C CA . SER A 1 343 ? 63.006 11.081 -94.940 1.00 51.78 343 SER A CA 1
ATOM 2840 C C . SER A 1 343 ? 61.732 10.233 -94.881 1.00 51.78 343 SER A C 1
ATOM 2842 O O . SER A 1 343 ? 60.788 10.589 -94.181 1.00 51.78 343 SER A O 1
ATOM 2844 N N . ASP A 1 344 ? 61.723 9.082 -95.554 1.00 53.44 344 ASP A N 1
ATOM 2845 C CA . ASP A 1 344 ? 60.574 8.165 -95.570 1.00 53.44 344 ASP A CA 1
ATOM 2846 C C . ASP A 1 344 ? 60.421 7.386 -94.258 1.00 53.44 344 ASP A C 1
ATOM 2848 O O . ASP A 1 344 ? 59.308 7.017 -93.878 1.00 53.44 344 ASP A O 1
ATOM 2852 N N . THR A 1 345 ? 61.522 7.161 -93.537 1.00 60.31 345 THR A N 1
ATOM 2853 C CA . THR A 1 345 ? 61.484 6.665 -92.155 1.00 60.31 345 THR A CA 1
ATOM 2854 C C . THR A 1 345 ? 60.957 7.739 -91.206 1.00 60.31 345 THR A C 1
ATOM 2856 O O . THR A 1 345 ? 60.036 7.442 -90.453 1.00 60.31 345 THR A O 1
ATOM 2859 N N . LEU A 1 346 ? 61.403 9.001 -91.321 1.00 59.62 346 LEU A N 1
ATOM 2860 C CA . LEU A 1 346 ? 60.875 10.106 -90.506 1.00 59.62 346 LEU A CA 1
ATOM 2861 C C . LEU A 1 346 ? 59.360 10.290 -90.662 1.00 59.62 346 LEU A C 1
ATOM 2863 O O . LEU A 1 346 ? 58.658 10.458 -89.672 1.00 59.62 346 LEU A O 1
ATOM 2867 N N . ILE A 1 347 ? 58.841 10.266 -91.894 1.00 64.19 347 ILE A N 1
ATOM 2868 C CA . ILE A 1 347 ? 57.402 10.454 -92.147 1.00 64.19 347 ILE A CA 1
ATOM 2869 C C . ILE A 1 347 ? 56.589 9.298 -91.551 1.00 64.19 347 ILE A C 1
ATOM 2871 O O . ILE A 1 347 ? 55.555 9.538 -90.926 1.00 64.19 347 ILE A O 1
ATOM 2875 N N . LYS A 1 348 ? 57.065 8.053 -91.687 1.00 68.94 348 LYS A N 1
ATOM 2876 C CA . LYS A 1 348 ? 56.421 6.879 -91.075 1.00 68.94 348 LYS A CA 1
ATOM 2877 C C . LYS A 1 348 ? 56.489 6.908 -89.549 1.00 68.94 348 LYS A C 1
ATOM 2879 O O . LYS A 1 348 ? 55.528 6.499 -88.901 1.00 68.94 348 LYS A O 1
ATOM 2884 N N . ASP A 1 349 ? 57.581 7.411 -88.980 1.00 67.50 349 ASP A N 1
ATOM 2885 C CA . ASP A 1 349 ? 57.737 7.559 -87.534 1.00 67.50 349 ASP A CA 1
ATOM 2886 C C . ASP A 1 349 ? 56.817 8.661 -86.983 1.00 67.50 349 ASP A C 1
ATOM 2888 O O . ASP A 1 349 ? 56.139 8.433 -85.984 1.00 67.50 349 ASP A O 1
ATOM 2892 N N . TYR A 1 350 ? 56.676 9.799 -87.676 1.00 68.50 350 TYR A N 1
ATOM 2893 C CA . TYR A 1 350 ? 55.711 10.846 -87.307 1.00 68.50 350 TYR A CA 1
ATOM 2894 C C . TYR A 1 350 ? 54.255 10.385 -87.419 1.00 68.50 350 TYR A C 1
ATOM 2896 O O . TYR A 1 350 ? 53.435 10.732 -86.570 1.00 68.50 350 TYR A O 1
ATOM 2904 N N . GLN A 1 351 ? 53.919 9.597 -88.444 1.00 68.44 351 GLN A N 1
ATOM 2905 C CA . GLN A 1 351 ? 52.578 9.024 -88.587 1.00 68.44 351 GLN A CA 1
ATOM 2906 C C . GLN A 1 351 ? 52.270 8.023 -87.468 1.00 68.44 351 GLN A C 1
ATOM 2908 O O . GLN A 1 351 ? 51.193 8.093 -86.883 1.00 68.44 351 GLN A O 1
ATOM 2913 N N . ARG A 1 352 ? 53.227 7.161 -87.096 1.00 71.88 352 ARG A N 1
ATOM 2914 C CA . ARG A 1 352 ? 53.077 6.287 -85.920 1.00 71.88 352 ARG A CA 1
ATOM 2915 C C . ARG A 1 352 ? 52.941 7.076 -84.623 1.00 71.88 352 ARG A C 1
ATOM 2917 O O . ARG A 1 352 ? 52.107 6.724 -83.798 1.00 71.88 352 ARG A O 1
ATOM 2924 N N . GLU A 1 353 ? 53.720 8.142 -84.441 1.00 72.88 353 GLU A N 1
ATOM 2925 C CA . GLU A 1 353 ? 53.627 8.975 -83.239 1.00 72.88 353 GLU A CA 1
ATOM 2926 C C . GLU A 1 353 ? 52.260 9.672 -83.136 1.00 72.88 353 GLU A C 1
ATOM 2928 O O . GLU A 1 353 ? 51.693 9.758 -82.047 1.00 72.88 353 GLU A O 1
ATOM 2933 N N . LEU A 1 354 ? 51.701 10.133 -84.259 1.00 68.19 354 LEU A N 1
ATOM 2934 C CA . LEU A 1 354 ? 50.346 10.687 -84.317 1.00 68.19 354 LEU A CA 1
ATOM 2935 C C . LEU A 1 354 ? 49.284 9.632 -83.983 1.00 68.19 354 LEU A C 1
ATOM 2937 O O . LEU A 1 354 ? 48.438 9.889 -83.131 1.00 68.19 354 LEU A O 1
ATOM 2941 N N . GLU A 1 355 ? 49.369 8.434 -84.564 1.00 74.69 355 GLU A N 1
ATOM 2942 C CA . GLU A 1 355 ? 48.445 7.334 -84.256 1.00 74.69 355 GLU A CA 1
ATOM 2943 C C . GLU A 1 355 ? 48.514 6.911 -82.777 1.00 74.69 355 GLU A C 1
ATOM 2945 O O . GLU A 1 355 ? 47.484 6.657 -82.148 1.00 74.69 355 GLU A O 1
ATOM 2950 N N . ASP A 1 356 ? 49.709 6.869 -82.183 1.00 73.69 356 ASP A N 1
ATOM 2951 C CA . ASP A 1 356 ? 49.882 6.552 -80.763 1.00 73.69 356 ASP A CA 1
ATOM 2952 C C . ASP A 1 356 ? 49.371 7.675 -79.847 1.00 73.69 356 ASP A C 1
ATOM 2954 O O . ASP A 1 356 ? 48.827 7.404 -78.767 1.00 73.69 356 ASP A O 1
ATOM 2958 N N . ARG A 1 357 ? 49.478 8.940 -80.275 1.00 71.50 357 ARG A N 1
ATOM 2959 C CA . ARG A 1 357 ? 48.875 10.082 -79.574 1.00 71.50 357 ARG A CA 1
ATOM 2960 C C . ARG A 1 357 ? 47.356 10.042 -79.645 1.00 71.50 357 ARG A C 1
ATOM 2962 O O . ARG A 1 357 ? 46.727 10.203 -78.603 1.00 71.50 357 ARG A O 1
ATOM 2969 N N . ASP A 1 358 ? 46.775 9.741 -80.801 1.00 73.62 358 ASP A N 1
ATOM 2970 C CA . ASP A 1 358 ? 45.325 9.598 -80.952 1.00 73.62 358 ASP A CA 1
ATOM 2971 C C . ASP A 1 358 ? 44.787 8.446 -80.092 1.00 73.62 358 ASP A C 1
ATOM 2973 O O . ASP A 1 358 ? 43.810 8.619 -79.362 1.00 73.62 358 ASP A O 1
ATOM 2977 N N . ARG A 1 359 ? 45.488 7.304 -80.041 1.00 77.12 359 ARG A N 1
ATOM 2978 C CA . ARG A 1 359 ? 45.160 6.199 -79.116 1.00 77.12 359 ARG A CA 1
ATOM 2979 C C . ARG A 1 359 ? 45.281 6.589 -77.644 1.00 77.12 359 ARG A C 1
ATOM 2981 O O . ARG A 1 359 ? 44.584 6.033 -76.795 1.00 77.12 359 ARG A O 1
ATOM 2988 N N . THR A 1 360 ? 46.197 7.495 -77.313 1.00 74.00 360 THR A N 1
ATOM 2989 C CA . THR A 1 360 ? 46.369 7.995 -75.942 1.00 74.00 360 THR A CA 1
ATOM 2990 C C . THR A 1 360 ? 45.255 8.972 -75.574 1.00 74.00 360 THR A C 1
ATOM 2992 O O . THR A 1 360 ? 44.702 8.865 -74.485 1.00 74.00 360 THR A O 1
ATOM 2995 N N . ILE A 1 361 ? 44.880 9.874 -76.483 1.00 72.62 361 ILE A N 1
ATOM 2996 C CA . ILE A 1 361 ? 43.753 10.798 -76.303 1.00 72.62 361 ILE A CA 1
ATOM 2997 C C . ILE A 1 361 ? 42.453 10.018 -76.126 1.00 72.62 361 ILE A C 1
ATOM 2999 O O . ILE A 1 361 ? 41.674 10.341 -75.235 1.00 72.62 361 ILE A O 1
ATOM 3003 N N . GLU A 1 362 ? 42.233 8.975 -76.925 1.00 77.31 362 GLU A N 1
ATOM 3004 C CA . GLU A 1 362 ? 41.011 8.181 -76.829 1.00 77.31 362 GLU A CA 1
ATOM 3005 C C . GLU A 1 362 ? 40.940 7.396 -75.511 1.00 77.31 362 GLU A C 1
ATOM 3007 O O . GLU A 1 362 ? 39.897 7.378 -74.864 1.00 77.31 362 GLU A O 1
ATOM 3012 N N . ARG A 1 363 ? 42.069 6.854 -75.026 1.00 77.25 363 ARG A N 1
ATOM 3013 C CA . ARG A 1 363 ? 42.143 6.282 -73.669 1.00 77.25 363 ARG A CA 1
ATOM 3014 C C . ARG A 1 363 ? 41.833 7.309 -72.583 1.00 77.25 363 ARG A C 1
ATOM 3016 O O . ARG A 1 363 ? 41.025 7.026 -71.710 1.00 77.25 363 ARG A O 1
ATOM 3023 N N . LEU A 1 364 ? 42.428 8.499 -72.658 1.00 72.12 364 LEU A N 1
ATOM 3024 C CA . LEU A 1 364 ? 42.192 9.562 -71.677 1.00 72.12 364 LEU A CA 1
ATOM 3025 C C . LEU A 1 364 ? 40.742 10.064 -71.696 1.00 72.12 364 LEU A C 1
ATOM 3027 O O . LEU A 1 364 ? 40.226 10.460 -70.656 1.00 72.12 364 LEU A O 1
ATOM 3031 N N . LYS A 1 365 ? 40.069 10.051 -72.853 1.00 73.31 365 LYS A N 1
ATOM 3032 C CA . LYS A 1 365 ? 38.633 10.354 -72.931 1.00 73.31 365 LYS A CA 1
ATOM 3033 C C . LYS A 1 365 ? 37.799 9.306 -72.207 1.00 73.31 365 LYS A C 1
ATOM 3035 O O . LYS A 1 365 ? 36.950 9.698 -71.417 1.00 73.31 365 LYS A O 1
ATOM 3040 N N . ILE A 1 366 ? 38.071 8.020 -72.435 1.00 81.88 366 ILE A N 1
ATOM 3041 C CA . ILE A 1 366 ? 37.376 6.922 -71.747 1.00 81.88 366 ILE A CA 1
ATOM 3042 C C . ILE A 1 366 ? 37.606 7.022 -70.232 1.00 81.88 366 ILE A C 1
ATOM 3044 O O . ILE A 1 366 ? 36.651 6.989 -69.466 1.00 81.88 366 ILE A O 1
ATOM 3048 N N . GLU A 1 367 ? 38.847 7.255 -69.794 1.00 71.69 367 GLU A N 1
ATOM 3049 C CA . GLU A 1 367 ? 39.166 7.450 -68.372 1.00 71.69 367 GLU A CA 1
ATOM 3050 C C . GLU A 1 367 ? 38.444 8.670 -67.772 1.00 71.69 367 GLU A C 1
ATOM 3052 O O . GLU A 1 367 ? 37.969 8.622 -66.638 1.00 71.69 367 GLU A O 1
ATOM 3057 N N . ASN A 1 368 ? 38.319 9.770 -68.520 1.00 73.88 368 ASN A N 1
ATOM 3058 C CA . ASN A 1 368 ? 37.598 10.959 -68.065 1.00 73.88 368 ASN A CA 1
ATOM 3059 C C . ASN A 1 368 ? 36.076 10.729 -68.008 1.00 73.88 368 ASN A C 1
ATOM 3061 O O . ASN A 1 368 ? 35.418 11.195 -67.081 1.00 73.88 368 ASN A O 1
ATOM 3065 N N . GLU A 1 369 ? 35.508 9.987 -68.960 1.00 78.75 369 GLU A N 1
ATOM 3066 C CA . GLU A 1 369 ? 34.100 9.577 -68.923 1.00 78.75 369 GLU A CA 1
ATOM 3067 C C . GLU A 1 369 ? 33.811 8.675 -67.715 1.00 78.75 369 GLU A C 1
ATOM 3069 O O . GLU A 1 369 ? 32.850 8.935 -66.986 1.00 78.75 369 GLU A O 1
ATOM 3074 N N . ASP A 1 370 ? 34.686 7.709 -67.425 1.00 76.06 370 ASP A N 1
ATOM 3075 C CA . ASP A 1 370 ? 34.588 6.861 -66.232 1.00 76.06 370 ASP A CA 1
ATOM 3076 C C . ASP A 1 370 ? 34.675 7.686 -64.937 1.00 76.06 370 ASP A C 1
ATOM 3078 O O . ASP A 1 370 ? 33.887 7.481 -64.010 1.00 76.06 370 ASP A O 1
ATOM 3082 N N . LEU A 1 371 ? 35.574 8.675 -64.871 1.00 70.81 371 LEU A N 1
ATOM 3083 C CA . LEU A 1 371 ? 35.673 9.587 -63.726 1.00 70.81 371 LEU A CA 1
ATOM 3084 C C . LEU A 1 371 ? 34.414 10.448 -63.551 1.00 70.81 371 LEU A C 1
ATOM 3086 O O . LEU A 1 371 ? 33.989 10.692 -62.421 1.00 70.81 371 LEU A O 1
ATOM 3090 N N . ILE A 1 372 ? 33.787 10.891 -64.643 1.00 75.94 372 ILE A N 1
ATOM 3091 C CA . ILE A 1 372 ? 32.521 11.636 -64.592 1.00 75.94 372 ILE A CA 1
ATOM 3092 C C . ILE A 1 372 ? 31.390 10.747 -64.060 1.00 75.94 372 ILE A C 1
ATOM 3094 O O . ILE A 1 372 ? 30.563 11.222 -63.277 1.00 75.94 372 ILE A O 1
ATOM 3098 N N . VAL A 1 373 ? 31.347 9.470 -64.448 1.00 84.44 373 VAL A N 1
ATOM 3099 C CA . VAL A 1 373 ? 30.369 8.506 -63.918 1.00 84.44 373 VAL A CA 1
ATOM 3100 C C . VAL A 1 373 ? 30.587 8.294 -62.421 1.00 84.44 373 VAL A C 1
ATOM 3102 O O . VAL A 1 373 ? 29.640 8.449 -61.650 1.00 84.44 373 VAL A O 1
ATOM 3105 N N . GLN A 1 374 ? 31.828 8.063 -61.988 1.00 77.06 374 GLN A N 1
ATOM 3106 C CA . GLN A 1 374 ? 32.163 7.913 -60.567 1.00 77.06 374 GLN A CA 1
ATOM 3107 C C . GLN A 1 374 ? 31.814 9.166 -59.752 1.00 77.06 374 GLN A C 1
ATOM 3109 O O . GLN A 1 374 ? 31.286 9.060 -58.645 1.00 77.06 374 GLN A O 1
ATOM 3114 N N . LEU A 1 375 ? 32.048 10.364 -60.300 1.00 77.62 375 LEU A N 1
ATOM 3115 C CA . LEU A 1 375 ? 31.663 11.622 -59.659 1.00 77.62 375 LEU A CA 1
ATOM 3116 C C . LEU A 1 375 ? 30.140 11.719 -59.478 1.00 77.62 375 LEU A C 1
ATOM 3118 O O . LEU A 1 375 ? 29.678 12.129 -58.415 1.00 77.62 375 LEU A O 1
ATOM 3122 N N . ARG A 1 376 ? 29.358 11.330 -60.494 1.00 84.00 376 ARG A N 1
ATOM 3123 C CA . ARG A 1 376 ? 27.887 11.324 -60.416 1.00 84.00 376 ARG A CA 1
ATOM 3124 C C . ARG A 1 376 ? 27.372 10.311 -59.399 1.00 84.00 376 ARG A C 1
ATOM 3126 O O . ARG A 1 376 ? 26.445 10.626 -58.661 1.00 84.00 376 ARG A O 1
ATOM 3133 N N . GLU A 1 377 ? 27.971 9.126 -59.329 1.00 82.88 377 GLU A N 1
ATOM 3134 C CA . GLU A 1 377 ? 27.622 8.123 -58.317 1.00 82.88 377 GLU A CA 1
ATOM 3135 C C . GLU A 1 377 ? 27.944 8.611 -56.903 1.00 82.88 377 GLU A C 1
ATOM 3137 O O . GLU A 1 377 ? 27.119 8.469 -56.002 1.00 82.88 377 GLU A O 1
ATOM 3142 N N . LEU A 1 378 ? 29.100 9.252 -56.712 1.00 76.81 378 LEU A N 1
ATOM 3143 C CA . LEU A 1 378 ? 29.477 9.868 -55.439 1.00 76.81 378 LEU A CA 1
ATOM 3144 C C . LEU A 1 378 ? 28.531 11.005 -55.043 1.00 76.81 378 LEU A C 1
ATOM 3146 O O . LEU A 1 378 ? 28.169 11.105 -53.874 1.00 76.81 378 LEU A O 1
ATOM 3150 N N . GLN A 1 379 ? 28.103 11.838 -55.994 1.00 79.50 379 GLN A N 1
ATOM 3151 C CA . GLN A 1 379 ? 27.093 12.871 -55.746 1.00 79.50 379 GLN A CA 1
ATOM 3152 C C . GLN A 1 379 ? 25.758 12.255 -55.328 1.00 79.50 379 GLN A C 1
ATOM 3154 O O . GLN A 1 379 ? 25.181 12.683 -54.336 1.00 79.50 379 GLN A O 1
ATOM 3159 N N . LEU A 1 380 ? 25.310 11.197 -56.008 1.00 86.06 380 LEU A N 1
ATOM 3160 C CA . LEU A 1 380 ? 24.070 10.508 -55.654 1.00 86.06 380 LEU A CA 1
ATOM 3161 C C . LEU A 1 380 ? 24.143 9.878 -54.252 1.00 86.06 380 LEU A C 1
ATOM 3163 O O . LEU A 1 380 ? 23.189 9.966 -53.483 1.00 86.06 380 LEU A O 1
ATOM 3167 N N . GLN A 1 381 ? 25.280 9.267 -53.906 1.00 78.94 381 GLN A N 1
ATOM 3168 C CA . GLN A 1 381 ? 25.522 8.722 -52.567 1.00 78.94 381 GLN A CA 1
ATOM 3169 C C . GLN A 1 381 ? 25.561 9.824 -51.507 1.00 78.94 381 GLN A C 1
ATOM 3171 O O . GLN A 1 381 ? 25.036 9.637 -50.412 1.00 78.94 381 GLN A O 1
ATOM 3176 N N . PHE A 1 382 ? 26.163 10.972 -51.823 1.00 80.94 382 PHE A N 1
ATOM 3177 C CA . PHE A 1 382 ? 26.187 12.125 -50.930 1.00 80.94 382 PHE A CA 1
ATOM 3178 C C . PHE A 1 382 ? 24.779 12.678 -50.690 1.00 80.94 382 PHE A C 1
ATOM 3180 O O . PHE A 1 382 ? 24.404 12.888 -49.540 1.00 80.94 382 PHE A O 1
ATOM 3187 N N . ASP A 1 383 ? 23.978 12.837 -51.744 1.00 82.62 383 ASP A N 1
ATOM 3188 C CA . ASP A 1 383 ? 22.600 13.323 -51.649 1.00 82.62 383 ASP A CA 1
ATOM 3189 C C . ASP A 1 383 ? 21.716 12.355 -50.844 1.00 82.62 383 ASP A C 1
ATOM 3191 O O . ASP A 1 383 ? 20.929 12.785 -49.997 1.00 82.62 383 ASP A O 1
ATOM 3195 N N . GLN A 1 384 ? 21.881 11.041 -51.044 1.00 82.94 384 GLN A N 1
ATOM 3196 C CA . GLN A 1 384 ? 21.212 10.014 -50.235 1.00 82.94 384 GLN A CA 1
ATOM 3197 C C . GLN A 1 384 ? 21.624 10.098 -48.765 1.00 82.94 384 GLN A C 1
ATOM 3199 O O . GLN A 1 384 ? 20.768 10.117 -47.884 1.00 82.94 384 GLN A O 1
ATOM 3204 N N . LEU A 1 385 ? 22.923 10.223 -48.490 1.00 72.12 385 LEU A N 1
ATOM 3205 C CA . LEU A 1 385 ? 23.427 10.335 -47.125 1.00 72.12 385 LEU A CA 1
ATOM 3206 C C . LEU A 1 385 ? 22.945 11.622 -46.442 1.00 72.12 385 LEU A C 1
ATOM 3208 O O . LEU A 1 385 ? 22.656 11.625 -45.247 1.00 72.12 385 LEU A O 1
ATOM 3212 N N . GLN A 1 386 ? 22.829 12.716 -47.194 1.00 81.06 386 GLN A N 1
ATOM 3213 C CA . GLN A 1 386 ? 22.278 13.972 -46.701 1.00 81.06 386 GLN A CA 1
ATOM 3214 C C . GLN A 1 386 ? 20.784 13.839 -46.376 1.00 81.06 386 GLN A C 1
ATOM 3216 O O . GLN A 1 386 ? 20.342 14.349 -45.345 1.00 81.06 386 GLN A O 1
ATOM 3221 N N . ALA A 1 387 ? 20.012 13.134 -47.208 1.00 86.25 387 ALA A N 1
ATOM 3222 C CA . ALA A 1 387 ? 18.607 12.843 -46.937 1.00 86.25 387 ALA A CA 1
ATOM 3223 C C . ALA A 1 387 ? 18.435 11.963 -45.686 1.00 86.25 387 ALA A C 1
ATOM 3225 O O . ALA A 1 387 ? 17.629 12.293 -44.814 1.00 86.25 387 ALA A O 1
ATOM 3226 N N . ASP A 1 388 ? 19.242 10.909 -45.548 1.00 73.00 388 ASP A N 1
ATOM 3227 C CA . ASP A 1 388 ? 19.241 10.029 -44.374 1.00 73.00 388 ASP A CA 1
ATOM 3228 C C . ASP A 1 388 ? 19.643 10.781 -43.100 1.00 73.00 388 ASP A C 1
ATOM 3230 O O . ASP A 1 388 ? 19.043 10.594 -42.041 1.00 73.00 388 ASP A O 1
ATOM 3234 N N . TYR A 1 389 ? 20.622 11.687 -43.191 1.00 73.06 389 TYR A N 1
ATOM 3235 C CA . TYR A 1 389 ? 21.017 12.542 -42.073 1.00 73.06 389 TYR A CA 1
ATOM 3236 C C . TYR A 1 389 ? 19.880 13.474 -41.631 1.00 73.06 389 TYR A C 1
ATOM 3238 O O . TYR A 1 389 ? 19.642 13.627 -40.432 1.00 73.06 389 TYR A O 1
ATOM 32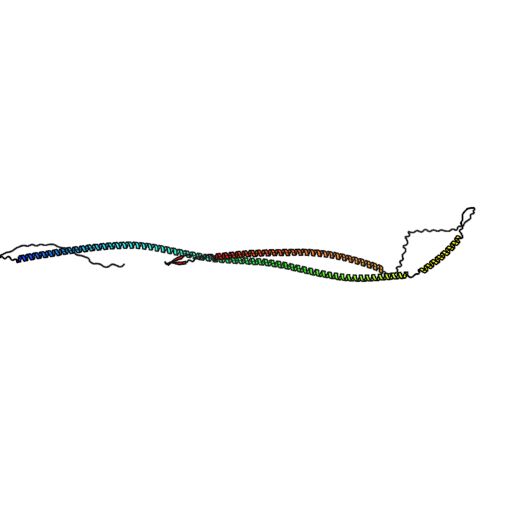46 N N . LEU A 1 390 ? 19.150 14.071 -42.578 1.00 83.75 390 LEU A N 1
ATOM 3247 C CA . LEU A 1 390 ? 17.994 14.920 -42.275 1.00 83.75 390 LEU A CA 1
ATOM 3248 C C . LEU A 1 390 ? 16.847 14.122 -41.641 1.00 83.75 390 LEU A C 1
ATOM 3250 O O . LEU A 1 390 ? 16.233 14.602 -40.687 1.00 83.75 390 LEU A O 1
ATOM 3254 N N . LEU A 1 391 ? 16.591 12.898 -42.112 1.00 86.69 391 LEU A N 1
ATOM 3255 C CA . LEU A 1 391 ? 15.632 11.982 -41.486 1.00 86.69 391 LEU A CA 1
ATOM 3256 C C . LEU A 1 391 ? 16.049 11.629 -40.056 1.00 86.69 391 LEU A C 1
ATOM 3258 O O . LEU A 1 391 ? 15.240 11.730 -39.138 1.00 86.69 391 LEU A O 1
ATOM 3262 N N . LEU A 1 392 ? 17.325 11.308 -39.837 1.00 70.62 392 LEU A N 1
ATOM 3263 C CA . LEU A 1 392 ? 17.844 10.991 -38.508 1.00 70.62 392 LEU A CA 1
ATOM 3264 C C . LEU A 1 392 ? 17.761 12.193 -37.554 1.00 70.62 392 LEU A C 1
ATOM 3266 O O . LEU A 1 392 ? 17.467 12.039 -36.367 1.00 70.62 392 LEU A O 1
ATOM 3270 N N . GLN A 1 393 ? 18.003 13.403 -38.064 1.00 77.94 393 GLN A N 1
ATOM 3271 C CA . GLN A 1 393 ? 17.826 14.633 -37.299 1.00 77.94 393 GLN A CA 1
ATOM 3272 C C . GLN A 1 393 ? 16.354 14.832 -36.908 1.00 77.94 393 GLN A C 1
ATOM 3274 O O . GLN A 1 393 ? 16.073 15.153 -35.752 1.00 77.94 393 GLN A O 1
ATOM 3279 N N . HIS A 1 394 ? 15.425 14.575 -37.830 1.00 83.25 394 HIS A N 1
ATOM 3280 C CA . HIS A 1 394 ? 13.992 14.637 -37.560 1.00 83.25 394 HIS A CA 1
ATOM 3281 C C . HIS A 1 394 ? 13.547 13.592 -36.522 1.00 83.25 394 HIS A C 1
ATOM 3283 O O . HIS A 1 394 ? 12.841 13.926 -35.570 1.00 83.25 394 HIS A O 1
ATOM 3289 N N . ASP A 1 395 ? 14.018 12.349 -36.631 1.00 71.94 395 ASP A N 1
ATOM 3290 C CA . ASP A 1 395 ? 13.732 11.285 -35.661 1.00 71.94 395 ASP A CA 1
ATOM 3291 C C . ASP A 1 395 ? 14.274 11.620 -34.271 1.00 71.94 395 ASP A C 1
ATOM 3293 O O . ASP A 1 395 ? 13.604 11.398 -33.259 1.00 71.94 395 ASP A O 1
ATOM 3297 N N . ARG A 1 396 ? 15.466 12.221 -34.202 1.00 69.38 396 ARG A N 1
ATOM 3298 C CA . ARG A 1 396 ? 16.035 12.720 -32.948 1.00 69.38 396 ARG A CA 1
ATOM 3299 C C . ARG A 1 396 ? 15.156 13.805 -32.326 1.00 69.38 396 ARG A C 1
ATOM 3301 O O . ARG A 1 396 ? 14.925 13.767 -31.119 1.00 69.38 396 ARG A O 1
ATOM 3308 N N . GLU A 1 397 ? 14.677 14.764 -33.112 1.00 81.25 397 GLU A N 1
ATOM 3309 C CA . GLU A 1 397 ? 13.772 15.815 -32.631 1.00 81.25 397 GLU A CA 1
ATOM 3310 C C . GLU A 1 397 ? 12.437 15.229 -32.145 1.00 81.25 397 GLU A C 1
ATOM 3312 O O . GLU A 1 397 ? 11.970 15.585 -31.060 1.00 81.25 397 GLU A O 1
ATOM 3317 N N . ASN A 1 398 ? 11.883 14.250 -32.867 1.00 86.12 398 ASN A N 1
ATOM 3318 C CA . ASN A 1 398 ? 10.679 13.522 -32.463 1.00 86.12 398 ASN A CA 1
ATOM 3319 C C . ASN A 1 398 ? 10.878 12.758 -31.147 1.00 86.12 398 ASN A C 1
ATOM 3321 O O . ASN A 1 398 ? 10.024 12.822 -30.262 1.00 86.12 398 ASN A O 1
ATOM 3325 N N . LEU A 1 399 ? 12.012 12.074 -30.974 1.00 68.00 399 LEU A N 1
ATOM 3326 C CA . LEU A 1 399 ? 12.346 11.386 -29.725 1.00 68.00 399 LEU A CA 1
ATOM 3327 C C . LEU A 1 399 ? 12.502 12.370 -28.561 1.00 68.00 399 LEU A C 1
ATOM 3329 O O . LEU A 1 399 ? 11.982 12.118 -27.475 1.00 68.00 399 LEU A O 1
ATOM 3333 N N . ILE A 1 400 ? 13.157 13.514 -28.774 1.00 78.12 400 ILE A N 1
ATOM 3334 C CA . ILE A 1 400 ? 13.280 14.564 -27.750 1.00 78.12 400 ILE A CA 1
ATOM 3335 C C . ILE A 1 400 ? 11.896 15.110 -27.362 1.00 78.12 400 ILE A C 1
ATOM 3337 O O . ILE A 1 400 ? 11.623 15.303 -26.172 1.00 78.12 400 ILE A O 1
ATOM 3341 N N . ALA A 1 401 ? 11.001 15.315 -28.331 1.00 81.88 401 ALA A N 1
ATOM 3342 C CA . ALA A 1 401 ? 9.628 15.745 -28.077 1.00 81.88 401 ALA A CA 1
ATOM 3343 C C . ALA A 1 401 ? 8.834 14.690 -27.286 1.00 81.88 401 ALA A C 1
ATOM 3345 O O . ALA A 1 401 ? 8.165 15.027 -26.307 1.00 81.88 401 ALA A O 1
ATOM 3346 N N . GLN A 1 402 ? 8.966 13.407 -27.639 1.00 78.75 402 GLN A N 1
ATOM 3347 C CA . GLN A 1 402 ? 8.346 12.303 -26.901 1.00 78.75 402 GLN A CA 1
ATOM 3348 C C . GLN A 1 402 ? 8.864 12.226 -25.462 1.00 78.75 402 GLN A C 1
ATOM 3350 O O . GLN A 1 402 ? 8.056 12.190 -24.535 1.00 78.75 402 GLN A O 1
ATOM 3355 N N . ILE A 1 403 ? 10.182 12.291 -25.249 1.00 70.31 403 ILE A N 1
ATOM 3356 C CA . ILE A 1 403 ? 10.789 12.310 -23.907 1.00 70.31 403 ILE A CA 1
ATOM 3357 C C . ILE A 1 403 ? 10.255 13.495 -23.094 1.00 70.31 403 ILE A C 1
ATOM 3359 O O . ILE A 1 403 ? 9.887 13.340 -21.930 1.00 70.31 403 ILE A O 1
ATOM 3363 N N . SER A 1 404 ? 10.140 14.669 -23.713 1.00 76.31 404 SER A N 1
ATOM 3364 C CA . SER A 1 404 ? 9.594 15.866 -23.063 1.00 76.31 404 SER A CA 1
ATOM 3365 C C . SER A 1 404 ? 8.120 15.691 -22.668 1.00 76.31 404 SER A C 1
ATOM 3367 O O . SER A 1 404 ? 7.714 16.101 -21.576 1.00 76.31 404 SER A O 1
ATOM 3369 N N . SER A 1 405 ? 7.321 15.025 -23.509 1.00 83.69 405 SER A N 1
ATOM 3370 C CA . SER A 1 405 ? 5.921 14.699 -23.203 1.00 83.69 405 SER A CA 1
ATOM 3371 C C . SER A 1 405 ? 5.792 13.676 -22.067 1.00 83.69 405 SER A C 1
ATOM 3373 O O . SER A 1 405 ? 4.985 13.871 -21.157 1.00 83.69 405 SER A O 1
ATOM 3375 N N . PHE A 1 406 ? 6.648 12.649 -22.043 1.00 78.00 406 PHE A N 1
ATOM 3376 C CA . PHE A 1 406 ? 6.695 11.656 -20.970 1.00 78.00 406 PHE A CA 1
ATOM 3377 C C . PHE A 1 406 ? 7.102 12.276 -19.636 1.00 78.00 406 PHE A C 1
ATOM 3379 O O . PHE A 1 406 ? 6.464 12.006 -18.622 1.00 78.00 406 PHE A O 1
ATOM 3386 N N . ASN A 1 407 ? 8.106 13.154 -19.632 1.00 76.62 407 ASN A N 1
ATOM 3387 C CA . ASN A 1 407 ? 8.510 13.878 -18.427 1.00 76.62 407 ASN A CA 1
ATOM 3388 C C . ASN A 1 407 ? 7.375 14.762 -17.890 1.00 76.62 407 ASN A C 1
ATOM 3390 O O . ASN A 1 407 ? 7.152 14.814 -16.682 1.00 76.62 407 ASN A O 1
ATOM 3394 N N . SER A 1 408 ? 6.614 15.405 -18.780 1.00 83.44 408 SER A N 1
ATOM 3395 C CA . SER A 1 408 ? 5.437 16.193 -18.391 1.00 83.44 408 SER A CA 1
ATOM 3396 C C . SER A 1 408 ? 4.346 15.312 -17.769 1.00 83.44 408 SER A C 1
ATOM 3398 O O . SER A 1 408 ? 3.752 15.679 -16.757 1.00 83.44 408 SER A O 1
ATOM 3400 N N . TYR A 1 409 ? 4.107 14.124 -18.333 1.00 81.75 409 TYR A N 1
ATOM 3401 C CA . TYR A 1 409 ? 3.160 13.152 -17.784 1.00 81.75 409 TYR A CA 1
ATOM 3402 C C . TYR A 1 409 ? 3.608 12.599 -16.422 1.00 81.75 409 TYR A C 1
ATOM 3404 O O . TYR A 1 409 ? 2.797 12.495 -15.503 1.00 81.75 409 TYR A O 1
ATOM 3412 N N . LEU A 1 410 ? 4.901 12.306 -16.254 1.00 73.88 410 LEU A N 1
ATOM 3413 C CA . LEU A 1 410 ? 5.468 11.887 -14.970 1.00 73.88 410 LEU A CA 1
ATOM 3414 C C . LEU A 1 410 ? 5.280 12.961 -13.896 1.00 73.88 410 LEU A C 1
ATOM 3416 O O . LEU A 1 410 ? 4.806 12.641 -12.810 1.00 73.88 410 LEU A O 1
ATOM 3420 N N . GLN A 1 411 ? 5.540 14.233 -14.211 1.00 84.12 411 GLN A N 1
ATOM 3421 C CA . GLN A 1 411 ? 5.280 15.334 -13.278 1.00 84.12 411 GLN A CA 1
ATOM 3422 C C . GLN A 1 411 ? 3.798 15.445 -12.895 1.00 84.12 411 GLN A C 1
ATOM 3424 O O . GLN A 1 411 ? 3.478 15.692 -11.732 1.00 84.12 411 GLN A O 1
ATOM 3429 N N . GLN A 1 412 ? 2.877 15.239 -13.843 1.00 86.31 412 GLN A N 1
ATOM 3430 C CA . GLN A 1 412 ? 1.440 15.219 -13.545 1.00 86.31 412 GLN A CA 1
ATOM 3431 C C . GLN A 1 412 ? 1.066 14.058 -12.617 1.00 86.31 412 GLN A C 1
ATOM 3433 O O . GLN A 1 412 ? 0.292 14.252 -11.678 1.00 86.31 412 GLN A O 1
ATOM 3438 N N . LEU A 1 413 ? 1.634 12.869 -12.838 1.00 79.69 413 LEU A N 1
ATOM 3439 C CA . LEU A 1 413 ? 1.437 11.723 -11.952 1.00 79.69 413 LEU A CA 1
ATOM 3440 C C . LEU A 1 413 ? 2.001 11.992 -10.556 1.00 79.69 413 LEU A C 1
ATOM 3442 O O . LEU A 1 413 ? 1.303 11.753 -9.575 1.00 79.69 413 LEU A O 1
ATOM 3446 N N . GLU A 1 414 ? 3.218 12.524 -10.446 1.00 81.88 414 GLU A N 1
ATOM 3447 C CA . GLU A 1 414 ? 3.829 12.889 -9.163 1.00 81.88 414 GLU A CA 1
ATOM 3448 C C . GLU A 1 414 ? 2.966 13.893 -8.391 1.00 81.88 414 GLU A C 1
ATOM 3450 O O . GLU A 1 414 ? 2.729 13.710 -7.196 1.00 81.88 414 GLU A O 1
ATOM 3455 N N . GLN A 1 415 ? 2.424 14.909 -9.070 1.00 86.81 415 GLN A N 1
ATOM 3456 C CA . GLN A 1 415 ? 1.493 15.856 -8.456 1.00 86.81 415 GLN A CA 1
ATOM 3457 C C . GLN A 1 415 ? 0.190 15.181 -8.014 1.00 86.81 415 GLN A C 1
ATOM 3459 O O . GLN A 1 415 ? -0.253 15.402 -6.886 1.00 86.81 415 GLN A O 1
ATOM 3464 N N . ALA A 1 416 ? -0.409 14.332 -8.853 1.00 82.50 416 ALA A N 1
ATOM 3465 C CA . ALA A 1 416 ? -1.648 13.627 -8.529 1.00 82.50 416 ALA A CA 1
ATOM 3466 C C . ALA A 1 416 ? -1.473 12.662 -7.342 1.00 82.50 416 ALA A C 1
ATOM 3468 O O . ALA A 1 416 ? -2.297 12.637 -6.424 1.00 82.50 416 ALA A O 1
ATOM 3469 N N . TYR A 1 417 ? -0.377 11.897 -7.316 1.00 80.38 417 TYR A N 1
ATOM 3470 C CA . TYR A 1 417 ? -0.038 11.030 -6.189 1.00 80.38 417 TYR A CA 1
ATOM 3471 C C . TYR A 1 417 ? 0.302 11.839 -4.936 1.00 80.38 417 TYR A C 1
ATOM 3473 O O . TYR A 1 417 ? -0.142 11.470 -3.850 1.00 80.38 417 TYR A O 1
ATOM 3481 N N . GLY A 1 418 ? 1.014 12.961 -5.070 1.00 85.50 418 GLY A N 1
ATOM 3482 C CA . GLY A 1 418 ? 1.298 13.883 -3.970 1.00 85.50 418 GLY A CA 1
ATOM 3483 C C . GLY A 1 418 ? 0.024 14.438 -3.326 1.00 85.50 418 GLY A C 1
ATOM 3484 O O . GLY A 1 418 ? -0.118 14.381 -2.103 1.00 85.50 418 GLY A O 1
ATOM 3485 N N . GLN A 1 419 ? -0.938 14.886 -4.139 1.00 85.69 419 GLN A N 1
ATOM 3486 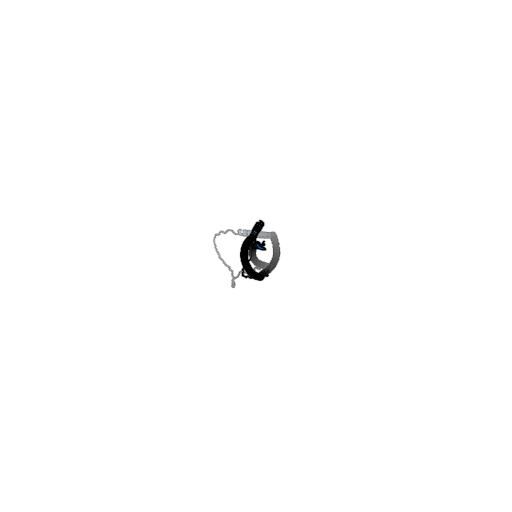C CA . GLN A 1 419 ? -2.252 15.349 -3.675 1.00 85.69 419 GLN A CA 1
ATOM 3487 C C . GLN A 1 419 ? -3.028 14.229 -2.975 1.00 85.69 419 GLN A C 1
ATOM 3489 O O . GLN A 1 419 ? -3.490 14.404 -1.849 1.00 85.69 419 GLN A O 1
ATOM 3494 N N . LYS A 1 420 ? -3.105 13.041 -3.586 1.00 84.69 420 LYS A N 1
ATOM 3495 C CA . LYS A 1 420 ? -3.801 11.886 -3.001 1.00 84.69 420 LYS A CA 1
ATOM 3496 C C . LYS A 1 420 ? -3.172 11.437 -1.678 1.00 84.69 420 LYS A C 1
ATOM 3498 O O . LYS A 1 420 ? -3.882 11.041 -0.754 1.00 84.69 420 LYS A O 1
ATOM 3503 N N . ASN A 1 421 ? -1.848 11.520 -1.565 1.00 84.31 421 ASN A N 1
ATOM 3504 C CA . ASN A 1 421 ? -1.133 11.205 -0.334 1.00 84.31 421 ASN A CA 1
ATOM 3505 C C . ASN A 1 421 ? -1.417 12.245 0.765 1.00 84.31 421 ASN A C 1
ATOM 3507 O O . ASN A 1 421 ? -1.665 11.876 1.912 1.00 84.31 421 ASN A O 1
ATOM 3511 N N . GLN A 1 422 ? -1.476 13.537 0.418 1.00 86.25 422 GLN A N 1
ATOM 3512 C CA . GLN A 1 422 ? -1.922 14.585 1.344 1.00 86.25 422 GLN A CA 1
ATOM 3513 C C . GLN A 1 422 ? -3.370 14.379 1.804 1.00 86.25 422 GLN A C 1
ATOM 3515 O O . GLN A 1 422 ? -3.647 14.485 2.996 1.00 86.25 422 GLN A O 1
ATOM 3520 N N . GLU A 1 423 ? -4.293 14.038 0.902 1.00 86.12 423 GLU A N 1
ATOM 3521 C CA . GLU A 1 423 ? -5.682 13.730 1.265 1.00 86.12 423 GLU A CA 1
ATOM 3522 C C . GLU A 1 423 ? -5.781 12.554 2.241 1.00 86.12 423 GLU A C 1
ATOM 3524 O O . GLU A 1 423 ? -6.538 12.611 3.214 1.00 86.12 423 GLU A O 1
ATOM 3529 N N . LEU A 1 424 ? -5.009 11.490 2.002 1.00 82.00 424 LEU A N 1
ATOM 3530 C CA . LEU A 1 424 ? -4.942 10.339 2.898 1.00 82.00 424 LEU A CA 1
ATOM 3531 C C . LEU A 1 424 ? -4.370 10.727 4.262 1.00 82.00 424 LEU A C 1
ATOM 3533 O O . LEU A 1 424 ? -4.963 10.372 5.279 1.00 82.00 424 LEU A O 1
ATOM 3537 N N . MET A 1 425 ? -3.287 11.506 4.304 1.00 83.94 425 MET A N 1
ATOM 3538 C CA . MET A 1 425 ? -2.721 12.012 5.559 1.00 83.94 425 MET A CA 1
ATOM 3539 C C . MET A 1 425 ? -3.716 12.882 6.333 1.00 83.94 425 MET A C 1
ATOM 3541 O O . MET A 1 425 ? -3.870 12.710 7.543 1.00 83.94 425 MET A O 1
ATOM 3545 N N . ASN A 1 426 ? -4.460 13.746 5.641 1.00 89.00 426 ASN A N 1
ATOM 3546 C CA . ASN A 1 426 ? -5.513 14.559 6.247 1.00 89.00 426 ASN A CA 1
ATOM 3547 C C . ASN A 1 426 ? -6.647 13.687 6.810 1.00 89.00 426 ASN A C 1
ATOM 3549 O O . ASN A 1 426 ? -7.110 13.929 7.924 1.00 89.00 426 ASN A O 1
ATOM 3553 N N . LYS A 1 427 ? -7.072 12.639 6.090 1.00 86.31 427 LYS A N 1
ATOM 3554 C CA . LYS A 1 427 ? -8.067 11.670 6.586 1.00 86.31 427 LYS A CA 1
ATOM 3555 C C . LYS A 1 427 ? -7.565 10.895 7.799 1.00 86.31 427 LYS A C 1
ATOM 3557 O O . LYS A 1 427 ? -8.322 10.709 8.747 1.00 86.31 427 LYS A O 1
ATOM 3562 N N . VAL A 1 428 ? -6.303 10.466 7.796 1.00 81.62 428 VAL A N 1
ATOM 3563 C CA . VAL A 1 428 ? -5.680 9.795 8.944 1.00 81.62 428 VAL A CA 1
ATOM 3564 C C . VAL A 1 428 ? -5.657 10.728 10.151 1.00 81.62 428 VAL A C 1
ATOM 3566 O O . VAL A 1 428 ? -6.079 10.320 11.229 1.00 81.62 428 VAL A O 1
ATOM 3569 N N . GLN A 1 429 ? -5.257 11.992 9.982 1.00 85.56 429 GLN A N 1
ATOM 3570 C CA . GLN A 1 429 ? -5.319 12.987 11.056 1.00 85.56 429 GLN A CA 1
ATOM 3571 C C . GLN A 1 429 ? -6.748 13.216 11.556 1.00 85.56 429 GLN A C 1
ATOM 3573 O O . GLN A 1 429 ? -6.965 13.247 12.766 1.00 85.56 429 GLN A O 1
ATOM 3578 N N . GLN A 1 430 ? -7.731 13.334 10.660 1.00 85.69 430 GLN A N 1
ATOM 3579 C CA . GLN A 1 430 ? -9.138 13.463 11.044 1.00 85.69 430 GLN A CA 1
ATOM 3580 C C . GLN A 1 430 ? -9.620 12.254 11.848 1.00 85.69 430 GLN A C 1
ATOM 3582 O O . GLN A 1 430 ? -10.184 12.440 12.923 1.00 85.69 430 GLN A O 1
ATOM 3587 N N . LEU A 1 431 ? -9.360 11.029 11.393 1.00 78.94 431 LEU A N 1
ATOM 3588 C CA . LEU A 1 431 ? -9.704 9.813 12.132 1.00 78.94 431 LEU A CA 1
ATOM 3589 C C . LEU A 1 431 ? -9.005 9.766 13.492 1.00 78.94 431 LEU A C 1
ATOM 3591 O O . LEU A 1 431 ? -9.641 9.476 14.500 1.00 78.94 431 LEU A O 1
ATOM 3595 N N . TYR A 1 432 ? -7.724 10.128 13.548 1.00 79.94 432 TYR A N 1
ATOM 3596 C CA . TYR A 1 432 ? -6.975 10.190 14.799 1.00 79.94 432 TYR A CA 1
ATOM 3597 C C . TYR A 1 432 ? -7.582 11.215 15.765 1.00 79.94 432 TYR A C 1
ATOM 3599 O O . TYR A 1 432 ? -7.757 10.924 16.947 1.00 79.94 432 TYR A O 1
ATOM 3607 N N . SER A 1 433 ? -7.976 12.386 15.255 1.00 76.81 433 SER A N 1
ATOM 3608 C CA . SER A 1 433 ? -8.677 13.426 16.012 1.00 76.81 433 SER A CA 1
ATOM 3609 C C . SER A 1 433 ? -10.062 12.976 16.474 1.00 76.81 433 SER A C 1
ATOM 3611 O O . SER A 1 433 ? -10.452 13.288 17.587 1.00 76.81 433 SER A O 1
ATOM 3613 N N . GLN A 1 434 ? -10.796 12.195 15.680 1.00 78.69 434 GLN A N 1
ATOM 3614 C CA . GLN A 1 434 ? -12.087 11.633 16.080 1.00 78.69 434 GLN A CA 1
ATOM 3615 C C . GLN A 1 434 ? -11.915 10.583 17.178 1.00 78.69 434 GLN A C 1
ATOM 3617 O O . GLN A 1 434 ? -12.679 10.577 18.133 1.00 78.69 434 GLN A O 1
ATOM 3622 N N . ILE A 1 435 ? -10.888 9.737 17.086 1.00 72.81 435 ILE A N 1
ATOM 3623 C CA . ILE A 1 435 ? -10.568 8.735 18.110 1.00 72.81 435 ILE A CA 1
ATOM 3624 C C . ILE A 1 435 ? -10.116 9.409 19.415 1.00 72.81 435 ILE A C 1
ATOM 3626 O O . ILE A 1 435 ? -10.495 8.973 20.498 1.00 72.81 435 ILE A O 1
ATOM 3630 N N . THR A 1 436 ? -9.335 10.489 19.335 1.00 69.06 436 THR A N 1
ATOM 3631 C CA . THR A 1 436 ? -8.838 11.212 20.521 1.00 69.06 436 THR A CA 1
ATOM 3632 C C . THR A 1 436 ? -9.842 12.206 21.114 1.00 69.06 436 THR A C 1
ATOM 3634 O O . THR A 1 436 ? -9.843 12.385 22.331 1.00 69.06 436 THR A O 1
ATOM 3637 N N . ASN A 1 437 ? -10.713 12.808 20.295 1.00 62.53 437 ASN A N 1
ATOM 3638 C CA . ASN A 1 437 ? -11.786 13.720 20.719 1.00 62.53 437 ASN A CA 1
ATOM 3639 C C . ASN A 1 437 ? -13.121 13.015 20.971 1.00 62.53 437 ASN A C 1
ATOM 3641 O O . ASN A 1 437 ? -14.080 13.677 21.373 1.00 62.53 437 ASN A O 1
ATOM 3645 N N . GLN A 1 438 ? -13.216 11.695 20.774 1.00 54.56 438 GLN A N 1
ATOM 3646 C CA . GLN A 1 438 ? -14.296 10.947 21.401 1.00 54.56 438 GLN A CA 1
ATOM 3647 C C . GLN A 1 438 ? -14.218 11.244 22.900 1.00 54.56 438 GLN A C 1
ATOM 3649 O O . GLN A 1 438 ? -13.152 11.053 23.500 1.00 54.56 438 GLN A O 1
ATOM 3654 N N . PRO A 1 439 ? -15.300 11.757 23.517 1.00 52.31 439 PRO A N 1
ATOM 3655 C CA . PRO A 1 439 ? -15.304 11.949 24.949 1.00 52.31 439 PRO A CA 1
ATOM 3656 C C . PRO A 1 439 ? -14.923 10.604 25.543 1.00 52.31 439 PRO A C 1
ATOM 3658 O O . PRO A 1 439 ? -15.539 9.582 25.231 1.00 52.31 439 PRO A O 1
ATOM 3661 N N . LYS A 1 440 ? -13.876 10.594 26.370 1.00 55.69 440 LYS A N 1
ATOM 3662 C CA . LYS A 1 440 ? -13.649 9.505 27.307 1.00 55.69 440 LYS A CA 1
ATOM 3663 C C . LYS A 1 440 ? -14.909 9.447 28.170 1.00 55.69 440 LYS A C 1
ATOM 3665 O O . LYS A 1 440 ? -14.934 10.021 29.253 1.00 55.69 440 LYS A O 1
ATOM 3670 N N . ASN A 1 441 ? -15.942 8.747 27.701 1.00 48.75 441 ASN A N 1
ATOM 3671 C CA . ASN A 1 441 ? -17.072 8.256 28.479 1.00 48.75 441 ASN A CA 1
ATOM 3672 C C . ASN A 1 441 ? -16.547 7.144 29.391 1.00 48.75 441 ASN A C 1
ATOM 3674 O O . ASN A 1 441 ? -17.030 6.021 29.424 1.00 48.75 441 ASN A O 1
ATOM 3678 N N . VAL A 1 442 ? -15.505 7.469 30.146 1.00 54.50 442 VAL A N 1
ATOM 3679 C CA . VAL A 1 442 ? -15.231 6.837 31.411 1.00 54.50 442 VAL A CA 1
ATOM 3680 C C . VAL A 1 442 ? -16.057 7.674 32.369 1.00 54.50 442 VAL A C 1
ATOM 3682 O O . VAL A 1 442 ? -15.549 8.623 32.967 1.00 54.50 442 VAL A O 1
ATOM 3685 N N . GLY A 1 443 ? -17.363 7.394 32.419 1.00 49.47 443 GLY A N 1
ATOM 3686 C CA . GLY A 1 443 ? -18.224 7.934 33.460 1.00 49.47 443 GLY A CA 1
ATOM 3687 C C . GLY A 1 443 ? -17.519 7.666 34.781 1.00 49.47 443 GLY A C 1
ATOM 3688 O O . GLY A 1 443 ? -17.330 6.512 35.173 1.00 49.47 443 GLY A O 1
ATOM 3689 N N . LYS A 1 444 ? -17.006 8.720 35.419 1.00 53.34 444 LYS A N 1
ATOM 3690 C CA . LYS A 1 444 ? -16.394 8.588 36.735 1.00 53.34 444 LYS A CA 1
ATOM 3691 C C . LYS A 1 444 ? -17.545 8.362 37.694 1.00 53.34 444 LYS A C 1
ATOM 3693 O O . LYS A 1 444 ? -18.197 9.310 38.117 1.00 53.34 444 LYS A O 1
ATOM 3698 N N . ILE A 1 445 ? -17.798 7.095 37.997 1.00 54.19 445 ILE A N 1
ATOM 3699 C CA . ILE A 1 445 ? -18.717 6.698 39.051 1.00 54.19 445 ILE A CA 1
ATOM 3700 C C . ILE A 1 445 ? -18.109 7.189 40.367 1.00 54.19 445 ILE A C 1
ATOM 3702 O O . ILE A 1 445 ? -17.125 6.635 40.859 1.00 54.19 445 ILE A O 1
ATOM 3706 N N . LEU A 1 446 ? -18.660 8.270 40.914 1.00 52.03 446 LEU A N 1
ATOM 3707 C CA . LEU A 1 446 ? -18.305 8.763 42.238 1.00 52.03 446 LEU A CA 1
ATOM 3708 C C . LEU A 1 446 ? -19.224 8.069 43.238 1.00 52.03 446 LEU A C 1
ATOM 3710 O O . LEU A 1 446 ? -20.391 8.422 43.384 1.00 52.03 446 LEU A O 1
ATOM 3714 N N . VAL A 1 447 ? -18.689 7.056 43.917 1.00 55.12 447 VAL A N 1
ATOM 3715 C CA . VAL A 1 447 ? -19.380 6.404 45.031 1.00 55.12 447 VAL A CA 1
ATOM 3716 C C . VAL A 1 447 ? -19.065 7.190 46.298 1.00 55.12 447 VAL A C 1
ATOM 3718 O O . VAL A 1 447 ? -17.921 7.212 46.753 1.00 55.12 447 VAL A O 1
ATOM 3721 N N . ARG A 1 448 ? -20.072 7.858 46.866 1.00 65.25 448 ARG A N 1
ATOM 3722 C CA . ARG A 1 448 ? -19.982 8.488 48.191 1.00 65.25 448 ARG A CA 1
ATOM 3723 C C . ARG A 1 448 ? -20.784 7.667 49.189 1.00 65.25 448 ARG A C 1
ATOM 3725 O O . ARG A 1 448 ? -21.876 7.201 48.882 1.00 65.25 448 ARG A O 1
ATOM 3732 N N . ILE A 1 449 ? -20.254 7.496 50.394 1.00 61.47 449 ILE A N 1
ATOM 3733 C CA . ILE A 1 449 ? -20.992 6.847 51.480 1.00 61.47 449 ILE A CA 1
ATOM 3734 C C . ILE A 1 449 ? -21.939 7.896 52.071 1.00 61.47 449 ILE A C 1
ATOM 3736 O O . ILE A 1 449 ? -21.491 8.924 52.582 1.00 61.47 449 ILE A O 1
ATOM 3740 N N . GLY A 1 450 ? -23.246 7.666 51.936 1.00 64.62 450 GLY A N 1
ATOM 3741 C CA . GLY A 1 450 ? -24.279 8.509 52.534 1.00 64.62 450 GLY A CA 1
ATOM 3742 C C . GLY A 1 450 ? -24.258 8.418 54.060 1.00 64.62 450 GLY A C 1
ATOM 3743 O O . GLY A 1 450 ? -23.711 7.473 54.627 1.00 64.62 450 GLY A O 1
ATOM 3744 N N . LYS A 1 451 ? -24.878 9.391 54.739 1.00 64.50 451 LYS A N 1
ATOM 3745 C CA . LYS A 1 451 ? -24.899 9.496 56.215 1.00 64.50 451 LYS A CA 1
ATOM 3746 C C . LYS A 1 451 ? -25.483 8.260 56.921 1.00 64.50 451 LYS A C 1
ATOM 3748 O O . LYS A 1 451 ? -25.226 8.055 58.100 1.00 64.50 451 LYS A O 1
ATOM 3753 N N . ASP A 1 452 ? -26.181 7.416 56.172 1.00 70.25 452 ASP A N 1
ATOM 3754 C CA . ASP A 1 452 ? -26.856 6.204 56.630 1.00 70.25 452 ASP A CA 1
ATOM 3755 C C . ASP A 1 452 ? -25.990 4.944 56.403 1.00 70.25 452 ASP A C 1
ATOM 3757 O O . ASP A 1 452 ? -26.463 3.818 56.543 1.00 70.25 452 ASP A O 1
ATOM 3761 N N . GLY A 1 453 ? -24.733 5.116 55.971 1.00 60.84 453 GLY A N 1
ATOM 3762 C CA . GLY A 1 453 ? -23.795 4.032 55.662 1.00 60.84 453 GLY A CA 1
ATOM 3763 C C . GLY A 1 453 ? -24.024 3.348 54.309 1.00 60.84 453 GLY A C 1
ATOM 3764 O O . GLY A 1 453 ? -23.299 2.416 53.968 1.00 60.84 453 GLY A O 1
ATOM 3765 N N . LYS A 1 454 ? -25.001 3.801 53.511 1.00 57.56 454 LYS A N 1
ATOM 3766 C CA . LYS A 1 454 ? -25.300 3.235 52.186 1.00 57.56 454 LYS A CA 1
ATOM 3767 C C . LYS A 1 454 ? -24.529 3.963 51.074 1.00 57.56 454 LYS A C 1
ATOM 3769 O O . LYS A 1 454 ? -24.482 5.196 51.083 1.00 57.56 454 LYS A O 1
ATOM 3774 N N . PRO A 1 455 ? -23.933 3.237 50.111 1.00 53.88 455 PRO A N 1
ATOM 3775 C CA . PRO A 1 455 ? -23.252 3.848 48.977 1.00 53.88 455 PRO A CA 1
ATOM 3776 C C . PRO A 1 455 ? -24.271 4.515 48.049 1.00 53.88 455 PRO A C 1
ATOM 3778 O O . PRO A 1 455 ? -25.177 3.863 47.533 1.00 53.88 455 PRO A O 1
ATOM 3781 N N . VAL A 1 456 ? -24.111 5.818 47.836 1.00 66.94 456 VAL A N 1
ATOM 3782 C CA . VAL A 1 456 ? -24.860 6.594 46.847 1.00 66.94 456 VAL A CA 1
ATOM 3783 C C . VAL A 1 456 ? -23.969 6.749 45.623 1.00 66.94 456 VAL A C 1
ATOM 3785 O O . VAL A 1 456 ? -22.822 7.195 45.718 1.00 66.94 456 VAL A O 1
ATOM 3788 N N . VAL A 1 457 ? -24.494 6.315 44.482 1.00 54.97 457 VAL A N 1
ATOM 3789 C CA . VAL A 1 457 ? -23.792 6.311 43.204 1.00 54.97 457 VAL A CA 1
ATOM 3790 C C . VAL A 1 457 ? -24.293 7.495 42.391 1.00 54.97 457 VAL A C 1
ATOM 3792 O O . VAL A 1 457 ? -25.438 7.493 41.948 1.00 54.97 457 VAL A O 1
ATOM 3795 N N . GLU A 1 458 ? -23.445 8.502 42.199 1.00 55.47 458 GLU A N 1
ATOM 3796 C CA . GLU A 1 458 ? -23.741 9.620 41.303 1.00 55.47 458 GLU A CA 1
ATOM 3797 C C . GLU A 1 458 ? -22.896 9.492 40.033 1.00 55.47 458 GLU A C 1
ATOM 3799 O O . GLU A 1 458 ? -21.661 9.444 40.070 1.00 55.47 458 GLU A O 1
ATOM 3804 N N . THR A 1 459 ? -23.577 9.422 38.893 1.00 49.78 459 THR A N 1
ATOM 3805 C CA . THR A 1 459 ? -22.981 9.503 37.557 1.00 49.78 459 THR A CA 1
ATOM 3806 C C . THR A 1 459 ? -23.019 10.952 37.089 1.00 49.78 459 THR A C 1
ATOM 3808 O O . THR A 1 459 ? -24.102 11.531 37.010 1.00 49.78 459 THR A O 1
ATOM 3811 N N . LYS A 1 460 ? -21.851 11.530 36.790 1.00 48.12 460 LYS A N 1
ATOM 3812 C CA . LYS A 1 460 ? -21.754 12.777 36.021 1.00 48.12 460 LYS A CA 1
ATOM 3813 C C . LYS A 1 460 ? -21.631 12.485 34.540 1.00 48.12 460 LYS A C 1
ATOM 3815 O O . LYS A 1 460 ? -20.815 11.593 34.208 1.00 48.12 460 LYS A O 1
#

Secondary structure (DSSP, 8-state):
----------------------------------------THHHHHHHHHHHHHHHHHHHHHHHHHHHHHHHHHHHHHHHHHHHHHHHHHHHHHHHHHHHHHHHHHHHHHHHHHHHHHHHHHHHHHHHHHHHHHHHHHHHHHHHHHHHHHHHHHHHHHHHHHHHHHHHHHHHHHHHHHHHHHHHHHHHHHHHHHHHHHHHHHHHHHHHHHHHHHHHHHHHHHHHHHHHHHHHHHHHHHHHHHHHHHHHHHHHHHHHHTT---HHHHHHHHHHHHHHHHHHHHHHHHHHHTT-PPPPP----------------------------PPP------------THHHHHHHHHHHHHHHHHHHHHHHHHHHHHHHHHHHHHHHHHHHHHHHHHHHHHHHHHHHHHHHHHHHHHHHHHHHHHHHHHHHHHHHHHHHHHHHHS------EEEEE-TTSPEEEEE-

Radius of gyration: 108.97 Å; chains: 1; bounding box: 173×74×352 Å

Organism: Tetrahymena thermophila (strain SB210) (NCBI:txid312017)